Protein AF-A0A7Y5G663-F1 (afdb_monomer_lite)

pLDDT: mean 82.0, std 19.74, range [25.23, 98.69]

Secondary structure (DSSP, 8-state):
-TTHHHHHHHHHHHTS---HHHHHHHHHHHHHTTS-PPPHHHHS-EE-SSEEEEEEEEEESSHHHHHHHHHHHHHHHHHHHHHHHHHHHHHHHHHHHHTT-SS--HHHHHHHHHHHHHHHHHHHHHH-EEEEEEEEEEEEETTEEEEEEEEEEEHHHHHHHHHHHHHHHHHTTTTTT--S-HHHHHHHHHHHHHHHTT--PPPP--------------------------PPP--------GGGGTTSPPP-TTEEEEEEEEE--S-HHHHHHHHHHHHHHHHHHHHHHHHHHHHHHHHHHHHTTT-HHHHHHHHHHHHHHHHHHHTT--EEEEEETTTTEEEEEEEEEHHHHHHHHHHHHHHHHHHHHHHHHHHHHHHHHT-HHHHHHHHHHHHHHHHHHHHHHSSPPEE-SSSSS--EEHHHHHHHHHHHHHTTEEEEEEE-TTEEE-TTSPPSS-EEEEEEEEETTEEEE--SPEEEEEEETT-EEEE-SEEE--TTSEEEE-EEEEES--TTS-EEEEEEE--HHHHTTTTTSHHHHHHHTT-EEEEEEEE--TTT-EEEEEEEEEETTEE-SS-HHHHHHHHHHHHTT-EEPPHHHHTTTS-HHHHHHHHHHS--HHHHHHHTTT-SEEEEEEEEEEE-SS----SS--S----EEEEEEEEEEEEETTT--EEEEEEEEEEEEEESSHHHHHHHHHHHHHHHHHHHHHHHHHHHT-

Radius of gyration: 38.84 Å; chains: 1; bounding box: 108×73×112 Å

Sequence (722 aa):
MKKMMALTVILLAFLMTMPQDMQAQKKKKKDKDKKGGTPEWISKPGIYDDVIVAAGIGEGLTEQVAKSEADQSARKRIAEVVESNVKSLTTNFMEEASTTTDQGSSGAAQEYFQEITQTMTNVTLVNVVIEEYYPPKGEKSGKKIKFYAKAVLKKADLEKAFKNRVTEDAAANKIKGVKLSADKAVAALDKAIANWNNTGGAMVEETVDVNAGKETATIVEDKPTIDVVSSGGSQGASYGDWKKGLPNMPKRDGYYQGLGAIPVTNNQSADAQKAEQEARAMVIRAIRSEITSKVTNVIEETTKNGATDYAESFNSMTESFSQETLKNLKVEFYIDKKSKKHYAYCEISIAEVERQFAERLKKAINVAKTYYQAAKAAEASGDYYLALTQYFEGAKEIVIAELINKEPIEGDIDGSGKSVSIKATFDTQLKNLLGKMRIDIVSGDGQKGNKNEPLAQPLIAKLVYDKSGSVMPVKNATLVAAAVAPTGVKVDDASKTDGSGNANFTVHSVDNVNPSGTNKIRVGLNAKEFEAFAQQLPGAVEKAKLVFKDFSFSARGSALTRIVILLFEENMGKEQGVSIVEGDIVKQLVSNKFKVIDKNEVYKAVSKEQAKASAESSADDVVSNALKTVADILIIGSVKAVESEGGSSNPYGGGTSNRKSAWASGSVRCIDLENGKIIANSEKQGIKGIQLSLEKAGIMALQALSKETSKEILDGLNQALK

Foldseek 3Di:
DVVVVVVVVVVVVVVPPDPPVVVVVVVVVVVVVPPPDDDPCAVFQFDDPFKHKFKFKAKALDPVRRVVRQLVRRLVVVLVVLLVLLVVLLVVVCVVLVVPDDDDQPPLSVVVSVVLSVQLSVQQSVQKDFDDKPPPVFDDDDSMGMIMTIIMTTVVSSLVSSLVVLVVCQVVCSVVRRPDRSVVVNVSVVVSVVVVNVPRDGDDDDDDDPDDDDDDDDDDDPDDPPPPPPPPDPPDPPPDPQVVCPPHGDDDPQKQKFKFKFADDPCVVVLQVRRLVRRLVSSLVVQVVVLCVLQVVVCVVLVVVVQPVLVVVLVVVSVVLSVVVSPPWDKDWDQDPVVNIIMIMTMDGPVVSVVSLVVLLVVLLVQLLVLCVQLVVCVVVVQLVSNLVSLVVSLSSQLSSCSSVVHFDWDDSPVPRDTDRSNVVSLVSLLVSLLQKAKDWDDDFAFEDFAFAKTPAWTKIWIWGDDPNDTHGHFQFKKAKDWDPPKDWDKDGIFTAHNRRITTMTTHGTHRDPQVDKTKMKIFGPCSVVSSCCVSSVSNSVSRVVRIDIGTYDYHDQLAFEEEEQEWEEEANHTDPDAPLVVLLVVLSVVSNHHYDDVVVLCVQPPNVRLVCCQPPVPCPSSLQSCLVPGQKYKGHYKYKHFDPPDPPVVPDDDDPLKGKIWMWMKIFMAGSVVRDTLFIDTDTGQMAIDNDSRVRRVRSSNVVSVVVSVRNVVSVVVVSD

Structure (mmCIF, N/CA/C/O backbone):
data_AF-A0A7Y5G663-F1
#
_entry.id   AF-A0A7Y5G663-F1
#
loop_
_atom_site.group_PDB
_atom_site.id
_atom_site.type_symbol
_atom_site.label_atom_id
_atom_site.label_alt_id
_atom_site.label_comp_id
_atom_site.label_asym_id
_atom_site.label_entity_id
_atom_site.label_seq_id
_atom_site.pdbx_PDB_ins_code
_atom_site.Cartn_x
_atom_site.Cartn_y
_atom_site.Cartn_z
_atom_site.occupancy
_atom_site.B_iso_or_equiv
_atom_site.auth_seq_id
_atom_site.auth_comp_id
_atom_site.auth_asym_id
_atom_site.auth_atom_id
_atom_site.pdbx_PDB_model_num
ATOM 1 N N . MET A 1 1 ? 69.459 47.187 -19.008 1.00 42.84 1 MET A N 1
ATOM 2 C CA . MET A 1 1 ? 69.914 45.799 -18.740 1.00 42.84 1 MET A CA 1
ATOM 3 C C . MET A 1 1 ? 70.349 45.511 -17.298 1.00 42.84 1 MET A C 1
ATOM 5 O O . MET A 1 1 ? 70.115 44.397 -16.862 1.00 42.84 1 MET A O 1
ATOM 9 N N . LYS A 1 2 ? 70.866 46.455 -16.491 1.00 33.47 2 LYS A N 1
ATOM 10 C CA . LYS A 1 2 ? 71.221 46.166 -15.076 1.00 33.47 2 LYS A CA 1
ATOM 11 C C . LYS A 1 2 ? 70.040 46.042 -14.086 1.00 33.47 2 LYS A C 1
ATOM 13 O O . LYS A 1 2 ? 70.230 45.526 -12.996 1.00 33.47 2 LYS A O 1
ATOM 18 N N . LYS A 1 3 ? 68.811 46.422 -14.470 1.00 32.03 3 LYS A N 1
ATOM 19 C CA . LYS A 1 3 ? 67.592 46.220 -13.651 1.00 32.03 3 LYS A CA 1
ATOM 20 C C . LYS A 1 3 ? 66.850 44.895 -13.913 1.00 32.03 3 LYS A C 1
ATOM 22 O O . LYS A 1 3 ? 65.990 44.535 -13.125 1.00 32.03 3 LYS A O 1
ATOM 27 N N . MET A 1 4 ? 67.210 44.141 -14.960 1.00 31.39 4 MET A N 1
ATOM 28 C CA . MET A 1 4 ? 66.622 42.816 -15.240 1.00 31.39 4 MET A CA 1
ATOM 29 C C . MET A 1 4 ? 67.408 41.650 -14.624 1.00 31.39 4 MET A C 1
ATOM 31 O O . MET A 1 4 ? 66.853 40.572 -14.496 1.00 31.39 4 MET A O 1
ATOM 35 N N . MET A 1 5 ? 68.659 41.850 -14.188 1.00 31.64 5 MET A N 1
ATOM 36 C CA . MET A 1 5 ? 69.401 40.809 -13.455 1.00 31.64 5 MET A CA 1
ATOM 37 C C . MET A 1 5 ? 69.090 40.784 -11.952 1.00 31.64 5 MET A C 1
ATOM 39 O O . MET A 1 5 ? 69.236 39.740 -11.329 1.00 31.64 5 MET A O 1
ATOM 43 N N . ALA A 1 6 ? 68.609 41.887 -11.364 1.00 29.53 6 ALA A N 1
ATOM 44 C CA . ALA A 1 6 ? 68.270 41.919 -9.938 1.00 29.53 6 ALA A CA 1
ATOM 45 C C . ALA A 1 6 ? 66.943 41.190 -9.631 1.00 29.53 6 ALA A C 1
ATOM 47 O O . ALA A 1 6 ? 66.795 40.596 -8.568 1.00 29.53 6 ALA A O 1
ATOM 48 N N . LEU A 1 7 ? 66.000 41.173 -10.585 1.00 29.98 7 LEU A N 1
ATOM 49 C CA . LEU A 1 7 ? 64.699 40.515 -10.417 1.00 29.98 7 LEU A CA 1
ATOM 50 C C . LEU A 1 7 ? 64.798 38.980 -10.527 1.00 29.98 7 LEU A C 1
ATOM 52 O O . LEU A 1 7 ? 64.074 38.265 -9.843 1.00 29.98 7 LEU A O 1
ATOM 56 N N . THR A 1 8 ? 65.738 38.465 -11.326 1.00 34.25 8 THR A N 1
ATOM 57 C CA . THR A 1 8 ? 65.935 37.017 -11.518 1.00 34.25 8 THR A CA 1
ATOM 58 C C . THR A 1 8 ? 66.649 36.359 -10.334 1.00 34.25 8 THR A C 1
ATOM 60 O O . THR A 1 8 ? 66.378 35.203 -10.022 1.00 34.25 8 THR A O 1
ATOM 63 N N . VAL A 1 9 ? 67.506 37.096 -9.617 1.00 34.59 9 VAL A N 1
ATOM 64 C CA . VAL A 1 9 ? 68.201 36.582 -8.420 1.00 34.59 9 VAL A CA 1
ATOM 65 C C . VAL A 1 9 ? 67.277 36.563 -7.192 1.00 34.59 9 VAL A C 1
ATOM 67 O O . VAL A 1 9 ? 67.360 35.644 -6.382 1.00 34.59 9 VAL A O 1
ATOM 70 N N . ILE A 1 10 ? 66.318 37.492 -7.094 1.00 36.31 10 ILE A N 1
ATOM 71 C CA . ILE A 1 10 ? 65.306 37.494 -6.020 1.00 36.31 10 ILE A CA 1
ATOM 72 C C . ILE A 1 10 ? 64.236 36.410 -6.256 1.00 36.31 10 ILE A C 1
ATOM 74 O O . ILE A 1 10 ? 63.800 35.762 -5.306 1.00 36.31 10 ILE A O 1
ATOM 78 N N . LEU A 1 11 ? 63.874 36.125 -7.515 1.00 31.55 11 LEU A N 1
ATOM 79 C CA . LEU A 1 11 ? 62.915 35.061 -7.843 1.00 31.55 11 LEU A CA 1
ATOM 80 C C . LEU A 1 11 ? 63.504 33.645 -7.663 1.00 31.55 11 LEU A C 1
ATOM 82 O O . LEU A 1 11 ? 62.771 32.727 -7.298 1.00 31.55 11 LEU A O 1
ATOM 86 N N . LEU A 1 12 ? 64.821 33.461 -7.845 1.00 30.31 12 LEU A N 1
ATOM 87 C CA . LEU A 1 12 ? 65.491 32.187 -7.540 1.00 30.31 12 LEU A CA 1
ATOM 88 C C . LEU A 1 12 ? 65.702 31.959 -6.034 1.00 30.31 12 LEU A C 1
ATOM 90 O O . LEU A 1 12 ? 65.661 30.813 -5.592 1.00 30.31 12 LEU A O 1
ATOM 94 N N . ALA A 1 13 ? 65.866 33.020 -5.236 1.00 31.83 13 ALA A N 1
ATOM 95 C CA . ALA A 1 13 ? 65.949 32.907 -3.778 1.00 31.83 13 ALA A CA 1
ATOM 96 C C . ALA A 1 13 ? 64.588 32.557 -3.138 1.00 31.83 13 ALA A C 1
ATOM 98 O O . ALA A 1 13 ? 64.544 31.814 -2.162 1.00 31.83 13 ALA A O 1
ATOM 99 N N . PHE A 1 14 ? 63.472 33.005 -3.730 1.00 32.31 14 PHE A N 1
ATOM 100 C CA . PHE A 1 14 ? 62.118 32.695 -3.245 1.00 32.31 14 PHE A CA 1
ATOM 101 C C . PHE A 1 14 ? 61.658 31.259 -3.575 1.00 32.31 14 PHE A C 1
ATOM 103 O O . PHE A 1 14 ? 60.785 30.710 -2.907 1.00 32.31 14 PHE A O 1
ATOM 110 N N . LEU A 1 15 ? 62.271 30.612 -4.574 1.00 29.28 15 LEU A N 1
ATOM 111 C CA . LEU A 1 15 ? 61.986 29.218 -4.948 1.00 29.28 15 LEU A CA 1
ATOM 112 C C . LEU A 1 15 ? 62.755 28.175 -4.115 1.00 29.28 15 LEU A C 1
ATOM 114 O O . LEU A 1 15 ? 62.428 26.992 -4.197 1.00 29.28 15 LEU A O 1
ATOM 118 N N . MET A 1 16 ? 63.727 28.582 -3.288 1.00 34.72 16 MET A N 1
ATOM 119 C CA . MET A 1 16 ? 64.495 27.665 -2.427 1.00 34.72 16 MET A CA 1
ATOM 120 C C . MET A 1 16 ? 64.060 27.643 -0.953 1.00 34.72 16 MET A C 1
ATOM 122 O O . MET A 1 16 ? 64.620 26.881 -0.170 1.00 34.72 16 MET A O 1
ATOM 126 N N . THR A 1 17 ? 63.016 28.383 -0.570 1.00 37.88 17 THR A N 1
ATOM 127 C CA . THR A 1 17 ? 62.412 28.306 0.772 1.00 37.88 17 THR A CA 1
ATOM 128 C C . THR A 1 17 ? 60.965 27.825 0.697 1.00 37.88 17 THR A C 1
ATOM 130 O O . THR A 1 17 ? 60.041 28.496 1.152 1.00 37.88 17 THR A O 1
ATOM 133 N N . MET A 1 18 ? 60.739 26.643 0.119 1.00 43.72 18 MET A N 1
ATOM 134 C CA . MET A 1 18 ? 59.553 25.877 0.506 1.00 43.72 18 MET A CA 1
ATOM 135 C C . MET A 1 18 ? 59.811 25.267 1.892 1.00 43.72 18 MET A C 1
ATOM 137 O O . MET A 1 18 ? 60.867 24.657 2.077 1.00 43.72 18 MET A O 1
ATOM 141 N N . PRO A 1 19 ? 58.879 25.379 2.857 1.00 47.09 19 PRO A N 1
ATOM 142 C CA . PRO A 1 19 ? 58.997 24.676 4.128 1.00 47.09 19 PRO A CA 1
ATOM 143 C C . PRO A 1 19 ? 59.163 23.177 3.856 1.00 47.09 19 PRO A C 1
ATOM 145 O O . PRO A 1 19 ? 58.359 22.588 3.122 1.00 47.09 19 PRO A O 1
ATOM 148 N N . GLN A 1 20 ? 60.194 22.552 4.436 1.00 46.41 20 GLN A N 1
ATOM 149 C CA . GLN A 1 20 ? 60.459 21.112 4.298 1.00 46.41 20 GLN A CA 1
ATOM 150 C C . GLN A 1 20 ? 59.235 20.243 4.667 1.00 46.41 20 GLN A C 1
ATOM 152 O O . GLN A 1 20 ? 59.103 19.120 4.174 1.00 46.41 20 GLN A O 1
ATOM 157 N N . ASP A 1 21 ? 58.278 20.791 5.419 1.00 46.00 21 ASP A N 1
ATOM 158 C CA . ASP A 1 21 ? 57.032 20.130 5.804 1.00 46.00 21 ASP A CA 1
ATOM 159 C C . ASP A 1 21 ? 56.079 19.812 4.639 1.00 46.00 21 ASP A C 1
ATOM 161 O O . ASP A 1 21 ? 55.435 18.762 4.656 1.00 46.00 21 ASP A O 1
ATOM 165 N N . MET A 1 22 ? 56.016 20.618 3.569 1.00 46.31 22 MET A N 1
ATOM 166 C CA . MET A 1 22 ? 55.108 20.323 2.441 1.00 46.31 22 MET A CA 1
ATOM 167 C C . MET A 1 22 ? 55.614 19.189 1.540 1.00 46.31 22 MET A C 1
ATOM 169 O O . MET A 1 22 ? 54.820 18.406 1.007 1.00 46.31 22 MET A O 1
ATOM 173 N N . GLN A 1 23 ? 56.934 19.052 1.381 1.00 48.44 23 GLN A N 1
ATOM 174 C CA . GLN A 1 23 ? 57.507 17.908 0.664 1.00 48.44 23 GLN A CA 1
ATOM 175 C C . GLN A 1 23 ? 57.498 16.640 1.529 1.00 48.44 23 GLN A C 1
ATOM 177 O O . GLN A 1 23 ? 57.270 15.547 1.001 1.00 48.44 23 GLN A O 1
ATOM 182 N N . ALA A 1 24 ? 57.632 16.776 2.854 1.00 47.69 24 ALA A N 1
ATOM 183 C CA . ALA A 1 24 ? 57.462 15.675 3.797 1.00 47.69 24 ALA A CA 1
ATOM 184 C C . ALA A 1 24 ? 56.010 15.163 3.846 1.00 47.69 24 ALA A C 1
ATOM 186 O O . ALA A 1 24 ? 55.806 13.952 3.906 1.00 47.69 24 ALA A O 1
ATOM 187 N N . GLN A 1 25 ? 54.996 16.030 3.735 1.00 50.50 25 GLN A N 1
ATOM 188 C CA . GLN A 1 25 ? 53.586 15.613 3.680 1.00 50.50 25 GLN A CA 1
ATOM 189 C C . GLN A 1 25 ? 53.219 14.911 2.361 1.00 50.50 25 GLN A C 1
ATOM 191 O O . GLN A 1 25 ? 52.522 13.895 2.388 1.00 50.50 25 GLN A O 1
ATOM 196 N N . LYS A 1 26 ? 53.745 15.360 1.210 1.00 54.03 26 LYS A N 1
ATOM 197 C CA . LYS A 1 26 ? 53.538 14.660 -0.075 1.00 54.03 26 LYS A CA 1
ATOM 198 C C . LYS A 1 26 ? 54.267 13.312 -0.146 1.00 54.03 26 LYS A C 1
ATOM 200 O O . LYS A 1 26 ? 53.705 12.367 -0.696 1.00 54.03 26 LYS A O 1
ATOM 205 N N . LYS A 1 27 ? 55.466 13.181 0.443 1.00 46.69 27 LYS A N 1
ATOM 206 C CA . LYS A 1 27 ? 56.157 11.881 0.573 1.00 46.69 27 LYS A CA 1
ATOM 207 C C . LYS A 1 27 ? 55.477 10.954 1.589 1.00 46.69 27 LYS A C 1
ATOM 209 O O . LYS A 1 27 ? 55.260 9.792 1.268 1.00 46.69 27 LYS A O 1
ATOM 214 N N . LYS A 1 28 ? 55.030 11.463 2.746 1.00 49.97 28 LYS A N 1
ATOM 215 C CA . LYS A 1 28 ? 54.284 10.667 3.743 1.00 49.97 28 LYS A CA 1
ATOM 216 C C . LYS A 1 28 ? 52.940 10.151 3.221 1.00 49.97 28 LYS A C 1
ATOM 218 O O . LYS A 1 28 ? 52.547 9.061 3.619 1.00 49.97 28 LYS A O 1
ATOM 223 N N . LYS A 1 29 ? 52.253 10.877 2.326 1.00 51.91 29 LYS A N 1
ATOM 224 C CA . LYS A 1 29 ? 51.019 10.385 1.683 1.00 51.91 29 LYS A CA 1
ATOM 225 C C . LYS A 1 29 ? 51.324 9.270 0.670 1.00 51.91 29 LYS A C 1
ATOM 227 O O . LYS A 1 29 ? 50.721 8.210 0.737 1.00 51.91 29 LYS A O 1
ATOM 232 N N . LYS A 1 30 ? 52.369 9.443 -0.152 1.00 49.59 30 LYS A N 1
ATOM 233 C CA . LYS A 1 30 ? 52.779 8.457 -1.170 1.00 49.59 30 LYS A CA 1
ATOM 234 C C . LYS A 1 30 ? 53.372 7.155 -0.601 1.00 49.59 30 LYS A C 1
ATOM 236 O O . LYS A 1 30 ? 53.283 6.123 -1.258 1.00 49.59 30 LYS A O 1
ATOM 241 N N . ASP A 1 31 ? 53.953 7.189 0.602 1.00 49.31 31 ASP A N 1
ATOM 242 C CA . ASP A 1 31 ? 54.450 5.987 1.295 1.00 49.31 31 ASP A CA 1
ATOM 243 C C . ASP A 1 31 ? 53.374 5.283 2.146 1.00 49.31 31 ASP A C 1
ATOM 245 O O . ASP A 1 31 ? 53.508 4.090 2.426 1.00 49.31 31 ASP A O 1
ATOM 249 N N . LYS A 1 32 ? 52.273 5.963 2.510 1.00 48.56 32 LYS A N 1
ATOM 250 C CA . LYS A 1 32 ? 51.118 5.326 3.176 1.00 48.56 32 LYS A CA 1
ATOM 251 C C . LYS A 1 32 ? 50.270 4.498 2.200 1.00 48.56 32 LYS A C 1
ATOM 253 O O . LYS A 1 32 ? 49.760 3.455 2.598 1.00 48.56 32 LYS A O 1
ATOM 258 N N . ASP A 1 33 ? 50.237 4.883 0.923 1.00 49.84 33 ASP A N 1
ATOM 259 C CA . ASP A 1 33 ? 49.489 4.198 -0.147 1.00 49.84 33 ASP A CA 1
ATOM 260 C C . ASP A 1 33 ? 50.128 2.870 -0.619 1.00 49.84 33 ASP A C 1
ATOM 262 O O . ASP A 1 33 ? 49.560 2.155 -1.441 1.00 49.84 33 ASP A O 1
ATOM 266 N N . LYS A 1 34 ? 51.306 2.488 -0.094 1.00 49.81 34 LYS A N 1
ATOM 267 C CA . LYS A 1 34 ? 51.950 1.188 -0.387 1.00 49.81 34 LYS A CA 1
ATOM 268 C C . LYS A 1 34 ? 51.536 0.043 0.545 1.00 49.81 34 LYS A C 1
ATOM 270 O O . LYS A 1 34 ? 51.991 -1.083 0.346 1.00 49.81 34 LYS A O 1
ATOM 275 N N . LYS A 1 35 ? 50.683 0.282 1.546 1.00 50.41 35 LYS A N 1
ATOM 276 C CA . LYS A 1 35 ? 50.060 -0.792 2.338 1.00 50.41 35 LYS A CA 1
ATOM 277 C C . LYS A 1 35 ? 48.663 -1.045 1.774 1.00 50.41 35 LYS A C 1
ATOM 279 O O . LYS A 1 35 ? 47.831 -0.154 1.842 1.00 50.41 35 LYS A O 1
ATOM 284 N N . GLY A 1 36 ? 48.435 -2.229 1.199 1.00 67.00 36 GLY A N 1
ATOM 285 C CA . GLY A 1 36 ? 47.229 -2.623 0.451 1.00 67.00 36 GLY A CA 1
ATOM 286 C C . GLY A 1 36 ? 45.926 -2.707 1.256 1.00 67.00 36 GLY A C 1
ATOM 287 O O . GLY A 1 36 ? 45.283 -3.748 1.258 1.00 67.00 36 GLY A O 1
ATOM 288 N N . GLY A 1 37 ? 45.545 -1.632 1.942 1.00 81.94 37 GLY A N 1
ATOM 289 C CA . GLY A 1 37 ? 44.227 -1.469 2.544 1.00 81.94 37 GLY A CA 1
ATOM 290 C C . GLY A 1 37 ? 43.233 -0.854 1.560 1.00 81.94 37 GLY A C 1
ATOM 291 O O . GLY A 1 37 ? 43.613 -0.114 0.649 1.00 81.94 37 GLY A O 1
ATOM 292 N N . THR A 1 38 ? 41.957 -1.166 1.755 1.00 89.06 38 THR A N 1
ATOM 293 C CA . THR A 1 38 ? 40.834 -0.561 1.033 1.00 89.06 38 THR A CA 1
ATOM 294 C C . THR A 1 38 ? 40.762 0.949 1.330 1.00 89.06 38 THR A C 1
ATOM 296 O O . THR A 1 38 ? 40.821 1.322 2.505 1.00 89.06 38 THR A O 1
ATOM 299 N N . PRO A 1 39 ? 40.649 1.830 0.314 1.00 91.94 39 PRO A N 1
ATOM 300 C CA . PRO A 1 39 ? 40.484 3.267 0.508 1.00 91.94 39 PRO A CA 1
ATOM 301 C C . PRO A 1 39 ? 39.309 3.624 1.420 1.00 91.94 39 PRO A C 1
ATOM 303 O O . PRO A 1 39 ? 38.239 3.027 1.336 1.00 91.94 39 PRO A O 1
ATOM 306 N N . GLU A 1 40 ? 39.488 4.654 2.250 1.00 90.81 40 GLU A N 1
ATOM 307 C CA . GLU A 1 40 ? 38.480 5.078 3.234 1.00 90.81 40 GLU A CA 1
ATOM 308 C C . GLU A 1 40 ? 37.152 5.510 2.591 1.00 90.81 40 GLU A C 1
ATOM 310 O O . GLU A 1 40 ? 36.100 5.317 3.184 1.00 90.81 40 GLU A O 1
ATOM 315 N N . TRP A 1 41 ? 37.163 6.015 1.352 1.00 92.25 41 TRP A N 1
ATOM 316 C CA . TRP A 1 41 ? 35.937 6.403 0.642 1.00 92.25 41 TRP A CA 1
ATOM 317 C C . TRP A 1 41 ? 35.033 5.215 0.275 1.00 92.25 41 TRP A C 1
ATOM 319 O O . TRP A 1 41 ? 33.861 5.424 -0.026 1.00 92.25 41 TRP A O 1
ATOM 329 N N . ILE A 1 42 ? 35.553 3.982 0.309 1.00 92.19 42 ILE A N 1
ATOM 330 C CA . ILE A 1 42 ? 34.762 2.761 0.103 1.00 92.19 42 ILE A CA 1
ATOM 331 C C . ILE A 1 42 ? 34.020 2.377 1.383 1.00 92.19 42 ILE A C 1
ATOM 333 O O . ILE A 1 42 ? 32.863 1.978 1.310 1.00 92.19 42 ILE A O 1
ATOM 337 N N . SER A 1 43 ? 34.673 2.493 2.543 1.00 88.75 43 SER A N 1
ATOM 338 C CA . SER A 1 43 ? 34.099 2.113 3.842 1.00 88.75 43 SER A CA 1
ATOM 339 C C . SER A 1 43 ? 33.339 3.242 4.531 1.00 88.75 43 SER A C 1
ATOM 341 O O . SER A 1 43 ? 32.530 2.985 5.414 1.00 88.75 43 SER A O 1
ATOM 343 N N . LYS A 1 44 ? 33.592 4.492 4.146 1.00 88.31 44 LYS A N 1
ATOM 344 C CA . LYS A 1 44 ? 32.906 5.676 4.667 1.00 88.31 44 LYS A CA 1
ATOM 345 C C . LYS A 1 44 ? 32.492 6.614 3.530 1.00 88.31 44 LYS A C 1
ATOM 347 O O . LYS A 1 44 ? 32.945 7.759 3.506 1.00 88.31 44 LYS A O 1
ATOM 352 N N . PRO A 1 45 ? 31.676 6.163 2.559 1.00 86.88 45 PRO A N 1
ATOM 353 C CA . PRO A 1 45 ? 31.051 7.093 1.631 1.00 86.88 45 PRO A CA 1
ATOM 354 C C . PRO A 1 45 ? 30.154 8.043 2.435 1.00 86.88 45 PRO A C 1
ATOM 356 O O . PRO A 1 45 ? 29.563 7.658 3.445 1.00 86.88 45 PRO A O 1
ATOM 359 N N . GLY A 1 46 ? 30.064 9.300 2.020 1.00 87.38 46 GLY A N 1
ATOM 360 C CA . GLY A 1 46 ? 29.330 10.281 2.799 1.00 87.38 46 GLY A CA 1
ATOM 361 C C . GLY A 1 46 ? 29.461 11.698 2.283 1.00 87.38 46 GLY A C 1
ATOM 362 O O . GLY A 1 46 ? 29.920 11.965 1.170 1.00 87.38 46 GLY A O 1
ATOM 363 N N . ILE A 1 47 ? 29.009 12.614 3.124 1.00 82.31 47 ILE A N 1
ATOM 364 C CA . ILE A 1 47 ? 28.926 14.034 2.826 1.00 82.31 47 ILE A CA 1
ATOM 365 C C . ILE A 1 47 ? 30.073 14.708 3.568 1.00 82.31 47 ILE A C 1
ATOM 367 O O . ILE A 1 47 ? 30.145 14.658 4.793 1.00 82.31 47 ILE A O 1
ATOM 371 N N . TYR A 1 48 ? 30.973 15.314 2.809 1.00 86.56 48 TYR A N 1
ATOM 372 C CA . TYR A 1 48 ? 32.115 16.072 3.305 1.00 86.56 48 TYR A CA 1
ATOM 373 C C . TYR A 1 48 ? 31.850 17.566 3.127 1.00 86.56 48 TYR A C 1
ATOM 375 O O . TYR A 1 48 ? 30.854 17.943 2.509 1.00 86.56 48 TYR A O 1
ATOM 383 N N . ASP A 1 49 ? 32.724 18.419 3.662 1.00 80.38 49 ASP A N 1
ATOM 384 C CA . ASP A 1 49 ? 32.513 19.872 3.732 1.00 80.38 49 ASP A CA 1
ATOM 385 C C . ASP A 1 49 ? 32.056 20.483 2.397 1.00 80.38 49 ASP A C 1
ATOM 387 O O . ASP A 1 49 ? 31.038 21.174 2.365 1.00 80.38 49 ASP A O 1
ATOM 391 N N . ASP A 1 50 ? 32.711 20.155 1.282 1.00 89.00 50 ASP A N 1
ATOM 392 C CA . ASP A 1 50 ? 32.451 20.731 -0.045 1.00 89.00 50 ASP A CA 1
ATOM 393 C C . ASP A 1 50 ? 31.915 19.736 -1.092 1.00 89.00 50 ASP A C 1
ATOM 395 O O . ASP A 1 50 ? 31.488 20.142 -2.181 1.00 89.00 50 ASP A O 1
ATOM 399 N N . VAL A 1 51 ? 31.896 18.438 -0.777 1.00 90.62 51 VAL A N 1
ATOM 400 C CA . VAL A 1 51 ? 31.549 17.376 -1.729 1.00 90.62 51 VAL A CA 1
ATOM 401 C C . VAL A 1 51 ? 30.687 16.273 -1.119 1.00 90.62 51 VAL A C 1
ATOM 403 O O . VAL A 1 51 ? 30.810 15.928 0.052 1.00 90.62 51 VAL A O 1
ATOM 406 N N . ILE A 1 52 ? 29.842 15.662 -1.945 1.00 90.19 52 ILE A N 1
ATOM 407 C CA . ILE A 1 52 ? 29.229 14.360 -1.677 1.00 90.19 52 ILE A CA 1
ATOM 408 C C . ILE A 1 52 ? 30.085 13.305 -2.365 1.00 90.19 52 ILE A C 1
ATOM 410 O O . ILE A 1 52 ? 30.382 13.434 -3.556 1.00 90.19 52 ILE A O 1
ATOM 414 N N . VAL A 1 53 ? 30.462 12.260 -1.635 1.00 94.25 53 VAL A N 1
ATOM 415 C CA . VAL A 1 53 ? 31.228 11.136 -2.174 1.00 94.25 53 VAL A CA 1
ATOM 416 C C . VAL A 1 53 ? 30.427 9.857 -2.008 1.00 94.25 53 VAL A C 1
ATOM 418 O O . VAL A 1 53 ? 29.971 9.540 -0.910 1.00 94.25 53 VAL A O 1
ATOM 421 N N . ALA A 1 54 ? 30.313 9.089 -3.086 1.00 94.44 54 ALA A N 1
ATOM 422 C CA . ALA A 1 54 ? 29.763 7.744 -3.039 1.00 94.44 54 ALA A CA 1
ATOM 423 C C . ALA A 1 54 ? 30.717 6.738 -3.684 1.00 94.44 54 ALA A C 1
ATOM 425 O O . ALA A 1 54 ? 31.426 7.048 -4.644 1.00 94.44 54 ALA A O 1
ATOM 426 N N . ALA A 1 55 ? 30.702 5.518 -3.155 1.00 96.31 55 ALA A N 1
ATOM 427 C CA . ALA A 1 55 ? 31.408 4.380 -3.721 1.00 96.31 55 ALA A CA 1
ATOM 428 C C . ALA A 1 55 ? 30.413 3.487 -4.460 1.00 96.31 55 ALA A C 1
ATOM 430 O O . ALA A 1 55 ? 29.487 2.973 -3.834 1.00 96.31 55 ALA A O 1
ATOM 431 N N . GLY A 1 56 ? 30.600 3.287 -5.760 1.00 95.38 56 GLY A N 1
ATOM 432 C CA . GLY A 1 56 ? 29.871 2.282 -6.536 1.00 95.38 56 GLY A CA 1
ATOM 433 C C . GLY A 1 56 ? 30.693 1.024 -6.722 1.00 95.38 56 GLY A C 1
ATOM 434 O O . GLY A 1 56 ? 31.920 1.091 -6.721 1.00 95.38 56 GLY A O 1
ATOM 435 N N . ILE A 1 57 ? 30.023 -0.108 -6.896 1.00 96.25 57 ILE A N 1
ATOM 436 C CA . ILE A 1 57 ? 30.631 -1.418 -7.140 1.00 96.25 57 ILE A CA 1
ATOM 437 C C . ILE A 1 57 ? 30.147 -1.955 -8.487 1.00 96.25 57 ILE A C 1
ATOM 439 O O . ILE A 1 57 ? 28.975 -1.798 -8.822 1.00 96.25 57 ILE A O 1
ATOM 443 N N . GLY A 1 58 ? 31.043 -2.576 -9.251 1.00 95.31 58 GLY A N 1
ATOM 444 C CA . GLY A 1 58 ? 30.708 -3.237 -10.510 1.00 95.31 58 GLY A CA 1
ATOM 445 C C . GLY A 1 58 ? 31.558 -4.477 -10.757 1.00 95.31 58 GLY A C 1
ATOM 446 O O . GLY A 1 58 ? 32.740 -4.510 -10.392 1.00 95.31 58 GLY A O 1
ATOM 447 N N . GLU A 1 59 ? 30.962 -5.497 -11.374 1.00 94.94 59 GLU A N 1
ATOM 448 C CA . GLU A 1 59 ? 31.572 -6.795 -11.651 1.00 94.94 59 GLU A CA 1
ATOM 449 C C . GLU A 1 59 ? 31.315 -7.243 -13.096 1.00 94.94 59 GLU A C 1
ATOM 451 O O . GLU A 1 59 ? 30.234 -7.689 -13.470 1.00 94.94 59 GLU A O 1
ATOM 456 N N . GLY A 1 60 ? 32.361 -7.237 -13.919 1.00 90.56 60 GLY A N 1
ATOM 457 C CA . GLY A 1 60 ? 32.258 -7.541 -15.346 1.00 90.56 60 GLY A CA 1
ATOM 458 C C . GLY A 1 60 ? 33.227 -8.620 -15.809 1.00 90.56 60 GLY A C 1
ATOM 459 O O . GLY A 1 60 ? 34.278 -8.833 -15.214 1.00 90.56 60 GLY A O 1
ATOM 460 N N . LEU A 1 61 ? 32.915 -9.281 -16.928 1.00 86.44 61 LEU A N 1
ATOM 461 C CA . LEU A 1 61 ? 33.863 -10.180 -17.610 1.00 86.44 61 LEU A CA 1
ATOM 462 C C . LEU A 1 61 ? 35.053 -9.423 -18.225 1.00 86.44 61 LEU A C 1
ATOM 464 O O . LEU A 1 61 ? 36.091 -10.014 -18.516 1.00 86.44 61 LEU A O 1
ATOM 468 N N . THR A 1 62 ? 34.905 -8.112 -18.422 1.00 90.56 62 THR A N 1
ATOM 469 C CA . THR A 1 62 ? 35.962 -7.212 -18.882 1.00 90.56 62 THR A CA 1
ATOM 470 C C . THR A 1 62 ? 36.083 -6.027 -17.932 1.00 90.56 62 THR A C 1
ATOM 472 O O . THR A 1 62 ? 35.125 -5.648 -17.256 1.00 90.56 62 THR A O 1
ATOM 475 N N . GLU A 1 63 ? 37.265 -5.411 -17.909 1.00 92.81 63 GLU A N 1
ATOM 476 C CA . GLU A 1 63 ? 37.529 -4.207 -17.117 1.00 92.81 63 GLU A CA 1
ATOM 477 C C . GLU A 1 63 ? 36.562 -3.068 -17.466 1.00 92.81 63 GLU A C 1
ATOM 479 O O . GLU A 1 63 ? 36.079 -2.376 -16.576 1.00 92.81 63 GLU A O 1
ATOM 484 N N . GLN A 1 64 ? 36.235 -2.902 -18.749 1.00 86.81 64 GLN A N 1
ATOM 485 C CA . GLN A 1 64 ? 35.322 -1.858 -19.206 1.00 86.81 64 GLN A CA 1
ATOM 486 C C . GLN A 1 64 ? 33.899 -2.054 -18.669 1.00 86.81 64 GLN A C 1
ATOM 488 O O . GLN A 1 64 ? 33.285 -1.086 -18.228 1.00 86.81 64 GLN A O 1
ATOM 493 N N . VAL A 1 65 ? 33.383 -3.289 -18.680 1.00 79.38 65 VAL A N 1
ATOM 494 C CA . VAL A 1 65 ? 32.042 -3.594 -18.152 1.00 79.38 65 VAL A CA 1
ATOM 495 C C . VAL A 1 65 ? 32.001 -3.354 -16.645 1.00 79.38 65 VAL A C 1
ATOM 497 O O . VAL A 1 65 ? 31.114 -2.659 -16.165 1.00 79.38 65 VAL A O 1
ATOM 500 N N . ALA A 1 66 ? 33.010 -3.842 -15.919 1.00 88.94 66 ALA A N 1
ATOM 501 C CA . ALA A 1 66 ? 33.104 -3.673 -14.473 1.00 88.94 66 ALA A CA 1
ATOM 502 C C . ALA A 1 66 ? 33.201 -2.195 -14.054 1.00 88.94 66 ALA A C 1
ATOM 504 O O . ALA A 1 66 ? 32.542 -1.775 -13.107 1.00 88.94 66 ALA A O 1
ATOM 505 N N . LYS A 1 67 ? 33.990 -1.384 -14.776 1.00 92.31 67 LYS A N 1
ATOM 506 C CA . LYS A 1 67 ? 34.080 0.067 -14.544 1.00 92.31 67 LYS A CA 1
ATOM 507 C C . LYS A 1 67 ? 32.775 0.785 -14.868 1.00 92.31 67 LYS A C 1
ATOM 509 O O . LYS A 1 67 ? 32.346 1.615 -14.081 1.00 92.31 67 LYS A O 1
ATOM 514 N N . SER A 1 68 ? 32.130 0.444 -15.983 1.00 84.75 68 SER A N 1
ATOM 515 C CA . SER A 1 68 ? 30.845 1.040 -16.367 1.00 84.75 68 SER A CA 1
ATOM 516 C C . SER A 1 68 ? 29.752 0.759 -15.334 1.00 84.75 68 SER A C 1
ATOM 518 O O . SER A 1 68 ? 28.980 1.654 -15.000 1.00 84.75 68 SER A O 1
ATOM 520 N N . GLU A 1 69 ? 29.681 -0.468 -14.818 1.00 84.19 69 GLU A N 1
ATOM 521 C CA . GLU A 1 69 ? 28.731 -0.837 -13.766 1.00 84.19 69 GLU A CA 1
ATOM 522 C C . GLU A 1 69 ? 29.062 -0.131 -12.442 1.00 84.19 69 GLU A C 1
ATOM 524 O O . GLU A 1 69 ? 28.171 0.431 -11.805 1.00 84.19 69 GLU A O 1
ATOM 529 N N . ALA A 1 70 ? 30.348 -0.058 -12.072 1.00 93.62 70 ALA A N 1
ATOM 530 C CA . ALA A 1 70 ? 30.790 0.675 -10.888 1.00 93.62 70 ALA A CA 1
ATOM 531 C C . ALA A 1 70 ? 30.451 2.172 -10.980 1.00 93.62 70 ALA A C 1
ATOM 533 O O . ALA A 1 70 ? 29.992 2.752 -9.997 1.00 93.62 70 ALA A O 1
ATOM 534 N N . ASP A 1 71 ? 30.606 2.789 -12.155 1.00 92.44 71 ASP A N 1
ATOM 535 C CA . ASP A 1 71 ? 30.244 4.187 -12.405 1.00 92.44 71 ASP A CA 1
ATOM 536 C C . ASP A 1 71 ? 28.744 4.427 -12.224 1.00 92.44 71 ASP A C 1
ATOM 538 O O . ASP A 1 71 ? 28.347 5.382 -11.553 1.00 92.44 71 ASP A O 1
ATOM 542 N N . GLN A 1 72 ? 27.908 3.567 -12.814 1.00 84.00 72 GLN A N 1
ATOM 543 C CA . GLN A 1 72 ? 26.450 3.653 -12.697 1.00 84.00 72 GLN A CA 1
ATOM 544 C C . GLN A 1 72 ? 26.006 3.464 -11.246 1.00 84.00 72 GLN A C 1
ATOM 546 O O . GLN A 1 72 ? 25.221 4.264 -10.738 1.00 84.00 72 GLN A O 1
ATOM 551 N N . SER A 1 73 ? 26.568 2.470 -10.556 1.00 87.81 73 SER A N 1
ATOM 552 C CA . SER A 1 73 ? 26.325 2.211 -9.135 1.00 87.81 73 SER A CA 1
ATOM 553 C C . SER A 1 73 ? 26.719 3.411 -8.259 1.00 87.81 73 SER A C 1
ATOM 555 O O . SER A 1 73 ? 25.956 3.828 -7.387 1.00 87.81 73 SER A O 1
ATOM 557 N N . ALA A 1 74 ? 27.869 4.039 -8.528 1.00 93.06 74 ALA A N 1
ATOM 558 C CA . ALA A 1 74 ? 28.358 5.183 -7.754 1.00 93.06 74 ALA A CA 1
ATOM 559 C C . ALA A 1 74 ? 27.478 6.423 -7.965 1.00 93.06 74 ALA A C 1
ATOM 561 O O . ALA A 1 74 ? 27.132 7.127 -7.015 1.00 93.06 74 ALA A O 1
ATOM 562 N N . ARG A 1 75 ? 27.078 6.667 -9.217 1.00 89.19 75 ARG A N 1
ATOM 563 C CA . ARG A 1 75 ? 26.143 7.729 -9.605 1.00 89.19 75 ARG A CA 1
ATOM 564 C C . ARG A 1 75 ? 24.773 7.533 -8.963 1.00 89.19 75 ARG A C 1
ATOM 566 O O . ARG A 1 75 ? 24.246 8.485 -8.395 1.00 89.19 75 ARG A O 1
ATOM 573 N N . LYS A 1 76 ? 24.243 6.307 -8.985 1.00 86.56 76 LYS A N 1
ATOM 574 C CA . LYS A 1 76 ? 22.979 5.947 -8.332 1.00 86.56 76 LYS A CA 1
ATOM 575 C C . LYS A 1 76 ? 23.009 6.267 -6.835 1.00 86.56 76 LYS A C 1
ATOM 577 O O . LYS A 1 76 ? 22.103 6.921 -6.340 1.00 86.56 76 LYS A O 1
ATOM 582 N N . ARG A 1 77 ? 24.094 5.920 -6.139 1.00 87.00 77 ARG A N 1
ATOM 583 C CA . ARG A 1 77 ? 24.247 6.241 -4.710 1.00 87.00 77 ARG A CA 1
ATOM 584 C C . ARG A 1 77 ? 24.317 7.742 -4.427 1.00 87.00 77 ARG A C 1
ATOM 586 O O . ARG A 1 77 ? 23.745 8.200 -3.446 1.00 87.00 77 ARG A O 1
ATOM 593 N N . ILE A 1 78 ? 24.972 8.539 -5.281 1.00 87.31 78 ILE A N 1
ATOM 594 C CA . ILE A 1 78 ? 24.891 10.007 -5.152 1.00 87.31 78 ILE A CA 1
ATOM 595 C C . ILE A 1 78 ? 23.450 10.490 -5.345 1.00 87.31 78 ILE A C 1
ATOM 597 O O . ILE A 1 78 ? 22.999 11.339 -4.580 1.00 87.31 78 ILE A O 1
ATOM 601 N N . ALA A 1 79 ? 22.732 9.957 -6.336 1.00 82.31 79 ALA A N 1
ATOM 602 C CA . ALA A 1 79 ? 21.329 10.286 -6.572 1.00 82.31 79 ALA A CA 1
ATOM 603 C C . ALA A 1 79 ? 20.451 9.982 -5.347 1.00 82.31 79 ALA A C 1
ATOM 605 O O . ALA A 1 79 ? 19.712 10.861 -4.922 1.00 82.31 79 ALA A O 1
ATOM 606 N N . GLU A 1 80 ? 20.600 8.811 -4.728 1.00 83.06 80 GLU A N 1
ATOM 607 C CA . GLU A 1 80 ? 19.869 8.417 -3.512 1.00 83.06 80 GLU A CA 1
ATOM 608 C C . GLU A 1 80 ? 20.153 9.365 -2.332 1.00 83.06 80 GLU A C 1
ATOM 610 O O . GLU A 1 80 ? 19.237 9.794 -1.629 1.00 83.06 80 GLU A O 1
ATOM 615 N N . VAL A 1 81 ? 21.418 9.760 -2.136 1.00 83.69 81 VAL A N 1
ATOM 616 C CA . VAL A 1 81 ? 21.803 10.729 -1.093 1.00 83.69 81 VAL A CA 1
ATOM 617 C C . VAL A 1 81 ? 21.173 12.094 -1.356 1.00 83.69 81 VAL A C 1
ATOM 619 O O . VAL A 1 81 ? 20.662 12.735 -0.438 1.00 83.69 81 VAL A O 1
ATOM 622 N N . VAL A 1 82 ? 21.207 12.553 -2.606 1.00 82.88 82 VAL A N 1
ATOM 623 C CA . VAL A 1 82 ? 20.614 13.833 -3.010 1.00 82.88 82 VAL A CA 1
ATOM 624 C C . VAL A 1 82 ? 19.100 13.791 -2.836 1.00 82.88 82 VAL A C 1
ATOM 626 O O . VAL A 1 82 ? 18.549 14.714 -2.246 1.00 82.88 82 VAL A O 1
ATOM 629 N N . GLU A 1 83 ? 18.439 12.719 -3.263 1.00 80.19 83 GLU A N 1
ATOM 630 C CA . GLU A 1 83 ? 16.997 12.518 -3.123 1.00 80.19 83 GLU A CA 1
ATOM 631 C C . GLU A 1 83 ? 16.565 12.516 -1.655 1.00 80.19 83 GLU A C 1
ATOM 633 O O . GLU A 1 83 ? 15.680 13.283 -1.275 1.00 80.19 83 GLU A O 1
ATOM 638 N N . SER A 1 84 ? 17.224 11.716 -0.809 1.00 79.56 84 SER A N 1
ATOM 639 C CA . SER A 1 84 ? 16.947 11.667 0.631 1.00 79.56 84 SER A CA 1
ATOM 640 C C . SER A 1 84 ? 17.077 13.050 1.271 1.00 79.56 84 SER A C 1
ATOM 642 O O . SER A 1 84 ? 16.228 13.466 2.065 1.00 79.56 84 SER A O 1
ATOM 644 N N . ASN A 1 85 ? 18.112 13.800 0.890 1.00 75.56 85 ASN A N 1
ATOM 645 C CA . ASN A 1 85 ? 18.318 15.150 1.398 1.00 75.56 85 ASN A CA 1
ATOM 646 C C . ASN A 1 85 ? 17.249 16.113 0.881 1.00 75.56 85 ASN A C 1
ATOM 648 O O . ASN A 1 85 ? 16.635 16.801 1.688 1.00 75.56 85 ASN A O 1
ATOM 652 N N . VAL A 1 86 ? 16.950 16.132 -0.419 1.00 75.56 86 VAL A N 1
ATOM 653 C CA . VAL A 1 86 ? 15.893 16.983 -0.995 1.00 75.56 86 VAL A CA 1
ATOM 654 C C . VAL A 1 86 ? 14.528 16.669 -0.379 1.00 75.56 86 VAL A C 1
ATOM 656 O O . VAL A 1 86 ? 13.756 17.587 -0.097 1.00 75.56 86 VAL A O 1
ATOM 659 N N . LYS A 1 87 ? 14.240 15.403 -0.073 1.00 75.19 87 LYS A N 1
ATOM 660 C CA . LYS A 1 87 ? 13.017 14.990 0.624 1.00 75.19 87 LYS A CA 1
ATOM 661 C C . LYS A 1 87 ? 12.965 15.504 2.064 1.00 75.19 87 LYS A C 1
ATOM 663 O O . LYS A 1 87 ? 11.921 15.989 2.498 1.00 75.19 87 LYS A O 1
ATOM 668 N N . SER A 1 88 ? 14.082 15.456 2.791 1.00 72.94 88 SER A N 1
ATOM 669 C CA . SER A 1 88 ? 14.198 16.051 4.132 1.00 72.94 88 SER A CA 1
ATOM 670 C C . SER A 1 88 ? 14.024 17.575 4.091 1.00 72.94 88 SER A C 1
ATOM 672 O O . SER A 1 88 ? 13.225 18.131 4.844 1.00 72.94 88 SER A O 1
ATOM 674 N N . LEU A 1 89 ? 14.678 18.247 3.136 1.00 69.19 89 LEU A N 1
ATOM 675 C CA . LEU A 1 89 ? 14.519 19.682 2.874 1.00 69.19 89 LEU A CA 1
ATOM 676 C C . LEU A 1 89 ? 13.056 20.046 2.606 1.00 69.19 89 LEU A C 1
ATOM 678 O O . LEU A 1 89 ? 12.537 21.001 3.176 1.00 69.19 89 LEU A O 1
ATOM 682 N N . THR A 1 90 ? 12.393 19.248 1.773 1.00 67.88 90 THR A N 1
ATOM 683 C CA . THR A 1 90 ? 10.978 19.402 1.433 1.00 67.88 90 THR A CA 1
ATOM 684 C C . THR A 1 90 ? 10.093 19.221 2.657 1.00 67.88 90 THR A C 1
ATOM 686 O O . THR A 1 90 ? 9.194 20.021 2.878 1.00 67.88 90 THR A O 1
ATOM 689 N N . THR A 1 91 ? 10.350 18.198 3.472 1.00 72.25 91 THR A N 1
ATOM 690 C CA . THR A 1 91 ? 9.564 17.920 4.683 1.00 72.25 91 THR A CA 1
ATOM 691 C C . THR A 1 91 ? 9.671 19.083 5.666 1.00 72.25 91 THR A C 1
ATOM 693 O O . THR A 1 91 ? 8.649 19.631 6.066 1.00 72.25 91 THR A O 1
ATOM 696 N N . ASN A 1 92 ? 10.891 19.552 5.942 1.00 67.75 92 ASN A N 1
ATOM 697 C CA . ASN A 1 92 ? 11.127 20.708 6.810 1.00 67.75 92 ASN A CA 1
ATOM 698 C C . ASN A 1 92 ? 10.484 21.987 6.252 1.00 67.75 92 ASN A C 1
ATOM 700 O O . ASN A 1 92 ? 9.896 22.765 6.998 1.00 67.75 92 ASN A O 1
ATOM 704 N N . PHE A 1 93 ? 10.563 22.201 4.935 1.00 66.75 93 PHE A N 1
ATOM 705 C CA . PHE A 1 93 ? 9.906 23.329 4.279 1.00 66.75 93 PHE A CA 1
ATOM 706 C C . PHE A 1 93 ? 8.381 23.250 4.401 1.00 66.75 93 PHE A C 1
ATOM 708 O O . PHE A 1 93 ? 7.741 24.258 4.682 1.00 66.75 93 PHE A O 1
ATOM 715 N N . MET A 1 94 ? 7.791 22.070 4.199 1.00 67.00 94 MET A N 1
ATOM 716 C CA . MET A 1 94 ? 6.349 21.849 4.317 1.00 67.00 94 MET A CA 1
ATOM 717 C C . MET A 1 94 ? 5.874 22.031 5.757 1.00 67.00 94 MET A C 1
ATOM 719 O O . MET A 1 94 ? 4.833 22.646 5.971 1.00 67.00 94 MET A O 1
ATOM 723 N N . GLU A 1 95 ? 6.644 21.570 6.740 1.00 67.50 95 GLU A N 1
ATOM 724 C CA . GLU A 1 95 ? 6.384 21.818 8.158 1.00 67.50 95 GLU A CA 1
ATOM 725 C C . GLU A 1 95 ? 6.437 23.320 8.469 1.00 67.50 95 GLU A C 1
ATOM 727 O O . GLU A 1 95 ? 5.444 23.869 8.949 1.00 67.50 95 GLU A O 1
ATOM 732 N N . GLU A 1 96 ? 7.512 24.027 8.094 1.00 63.28 96 GLU A N 1
ATOM 733 C CA . GLU A 1 96 ? 7.626 25.482 8.286 1.00 63.28 96 GLU A CA 1
ATOM 734 C C . GLU A 1 96 ? 6.498 26.245 7.554 1.00 63.28 96 GLU A C 1
ATOM 736 O O . GLU A 1 96 ? 5.877 27.138 8.131 1.00 63.28 96 GLU A O 1
ATOM 741 N N . ALA A 1 97 ? 6.152 25.871 6.319 1.00 58.78 97 ALA A N 1
ATOM 742 C CA . ALA A 1 97 ? 5.090 26.516 5.546 1.00 58.78 97 ALA A CA 1
ATOM 743 C C . ALA A 1 97 ? 3.685 26.222 6.104 1.00 58.78 97 ALA A C 1
ATOM 745 O O . ALA A 1 97 ? 2.841 27.125 6.153 1.00 58.78 97 ALA A O 1
ATOM 746 N N . SER A 1 98 ? 3.433 24.998 6.579 1.00 55.41 98 SER A N 1
ATOM 747 C CA . SER A 1 98 ? 2.147 24.594 7.165 1.00 55.41 98 SER A CA 1
ATOM 748 C C . SER A 1 98 ? 1.825 25.334 8.465 1.00 55.41 98 SER A C 1
ATOM 750 O O . SER A 1 98 ? 0.659 25.603 8.735 1.00 55.41 98 SER A O 1
ATOM 752 N N . THR A 1 99 ? 2.839 25.775 9.220 1.00 49.88 99 THR A N 1
ATOM 753 C CA . THR A 1 99 ? 2.632 26.620 10.414 1.00 49.88 99 THR A CA 1
ATOM 754 C C . THR A 1 99 ? 2.168 28.046 10.096 1.00 49.88 99 THR A C 1
ATOM 756 O O . THR A 1 99 ? 1.788 28.782 11.005 1.00 49.88 99 THR A O 1
ATOM 759 N N . THR A 1 100 ? 2.179 28.458 8.821 1.00 47.91 100 THR A N 1
ATOM 760 C CA . THR A 1 100 ? 1.900 29.847 8.410 1.00 47.91 100 THR A CA 1
ATOM 761 C C . THR A 1 100 ? 0.645 30.029 7.558 1.00 47.91 100 THR A C 1
ATOM 763 O O . THR A 1 100 ? 0.325 31.165 7.202 1.00 47.91 100 THR A O 1
ATOM 766 N N . THR A 1 101 ? -0.086 28.959 7.224 1.00 46.44 101 THR A N 1
ATOM 767 C CA . THR A 1 101 ? -1.290 29.068 6.382 1.00 46.44 101 THR A CA 1
ATOM 768 C C . THR A 1 101 ? -2.456 28.228 6.896 1.00 46.44 101 THR A C 1
ATOM 770 O O . THR A 1 101 ? -2.423 27.002 6.881 1.00 46.44 101 THR A O 1
ATOM 773 N N . ASP A 1 102 ? -3.530 28.913 7.296 1.00 45.09 102 ASP A N 1
ATOM 774 C CA . ASP A 1 102 ? -4.842 28.306 7.488 1.00 45.09 102 ASP A CA 1
ATOM 775 C C . ASP A 1 102 ? -5.413 27.931 6.106 1.00 45.09 102 ASP A C 1
ATOM 777 O O . ASP A 1 102 ? -5.670 28.802 5.278 1.00 45.09 102 ASP A O 1
ATOM 781 N N . GLN A 1 103 ? -5.632 26.632 5.883 1.00 45.12 103 GLN A N 1
ATOM 782 C CA . GLN A 1 103 ? -6.318 25.999 4.739 1.00 45.12 103 GLN A CA 1
ATOM 783 C C . GLN A 1 103 ? -5.504 25.720 3.447 1.00 45.12 103 GLN A C 1
ATOM 785 O O . GLN A 1 103 ? -5.314 26.571 2.584 1.00 45.12 103 GLN A O 1
ATOM 790 N N . GLY A 1 104 ? -5.193 24.431 3.229 1.00 49.84 104 GLY A N 1
ATOM 791 C CA . GLY A 1 104 ? -5.528 23.754 1.963 1.00 49.84 104 GLY A CA 1
ATOM 792 C C . GLY A 1 104 ? -4.465 23.547 0.871 1.00 49.84 104 GLY A C 1
ATOM 793 O O . GLY A 1 104 ? -4.830 23.023 -0.177 1.00 49.84 104 GLY A O 1
ATOM 794 N N . SER A 1 105 ? -3.184 23.894 1.049 1.00 52.34 105 SER A N 1
ATOM 795 C CA . SER A 1 105 ? -2.194 23.847 -0.057 1.00 52.34 105 SER A CA 1
ATOM 796 C C . SER A 1 105 ? -1.312 22.585 -0.158 1.00 52.34 105 SER A C 1
ATOM 798 O O . SER A 1 105 ? -0.406 22.547 -0.993 1.00 52.34 105 SER A O 1
ATOM 800 N N . SER A 1 106 ? -1.545 21.539 0.646 1.00 59.53 106 SER A N 1
ATOM 801 C CA . SER A 1 106 ? -0.577 20.434 0.791 1.00 59.53 106 SER A CA 1
ATOM 802 C C . SER A 1 106 ? -0.344 19.605 -0.481 1.00 59.53 106 SER A C 1
ATOM 804 O O . SER A 1 106 ? 0.791 19.207 -0.727 1.00 59.53 106 SER A O 1
ATOM 806 N N . GLY A 1 107 ? -1.369 19.390 -1.316 1.00 60.56 107 GLY A N 1
ATOM 807 C CA . GLY A 1 107 ? -1.263 18.548 -2.519 1.00 60.56 107 GLY A CA 1
ATOM 808 C C . GLY A 1 107 ? -0.382 19.141 -3.625 1.00 60.56 107 GLY A C 1
ATOM 809 O O . GLY A 1 107 ? 0.569 18.507 -4.067 1.00 60.56 107 GLY A O 1
ATOM 810 N N . ALA A 1 108 ? -0.634 20.393 -4.021 1.00 60.28 108 ALA A N 1
ATOM 811 C CA . ALA A 1 108 ? 0.116 21.053 -5.097 1.00 60.28 108 ALA A CA 1
ATOM 812 C C . ALA A 1 108 ? 1.589 21.302 -4.730 1.00 60.28 108 ALA A C 1
ATOM 814 O O . ALA A 1 108 ? 2.470 21.250 -5.586 1.00 60.28 108 ALA A O 1
ATOM 815 N N . ALA A 1 109 ? 1.870 21.554 -3.449 1.00 63.75 109 ALA A N 1
ATOM 816 C CA . ALA A 1 109 ? 3.240 21.669 -2.972 1.00 63.75 109 ALA A CA 1
ATOM 817 C C . ALA A 1 109 ? 3.958 20.312 -3.037 1.00 63.75 109 ALA A C 1
ATOM 819 O O . ALA A 1 109 ? 5.088 20.244 -3.511 1.00 63.75 109 ALA A O 1
ATOM 820 N N . GLN A 1 110 ? 3.294 19.224 -2.636 1.00 64.25 110 GLN A N 1
ATOM 821 C CA . GLN A 1 110 ? 3.866 17.880 -2.687 1.00 64.25 110 GLN A CA 1
ATOM 822 C C . GLN A 1 110 ? 4.183 17.431 -4.125 1.00 64.25 110 GLN A C 1
ATOM 824 O O . GLN A 1 110 ? 5.275 16.915 -4.361 1.00 64.25 110 GLN A O 1
ATOM 829 N N . GLU A 1 111 ? 3.291 17.691 -5.085 1.00 63.97 111 GLU A N 1
ATOM 830 C CA . GLU A 1 111 ? 3.520 17.417 -6.515 1.00 63.97 111 GLU A CA 1
ATOM 831 C C . GLU A 1 111 ? 4.690 18.240 -7.083 1.00 63.97 111 GLU A C 1
ATOM 833 O O . GLU A 1 111 ? 5.593 17.692 -7.716 1.00 63.97 111 GLU A O 1
ATOM 838 N N . TYR A 1 112 ? 4.739 19.544 -6.788 1.00 71.00 112 TYR A N 1
ATOM 839 C CA . TYR A 1 112 ? 5.837 20.422 -7.205 1.00 71.00 112 TYR A CA 1
ATOM 840 C C . TYR A 1 112 ? 7.195 19.962 -6.652 1.00 71.00 112 TYR A C 1
ATOM 842 O O . TYR A 1 112 ? 8.198 19.937 -7.368 1.00 71.00 112 TYR A O 1
ATOM 850 N N . PHE A 1 113 ? 7.244 19.549 -5.384 1.00 70.75 113 PHE A N 1
ATOM 851 C CA . PHE A 1 113 ? 8.482 19.062 -4.783 1.00 70.75 113 PHE A CA 1
ATOM 852 C C . PHE A 1 113 ? 8.901 17.684 -5.298 1.00 70.75 113 PHE A C 1
ATOM 854 O O . PHE A 1 113 ? 10.103 17.426 -5.392 1.00 70.75 113 PHE A O 1
ATOM 861 N N . GLN A 1 114 ? 7.964 16.815 -5.687 1.00 69.19 114 GLN A N 1
ATOM 862 C CA . GLN A 1 114 ? 8.296 15.580 -6.404 1.00 69.19 114 GLN A CA 1
ATOM 863 C C . GLN A 1 114 ? 8.926 15.880 -7.774 1.00 69.19 114 GLN A C 1
ATOM 865 O O . GLN A 1 114 ? 9.969 15.303 -8.093 1.00 69.19 114 GLN A O 1
ATOM 870 N N . GLU A 1 115 ? 8.378 16.836 -8.536 1.00 72.50 115 GLU A N 1
ATOM 871 C CA . GLU A 1 115 ? 8.946 17.275 -9.823 1.00 72.50 115 GLU A CA 1
ATOM 872 C C . GLU A 1 115 ? 10.361 17.856 -9.648 1.00 72.50 115 GLU A C 1
ATOM 874 O O . GLU A 1 115 ? 11.285 17.500 -10.393 1.00 72.50 115 GLU A O 1
ATOM 879 N N . ILE A 1 116 ? 10.567 18.705 -8.632 1.00 70.94 116 ILE A N 1
ATOM 880 C CA . ILE A 1 116 ? 11.897 19.231 -8.290 1.00 70.94 116 ILE A CA 1
ATOM 881 C C . ILE A 1 116 ? 12.840 18.096 -7.916 1.00 70.94 116 ILE A C 1
ATOM 883 O O . ILE A 1 116 ? 13.962 18.075 -8.409 1.00 70.94 116 ILE A O 1
ATOM 887 N N . THR A 1 117 ? 12.413 17.154 -7.075 1.00 70.81 117 THR A N 1
ATOM 888 C CA . THR A 1 117 ? 13.266 16.051 -6.612 1.00 70.81 117 THR A CA 1
ATOM 889 C C . THR A 1 117 ? 13.775 15.234 -7.797 1.00 70.81 117 THR A C 1
ATOM 891 O O . THR A 1 117 ? 14.984 15.071 -7.948 1.00 70.81 117 THR A O 1
ATOM 894 N N . GLN A 1 118 ? 12.889 14.824 -8.708 1.00 67.81 118 GLN A N 1
ATOM 895 C CA . GLN A 1 118 ? 13.269 14.078 -9.914 1.00 67.81 118 GLN A CA 1
ATOM 896 C C . GLN A 1 118 ? 14.181 14.888 -10.844 1.00 67.81 118 GLN A C 1
ATOM 898 O O . GLN A 1 118 ? 15.183 14.380 -11.359 1.00 67.81 118 GLN A O 1
ATOM 903 N N . THR A 1 119 ? 13.861 16.167 -11.051 1.00 68.81 119 THR A N 1
ATOM 904 C CA . THR A 1 119 ? 14.667 17.061 -11.893 1.00 68.81 119 THR A CA 1
ATOM 905 C C . THR A 1 119 ? 16.060 17.255 -11.303 1.00 68.81 119 THR A C 1
ATOM 907 O O . THR A 1 119 ? 17.056 17.179 -12.023 1.00 68.81 119 THR A O 1
ATOM 910 N N . MET A 1 120 ? 16.148 17.444 -9.988 1.00 69.56 120 MET A N 1
ATOM 911 C CA . MET A 1 120 ? 17.403 17.614 -9.271 1.00 69.56 120 MET A CA 1
ATOM 912 C C . MET A 1 120 ? 18.241 16.353 -9.330 1.00 69.56 120 MET A C 1
ATOM 914 O O . MET A 1 120 ? 19.417 16.458 -9.663 1.00 69.56 120 MET A O 1
ATOM 918 N N . THR A 1 121 ? 17.664 15.173 -9.115 1.00 69.44 121 THR A N 1
ATOM 919 C CA . THR A 1 121 ? 18.384 13.905 -9.263 1.00 69.44 121 THR A CA 1
ATOM 920 C C . THR A 1 121 ? 19.004 13.794 -10.660 1.00 69.44 121 THR A C 1
ATOM 922 O O . THR A 1 121 ? 20.212 13.588 -10.787 1.00 69.44 121 THR A O 1
ATOM 925 N N . ASN A 1 122 ? 18.236 14.075 -11.715 1.00 66.88 122 ASN A N 1
ATOM 926 C CA . ASN A 1 122 ? 18.716 13.999 -13.099 1.00 66.88 122 ASN A CA 1
ATOM 927 C C . ASN A 1 122 ? 19.794 15.042 -13.446 1.00 66.88 122 ASN A C 1
ATOM 929 O O . ASN A 1 122 ? 20.808 14.700 -14.056 1.00 66.88 122 ASN A O 1
ATOM 933 N N . VAL A 1 123 ? 19.613 16.309 -13.054 1.00 63.94 123 VAL A N 1
ATOM 934 C CA . VAL A 1 123 ? 20.598 17.383 -13.304 1.00 63.94 123 VAL A CA 1
ATOM 935 C C . VAL A 1 123 ? 21.883 17.143 -12.511 1.00 63.94 123 VAL A C 1
ATOM 937 O O . VAL A 1 123 ? 22.984 17.409 -12.994 1.00 63.94 123 VAL A O 1
ATOM 940 N N . THR A 1 124 ? 21.758 16.588 -11.312 1.00 68.62 124 THR A N 1
ATOM 941 C CA . THR A 1 124 ? 22.887 16.328 -10.422 1.00 68.62 124 THR A CA 1
ATOM 942 C C . THR A 1 124 ? 23.779 15.211 -10.945 1.00 68.62 124 THR A C 1
ATOM 944 O O . THR A 1 124 ? 25.003 15.336 -10.895 1.00 68.62 124 THR A O 1
ATOM 947 N N . LEU A 1 125 ? 23.192 14.166 -11.537 1.00 74.25 125 LEU A N 1
ATOM 948 C CA . LEU A 1 125 ? 23.940 13.067 -12.151 1.00 74.25 125 LEU A CA 1
ATOM 949 C C . LEU A 1 125 ? 24.880 13.525 -13.274 1.00 74.25 125 LEU A C 1
ATOM 951 O O . LEU A 1 125 ? 25.920 12.897 -13.477 1.00 74.25 125 LEU A O 1
ATOM 955 N N . VAL A 1 126 ? 24.569 14.630 -13.960 1.00 75.50 126 VAL A N 1
ATOM 956 C CA . VAL A 1 126 ? 25.417 15.204 -15.022 1.00 75.50 126 VAL A CA 1
ATOM 957 C C . VAL A 1 126 ? 26.716 15.791 -14.460 1.00 75.50 126 VAL A C 1
ATOM 959 O O . VAL A 1 126 ? 27.755 15.707 -15.112 1.00 75.50 126 VAL A O 1
ATOM 962 N N . ASN A 1 127 ? 26.688 16.328 -13.238 1.00 83.50 127 ASN A N 1
ATOM 963 C CA . ASN A 1 127 ? 27.845 16.970 -12.602 1.00 83.50 127 ASN A CA 1
ATOM 964 C C . ASN A 1 127 ? 28.673 16.013 -11.730 1.00 83.50 127 ASN A C 1
ATOM 966 O O . ASN A 1 127 ? 29.703 16.411 -11.187 1.00 83.50 127 ASN A O 1
ATOM 970 N N . VAL A 1 128 ? 28.256 14.749 -11.601 1.00 90.38 128 VAL A N 1
ATOM 971 C CA . VAL A 1 128 ? 29.038 13.728 -10.896 1.00 90.38 128 VAL A CA 1
ATOM 972 C C . VAL A 1 128 ? 30.286 13.374 -11.704 1.00 90.38 128 VAL A C 1
ATOM 974 O O . VAL A 1 128 ? 30.206 12.936 -12.860 1.00 90.38 128 VAL A O 1
ATOM 977 N N . VAL A 1 129 ? 31.445 13.506 -11.065 1.00 94.19 129 VAL A N 1
ATOM 978 C CA . VAL A 1 129 ? 32.749 13.138 -11.620 1.00 94.19 129 VAL A CA 1
ATOM 979 C C . VAL A 1 129 ? 33.222 11.847 -10.964 1.00 94.19 129 VAL A C 1
ATOM 981 O O . VAL A 1 129 ? 33.182 11.717 -9.744 1.00 94.19 129 VAL A O 1
ATOM 984 N N . ILE A 1 130 ? 33.688 10.894 -11.771 1.00 95.56 130 ILE A N 1
ATOM 985 C CA . ILE A 1 130 ? 34.401 9.723 -11.255 1.00 95.56 130 ILE A CA 1
ATOM 986 C C . ILE A 1 130 ? 35.867 10.116 -11.088 1.00 95.56 130 ILE A C 1
ATOM 988 O O . ILE A 1 130 ? 36.553 10.394 -12.072 1.00 95.56 130 ILE A O 1
ATOM 992 N N . GLU A 1 131 ? 36.330 10.206 -9.845 1.00 93.94 131 GLU A N 1
ATOM 993 C CA . GLU A 1 131 ? 37.694 10.655 -9.540 1.00 93.94 131 GLU A CA 1
ATOM 994 C C . GLU A 1 131 ? 38.707 9.510 -9.533 1.00 93.94 131 GLU A C 1
ATOM 996 O O . GLU A 1 131 ? 39.858 9.697 -9.926 1.00 93.94 131 GLU A O 1
ATOM 1001 N N . GLU A 1 132 ? 38.300 8.334 -9.056 1.00 94.69 132 GLU A N 1
ATOM 1002 C CA . GLU A 1 132 ? 39.212 7.228 -8.777 1.00 94.69 132 GLU A CA 1
ATOM 1003 C C . GLU A 1 132 ? 38.522 5.871 -8.955 1.00 94.69 132 GLU A C 1
ATOM 1005 O O . GLU A 1 132 ? 37.332 5.728 -8.674 1.00 94.69 132 GLU A O 1
ATOM 1010 N N . TYR A 1 133 ? 39.301 4.868 -9.372 1.00 95.25 133 TYR A N 1
ATOM 1011 C CA . TYR A 1 133 ? 38.907 3.462 -9.343 1.00 95.25 133 TYR A CA 1
ATOM 1012 C C . TYR A 1 133 ? 39.801 2.665 -8.398 1.00 95.25 133 TYR A C 1
ATOM 1014 O O . TYR A 1 133 ? 41.022 2.847 -8.391 1.00 95.25 133 TYR A O 1
ATOM 1022 N N . TYR A 1 134 ? 39.212 1.715 -7.678 1.00 95.19 134 TYR A N 1
ATOM 1023 C CA . TYR A 1 134 ? 39.938 0.785 -6.820 1.00 95.19 134 TYR A CA 1
ATOM 1024 C C . TYR A 1 134 ? 39.475 -0.669 -7.024 1.00 95.19 134 TYR A C 1
ATOM 1026 O O . TYR A 1 134 ? 38.294 -0.896 -7.248 1.00 95.19 134 TYR A O 1
ATOM 1034 N N . PRO A 1 135 ? 40.368 -1.666 -6.919 1.00 90.81 135 PRO A N 1
ATOM 1035 C CA . PRO A 1 135 ? 41.811 -1.502 -7.048 1.00 90.81 135 PRO A CA 1
ATOM 1036 C C . PRO A 1 135 ? 42.168 -1.065 -8.486 1.00 90.81 135 PRO A C 1
ATOM 1038 O O . PRO A 1 135 ? 41.415 -1.349 -9.416 1.00 90.81 135 PRO A O 1
ATOM 1041 N N . PRO A 1 136 ? 43.322 -0.413 -8.728 1.00 87.69 136 PRO A N 1
ATOM 1042 C CA . PRO A 1 136 ? 43.641 0.178 -10.037 1.00 87.69 136 PRO A CA 1
ATOM 1043 C C . PRO A 1 136 ? 43.632 -0.795 -11.227 1.00 87.69 136 PRO A C 1
ATOM 1045 O O . PRO A 1 136 ? 43.472 -0.367 -12.366 1.00 87.69 136 PRO A O 1
ATOM 1048 N N . LYS A 1 137 ? 43.823 -2.096 -10.971 1.00 88.88 137 LYS A N 1
ATOM 1049 C CA . LYS A 1 137 ? 43.826 -3.171 -11.982 1.00 88.88 137 LYS A CA 1
ATOM 1050 C C . LYS A 1 137 ? 42.594 -4.084 -11.914 1.00 88.88 137 LYS A C 1
ATOM 1052 O O . LYS A 1 137 ? 42.555 -5.090 -12.619 1.00 88.88 137 LYS A O 1
ATOM 1057 N N . GLY A 1 138 ? 41.626 -3.750 -11.064 1.00 89.25 138 GLY A N 1
ATOM 1058 C CA . GLY A 1 138 ? 40.488 -4.603 -10.748 1.00 89.25 138 GLY A CA 1
ATOM 1059 C C . GLY A 1 138 ? 40.879 -5.815 -9.902 1.00 89.25 138 GLY A C 1
ATOM 1060 O O . GLY A 1 138 ? 42.009 -6.309 -9.946 1.00 89.25 138 GLY A O 1
ATOM 1061 N N . GLU A 1 139 ? 39.950 -6.278 -9.080 1.00 91.88 139 GLU A N 1
ATOM 1062 C CA . GLU A 1 139 ? 40.109 -7.496 -8.291 1.00 91.88 139 GLU A CA 1
ATOM 1063 C C . GLU A 1 139 ? 39.512 -8.664 -9.081 1.00 91.88 139 GLU A C 1
ATOM 1065 O O . GLU A 1 139 ? 38.349 -8.620 -9.479 1.00 91.88 139 GLU A O 1
ATOM 1070 N N . LYS A 1 140 ? 40.303 -9.700 -9.377 1.00 92.44 140 LYS A N 1
ATOM 1071 C CA . LYS A 1 140 ? 39.797 -10.868 -10.111 1.00 92.44 140 LYS A CA 1
ATOM 1072 C C . LYS A 1 140 ? 39.120 -11.836 -9.147 1.00 92.44 140 LYS A C 1
ATOM 1074 O O . LYS A 1 140 ? 39.787 -12.406 -8.290 1.00 92.44 140 LYS A O 1
ATOM 1079 N N . SER A 1 141 ? 37.830 -12.078 -9.359 1.00 88.38 141 SER A N 1
ATOM 1080 C CA . SER A 1 141 ? 37.057 -13.127 -8.692 1.00 88.38 141 SER A CA 1
ATOM 1081 C C . SER A 1 141 ? 36.576 -14.126 -9.747 1.00 88.38 141 SER A C 1
ATOM 1083 O O . SER A 1 141 ? 35.597 -13.913 -10.468 1.00 88.38 141 SER A O 1
ATOM 1085 N N . GLY A 1 142 ? 37.346 -15.201 -9.933 1.00 92.62 142 GLY A N 1
ATOM 1086 C CA . GLY A 1 142 ? 37.123 -16.161 -11.015 1.00 92.62 142 GLY A CA 1
ATOM 1087 C C . GLY A 1 142 ? 37.282 -15.529 -12.405 1.00 92.62 142 GLY A C 1
ATOM 1088 O O . GLY A 1 142 ? 38.346 -15.010 -12.740 1.00 92.62 142 GLY A O 1
ATOM 1089 N N . LYS A 1 143 ? 36.227 -15.598 -13.232 1.00 93.31 143 LYS A N 1
ATOM 1090 C CA . LYS A 1 143 ? 36.186 -14.982 -14.577 1.00 93.31 143 LYS A CA 1
ATOM 1091 C C . LYS A 1 143 ? 35.759 -13.510 -14.564 1.00 93.31 143 LYS A C 1
ATOM 1093 O O . LYS A 1 143 ? 35.799 -12.873 -15.613 1.00 93.31 143 LYS A O 1
ATOM 1098 N N . LYS A 1 144 ? 35.322 -12.984 -13.418 1.00 91.50 144 LYS A N 1
ATOM 1099 C CA . LYS A 1 144 ? 34.860 -11.603 -13.281 1.00 91.50 144 LYS A CA 1
ATOM 1100 C C . LYS A 1 144 ? 35.958 -10.721 -12.697 1.00 91.50 144 LYS A C 1
ATOM 1102 O O . LYS A 1 144 ? 36.806 -11.173 -11.926 1.00 91.50 144 LYS A O 1
ATOM 1107 N N . ILE A 1 145 ? 35.929 -9.456 -13.082 1.00 94.44 145 ILE A N 1
ATOM 1108 C CA . ILE A 1 145 ? 36.778 -8.387 -12.577 1.00 94.44 145 ILE A CA 1
ATOM 1109 C C . ILE A 1 145 ? 35.873 -7.433 -11.813 1.00 94.44 145 ILE A C 1
ATOM 1111 O O . ILE A 1 145 ? 34.846 -7.010 -12.335 1.00 94.44 145 ILE A O 1
ATOM 1115 N N . LYS A 1 146 ? 36.270 -7.100 -10.593 1.00 95.81 146 LYS A N 1
ATOM 1116 C CA . LYS A 1 146 ? 35.547 -6.219 -9.689 1.00 95.81 146 LYS A CA 1
ATOM 1117 C C . LYS A 1 146 ? 36.249 -4.872 -9.582 1.00 95.81 146 LYS A C 1
ATOM 1119 O O . LYS A 1 146 ? 37.469 -4.823 -9.399 1.00 95.81 146 LYS A O 1
ATOM 1124 N N . PHE A 1 147 ? 35.480 -3.795 -9.685 1.00 96.81 147 PHE A N 1
ATOM 1125 C CA . PHE A 1 147 ? 35.939 -2.427 -9.470 1.00 96.81 147 PHE A CA 1
ATOM 1126 C C . PHE A 1 147 ? 35.020 -1.690 -8.503 1.00 96.81 147 PHE A C 1
ATOM 1128 O O . PHE A 1 147 ? 33.814 -1.923 -8.452 1.00 96.81 147 PHE A O 1
ATOM 1135 N N . TYR A 1 148 ? 35.622 -0.754 -7.785 1.00 96.44 148 TYR A N 1
ATOM 1136 C CA . TYR A 1 148 ? 34.961 0.294 -7.037 1.00 96.44 148 TYR A CA 1
ATOM 1137 C C . TYR A 1 148 ? 35.221 1.625 -7.738 1.00 96.44 148 TYR A C 1
ATOM 1139 O O . TYR A 1 148 ? 36.361 1.889 -8.125 1.00 96.44 148 TYR A O 1
ATOM 1147 N N . ALA A 1 149 ? 34.198 2.462 -7.878 1.00 96.31 149 ALA A N 1
ATOM 1148 C CA . ALA A 1 149 ? 34.309 3.803 -8.447 1.00 96.31 149 ALA A CA 1
ATOM 1149 C C . ALA A 1 149 ? 33.997 4.858 -7.381 1.00 96.31 149 ALA A C 1
ATOM 1151 O O . ALA A 1 149 ? 32.966 4.775 -6.707 1.00 96.31 149 ALA A O 1
ATOM 1152 N N . LYS A 1 150 ? 34.876 5.854 -7.242 1.00 97.00 150 LYS A N 1
ATOM 1153 C CA . LYS A 1 150 ? 34.676 7.022 -6.380 1.00 97.00 150 LYS A CA 1
ATOM 1154 C C . LYS A 1 150 ? 33.964 8.112 -7.172 1.00 97.00 150 LYS A C 1
ATOM 1156 O O . LYS A 1 150 ? 34.600 8.848 -7.931 1.00 97.00 150 LYS A O 1
ATOM 1161 N N . ALA A 1 151 ? 32.656 8.221 -6.986 1.00 96.06 151 ALA A N 1
ATOM 1162 C CA . ALA A 1 151 ? 31.874 9.332 -7.503 1.00 96.06 151 ALA A CA 1
ATOM 1163 C C . ALA A 1 151 ? 31.965 10.521 -6.549 1.00 96.06 151 ALA A C 1
ATOM 1165 O O . ALA A 1 151 ? 31.825 10.358 -5.336 1.00 96.06 151 ALA A O 1
ATOM 1166 N N . VAL A 1 152 ? 32.171 11.712 -7.104 1.00 94.81 152 VAL A N 1
ATOM 1167 C CA . VAL A 1 152 ? 32.223 12.971 -6.364 1.00 94.81 152 VAL A CA 1
ATOM 1168 C C . VAL A 1 152 ? 31.304 13.988 -7.025 1.00 94.81 152 VAL A C 1
ATOM 1170 O O . VAL A 1 152 ? 31.371 14.219 -8.233 1.00 94.81 152 VAL A O 1
ATOM 1173 N N . LEU A 1 153 ? 30.454 14.608 -6.215 1.00 93.44 153 LEU A N 1
ATOM 1174 C CA . LEU A 1 153 ? 29.610 15.733 -6.591 1.00 93.44 153 LEU A CA 1
ATOM 1175 C C . LEU A 1 153 ? 29.969 16.927 -5.716 1.00 93.44 153 LEU A C 1
ATOM 1177 O O . LEU A 1 153 ? 29.919 16.833 -4.492 1.00 93.44 153 LEU A O 1
ATOM 1181 N N . LYS A 1 154 ? 30.270 18.072 -6.324 1.00 92.06 154 LYS A N 1
ATOM 1182 C CA . LYS A 1 154 ? 30.472 19.306 -5.561 1.00 92.06 154 LYS A CA 1
ATOM 1183 C C . LYS A 1 154 ? 29.134 19.854 -5.095 1.00 92.06 154 LYS A C 1
ATOM 1185 O O . LYS A 1 154 ? 28.222 20.023 -5.905 1.00 92.06 154 LYS A O 1
ATOM 1190 N N . LYS A 1 155 ? 29.038 20.213 -3.814 1.00 85.50 155 LYS A N 1
ATOM 1191 C CA . LYS A 1 155 ? 27.824 20.825 -3.254 1.00 85.50 155 LYS A CA 1
ATOM 1192 C C . LYS A 1 155 ? 27.440 22.100 -4.004 1.00 85.50 155 LYS A C 1
ATOM 1194 O O . LYS A 1 155 ? 26.286 22.256 -4.371 1.00 85.50 155 LYS A O 1
ATOM 1199 N N . ALA A 1 156 ? 28.417 22.936 -4.354 1.00 85.19 156 ALA A N 1
ATOM 1200 C CA . ALA A 1 156 ? 28.180 24.166 -5.111 1.00 85.19 156 ALA A CA 1
ATOM 1201 C C . ALA A 1 156 ? 27.484 23.935 -6.470 1.00 85.19 156 ALA A C 1
ATOM 1203 O O . ALA A 1 156 ? 26.684 24.766 -6.900 1.00 85.19 156 ALA A O 1
ATOM 1204 N N . ASP A 1 157 ? 27.756 22.812 -7.145 1.00 84.19 157 ASP A N 1
ATOM 1205 C CA . ASP A 1 157 ? 27.115 22.485 -8.424 1.00 84.19 157 ASP A CA 1
ATOM 1206 C C . ASP A 1 157 ? 25.650 22.068 -8.217 1.00 84.19 157 ASP A C 1
ATOM 1208 O O . ASP A 1 157 ? 24.780 22.462 -8.997 1.00 84.19 157 ASP A O 1
ATOM 1212 N N . LEU A 1 158 ? 25.369 21.335 -7.134 1.00 81.62 158 LEU A N 1
ATOM 1213 C CA . LEU A 1 158 ? 24.012 20.987 -6.707 1.00 81.62 158 LEU A CA 1
ATOM 1214 C C . LEU A 1 158 ? 23.213 22.235 -6.307 1.00 81.62 158 LEU A C 1
ATOM 1216 O O . LEU A 1 158 ? 22.093 22.430 -6.773 1.00 81.62 158 LEU A O 1
ATOM 1220 N N . GLU A 1 159 ? 23.802 23.108 -5.491 1.00 81.38 159 GLU A N 1
ATOM 1221 C CA . GLU A 1 159 ? 23.192 24.369 -5.058 1.00 81.38 159 GLU A CA 1
ATOM 1222 C C . GLU A 1 159 ? 22.848 25.261 -6.246 1.00 81.38 159 GLU A C 1
ATOM 1224 O O . GLU A 1 159 ? 21.739 25.789 -6.340 1.00 81.38 159 GLU A O 1
ATOM 1229 N N . LYS A 1 160 ? 23.788 25.409 -7.184 1.00 83.69 160 LYS A N 1
ATOM 1230 C CA . LYS A 1 160 ? 23.585 26.195 -8.399 1.00 83.69 160 LYS A CA 1
ATOM 1231 C C . LYS A 1 160 ? 22.463 25.615 -9.259 1.00 83.69 160 LYS A C 1
ATOM 1233 O O . LYS A 1 160 ? 21.622 26.376 -9.733 1.00 83.69 160 LYS A O 1
ATOM 1238 N N . ALA A 1 161 ? 22.432 24.295 -9.448 1.00 80.81 161 ALA A N 1
ATOM 1239 C CA . ALA A 1 161 ? 21.367 23.622 -10.190 1.00 80.81 161 ALA A CA 1
ATOM 1240 C C . ALA A 1 161 ? 19.992 23.853 -9.545 1.00 80.81 161 ALA A C 1
ATOM 1242 O O . ALA A 1 161 ? 19.044 24.222 -10.239 1.00 80.81 161 ALA A O 1
ATOM 1243 N N . PHE A 1 162 ? 19.908 23.728 -8.218 1.00 78.44 162 PHE A N 1
ATOM 1244 C CA . PHE A 1 162 ? 18.666 23.928 -7.474 1.00 78.44 162 PHE A CA 1
ATOM 1245 C C . PHE A 1 162 ? 18.188 25.380 -7.543 1.00 78.44 162 PHE A C 1
ATOM 1247 O O . PHE A 1 162 ? 17.030 25.638 -7.872 1.00 78.44 162 PHE A O 1
ATOM 1254 N N . LYS A 1 163 ? 19.081 26.346 -7.293 1.00 80.19 163 LYS A N 1
ATOM 1255 C CA . LYS A 1 163 ? 18.760 27.781 -7.348 1.00 80.19 163 LYS A CA 1
ATOM 1256 C C . LYS A 1 163 ? 18.281 28.202 -8.731 1.00 80.19 163 LYS A C 1
ATOM 1258 O O . LYS A 1 163 ? 17.276 28.906 -8.833 1.00 80.19 163 LYS A O 1
ATOM 1263 N N . ASN A 1 164 ? 18.957 27.746 -9.785 1.00 82.12 164 ASN A N 1
ATOM 1264 C CA . ASN A 1 164 ? 18.534 28.012 -11.156 1.00 82.12 164 ASN A CA 1
ATOM 1265 C C . ASN A 1 164 ? 17.126 27.468 -11.405 1.00 82.12 164 ASN A C 1
ATOM 1267 O O . ASN A 1 164 ? 16.275 28.209 -11.887 1.00 82.12 164 ASN A O 1
ATOM 1271 N N . ARG A 1 165 ? 16.850 26.221 -11.001 1.00 80.19 165 ARG A N 1
ATOM 1272 C CA . ARG A 1 165 ? 15.544 25.600 -11.237 1.00 80.19 165 ARG A CA 1
ATOM 1273 C C . ARG A 1 165 ? 14.409 26.301 -10.496 1.00 80.19 165 ARG A C 1
ATOM 1275 O O . ARG A 1 165 ? 13.405 26.634 -11.112 1.00 80.19 165 ARG A O 1
ATOM 1282 N N . VAL A 1 166 ? 14.579 26.586 -9.205 1.00 74.81 166 VAL A N 1
ATOM 1283 C CA . VAL A 1 166 ? 13.571 27.324 -8.422 1.00 74.81 166 VAL A CA 1
ATOM 1284 C C . VAL A 1 166 ? 13.314 28.706 -9.024 1.00 74.81 166 VAL A C 1
ATOM 1286 O O . VAL A 1 166 ? 12.171 29.153 -9.075 1.00 74.81 166 VAL A O 1
ATOM 1289 N N . THR A 1 167 ? 14.360 29.373 -9.516 1.00 76.88 167 THR A N 1
ATOM 1290 C CA . THR A 1 167 ? 14.234 30.679 -10.181 1.00 76.88 167 THR A CA 1
ATOM 1291 C C . THR A 1 167 ? 13.459 30.568 -11.495 1.00 76.88 167 THR A C 1
ATOM 1293 O O . THR A 1 167 ? 12.575 31.383 -11.754 1.00 76.88 167 THR A O 1
ATOM 1296 N N . GLU A 1 168 ? 13.751 29.552 -12.310 1.00 80.06 168 GLU A N 1
ATOM 1297 C CA . GLU A 1 168 ? 13.037 29.267 -13.561 1.00 80.06 168 GLU A CA 1
ATOM 1298 C C . GLU A 1 168 ? 11.557 28.947 -13.311 1.00 80.06 168 GLU A C 1
ATOM 1300 O O . GLU A 1 168 ? 10.685 29.526 -13.960 1.00 80.06 168 GLU A O 1
ATOM 1305 N N . ASP A 1 169 ? 11.256 28.087 -12.336 1.00 77.50 169 ASP A N 1
ATOM 1306 C CA . ASP A 1 169 ? 9.883 27.691 -12.006 1.00 77.50 169 ASP A CA 1
ATOM 1307 C C . ASP A 1 169 ? 9.080 28.853 -11.395 1.00 77.50 169 ASP A C 1
ATOM 1309 O O . ASP A 1 169 ? 7.889 29.022 -11.694 1.00 77.50 169 ASP A O 1
ATOM 1313 N N . ALA A 1 170 ? 9.735 29.711 -10.604 1.00 69.31 170 ALA A N 1
ATOM 1314 C CA . ALA A 1 170 ? 9.150 30.951 -10.103 1.00 69.31 170 ALA A CA 1
ATOM 1315 C C . ALA A 1 170 ? 8.828 31.926 -11.244 1.00 69.31 170 ALA A C 1
ATOM 1317 O O . ALA A 1 170 ? 7.715 32.453 -11.307 1.00 69.31 170 ALA A O 1
ATOM 1318 N N . ALA A 1 171 ? 9.762 32.128 -12.177 1.00 73.00 171 ALA A N 1
ATOM 1319 C CA . ALA A 1 171 ? 9.556 32.976 -13.351 1.00 73.00 171 ALA A CA 1
ATOM 1320 C C . ALA A 1 171 ? 8.446 32.434 -14.271 1.00 73.00 171 ALA A C 1
ATOM 1322 O O . ALA A 1 171 ? 7.676 33.206 -14.846 1.00 73.00 171 ALA A O 1
ATOM 1323 N N . ALA A 1 172 ? 8.310 31.110 -14.360 1.00 74.31 172 ALA A N 1
ATOM 1324 C CA . ALA A 1 172 ? 7.274 30.433 -15.135 1.00 74.31 172 ALA A CA 1
ATOM 1325 C C . ALA A 1 172 ? 5.887 30.429 -14.463 1.00 74.31 172 ALA A C 1
ATOM 1327 O O . ALA A 1 172 ? 4.945 29.870 -15.024 1.00 74.31 172 ALA A O 1
ATOM 1328 N N . ASN A 1 173 ? 5.722 31.049 -13.285 1.00 69.25 173 ASN A N 1
ATOM 1329 C CA . ASN A 1 173 ? 4.482 31.025 -12.500 1.00 69.25 173 ASN A CA 1
ATOM 1330 C C . ASN A 1 173 ? 3.983 29.608 -12.141 1.00 69.25 173 ASN A C 1
ATOM 1332 O O . ASN A 1 173 ? 2.803 29.439 -11.819 1.00 69.25 173 ASN A O 1
ATOM 1336 N N . LYS A 1 174 ? 4.854 28.592 -12.154 1.00 68.62 174 LYS A N 1
ATOM 1337 C CA . LYS A 1 174 ? 4.493 27.221 -11.752 1.00 68.62 174 LYS A CA 1
ATOM 1338 C C . LYS A 1 174 ? 4.238 27.095 -10.244 1.00 68.62 174 LYS A C 1
ATOM 1340 O O . LYS A 1 174 ? 3.607 26.149 -9.800 1.00 68.62 174 LYS A O 1
ATOM 1345 N N . ILE A 1 175 ? 4.646 28.105 -9.473 1.00 63.28 175 ILE A N 1
ATOM 1346 C CA . ILE A 1 175 ? 4.496 28.204 -8.013 1.00 63.28 175 ILE A CA 1
ATOM 1347 C C . ILE A 1 175 ? 3.207 28.973 -7.621 1.00 63.28 175 ILE A C 1
ATOM 1349 O O . ILE A 1 175 ? 3.083 29.496 -6.515 1.00 63.28 175 ILE A O 1
ATOM 1353 N N . LYS A 1 176 ? 2.213 29.096 -8.518 1.00 51.72 176 LYS A N 1
ATOM 1354 C CA . LYS A 1 176 ? 0.924 29.769 -8.244 1.00 51.72 176 LYS A CA 1
ATOM 1355 C C . LYS A 1 176 ? 0.077 28.970 -7.237 1.00 51.72 176 LYS A C 1
ATOM 1357 O O . LYS A 1 176 ? -0.877 28.296 -7.594 1.00 51.72 176 LYS A O 1
ATOM 1362 N N . GLY A 1 177 ? 0.438 29.050 -5.963 1.00 53.75 177 GLY A N 1
ATOM 1363 C CA . GLY A 1 177 ? -0.233 28.361 -4.856 1.00 53.75 177 GLY A CA 1
ATOM 1364 C C . GLY A 1 177 ? 0.560 28.427 -3.553 1.00 53.75 177 GLY A C 1
ATOM 1365 O O . GLY A 1 177 ? -0.023 28.471 -2.473 1.00 53.75 177 GLY A O 1
ATOM 1366 N N . VAL A 1 178 ? 1.886 28.550 -3.643 1.00 53.53 178 VAL A N 1
ATOM 1367 C CA . VAL A 1 178 ? 2.753 28.784 -2.488 1.00 53.53 178 VAL A CA 1
ATOM 1368 C C . VAL A 1 178 ? 2.979 30.292 -2.396 1.00 53.53 178 VAL A C 1
ATOM 1370 O O . VAL A 1 178 ? 3.701 30.878 -3.194 1.00 53.53 178 VAL A O 1
ATOM 1373 N N . LYS A 1 179 ? 2.330 30.958 -1.437 1.00 50.06 179 LYS A N 1
ATOM 1374 C CA . LYS A 1 179 ? 2.417 32.416 -1.186 1.00 50.06 179 LYS A CA 1
ATOM 1375 C C . LYS A 1 179 ? 3.795 32.871 -0.652 1.00 50.06 179 LYS A C 1
ATOM 1377 O O . LYS A 1 179 ? 3.888 33.858 0.075 1.00 50.06 179 LYS A O 1
ATOM 1382 N N . LEU A 1 180 ? 4.868 32.154 -0.975 1.00 54.34 180 LEU A N 1
ATOM 1383 C CA . LEU A 1 180 ? 6.240 32.541 -0.668 1.00 54.34 180 LEU A CA 1
ATOM 1384 C C . LEU A 1 180 ? 6.905 33.062 -1.943 1.00 54.34 180 LEU A C 1
ATOM 1386 O O . LEU A 1 180 ? 6.842 32.427 -2.991 1.00 54.34 180 LEU A O 1
ATOM 1390 N N . SER A 1 181 ? 7.547 34.229 -1.852 1.00 60.69 181 SER A N 1
ATOM 1391 C CA . SER A 1 181 ? 8.409 34.721 -2.926 1.00 60.69 181 SER A CA 1
ATOM 1392 C C . SER A 1 181 ? 9.552 33.731 -3.165 1.00 60.69 181 SER A C 1
ATOM 1394 O O . SER A 1 181 ? 10.008 33.076 -2.223 1.00 60.69 181 SER A O 1
ATOM 1396 N N . ALA A 1 182 ? 10.037 33.641 -4.408 1.00 57.75 182 ALA A N 1
ATOM 1397 C CA . ALA A 1 182 ? 11.189 32.808 -4.770 1.00 57.75 182 ALA A CA 1
ATOM 1398 C C . ALA A 1 182 ? 12.372 33.032 -3.805 1.00 57.75 182 ALA A C 1
ATOM 1400 O O . ALA A 1 182 ? 13.026 32.081 -3.390 1.00 57.75 182 ALA A O 1
ATOM 1401 N N . ASP A 1 183 ? 12.551 34.272 -3.342 1.00 61.78 183 ASP A N 1
ATOM 1402 C CA . ASP A 1 183 ? 13.569 34.671 -2.366 1.00 61.78 183 ASP A CA 1
ATOM 1403 C C . ASP A 1 183 ? 13.463 33.933 -1.027 1.00 61.78 183 ASP A C 1
ATOM 1405 O O . ASP A 1 183 ? 14.480 33.578 -0.436 1.00 61.78 183 ASP A O 1
ATOM 1409 N N . LYS A 1 184 ? 12.248 33.662 -0.532 1.00 64.94 184 LYS A N 1
ATOM 1410 C CA . LYS A 1 184 ? 12.066 32.913 0.718 1.00 64.94 184 LYS A CA 1
ATOM 1411 C C . LYS A 1 184 ? 12.313 31.419 0.531 1.00 64.94 184 LYS A C 1
ATOM 1413 O O . LYS A 1 184 ? 12.836 30.790 1.443 1.00 64.94 184 LYS A O 1
ATOM 1418 N N . ALA A 1 185 ? 11.979 30.863 -0.635 1.00 60.84 185 ALA A N 1
ATOM 1419 C CA . ALA A 1 185 ? 12.322 29.480 -0.969 1.00 60.84 185 ALA A CA 1
ATOM 1420 C C . ALA A 1 185 ? 13.846 29.306 -1.087 1.00 60.84 185 ALA A C 1
ATOM 1422 O O . ALA A 1 185 ? 14.404 28.357 -0.540 1.00 60.84 185 ALA A O 1
ATOM 1423 N N . VAL A 1 186 ? 14.531 30.268 -1.714 1.00 63.69 186 VAL A N 1
ATOM 1424 C CA . VAL A 1 186 ? 16.000 30.311 -1.794 1.00 63.69 186 VAL A CA 1
ATOM 1425 C C . VAL A 1 186 ? 16.631 30.503 -0.409 1.00 63.69 186 VAL A C 1
ATOM 1427 O O . VAL A 1 186 ? 17.598 29.820 -0.090 1.00 63.69 186 VAL A O 1
ATOM 1430 N N . ALA A 1 187 ? 16.068 31.352 0.455 1.00 68.62 187 ALA A N 1
ATOM 1431 C CA . ALA A 1 187 ? 16.574 31.545 1.817 1.00 68.62 187 ALA A CA 1
ATOM 1432 C C . ALA A 1 187 ? 16.355 30.320 2.728 1.00 68.62 187 ALA A C 1
ATOM 1434 O O . ALA A 1 187 ? 17.233 29.973 3.518 1.00 68.62 187 ALA A O 1
ATOM 1435 N N . ALA A 1 188 ? 15.205 29.647 2.618 1.00 62.78 188 ALA A N 1
ATOM 1436 C CA . ALA A 1 188 ? 14.938 28.396 3.331 1.00 62.78 188 ALA A CA 1
ATOM 1437 C C . ALA A 1 188 ? 15.899 27.289 2.876 1.00 62.78 188 ALA A C 1
ATOM 1439 O O . ALA A 1 188 ? 16.434 26.551 3.703 1.00 62.78 188 ALA A O 1
ATOM 1440 N N . LEU A 1 189 ? 16.187 27.237 1.574 1.00 61.31 189 LEU A N 1
ATOM 1441 C CA . LEU A 1 189 ? 17.199 26.356 1.011 1.00 61.31 189 LEU A CA 1
ATOM 1442 C C . LEU A 1 189 ? 18.595 26.669 1.565 1.00 61.31 189 LEU A C 1
ATOM 1444 O O . LEU A 1 189 ? 19.266 25.753 2.023 1.00 61.31 189 LEU A O 1
ATOM 1448 N N . ASP A 1 190 ? 19.020 27.935 1.583 1.00 66.19 190 ASP A N 1
ATOM 1449 C CA . ASP A 1 190 ? 20.326 28.338 2.128 1.00 66.19 190 ASP A CA 1
ATOM 1450 C C . ASP A 1 190 ? 20.468 27.948 3.611 1.00 66.19 190 ASP A C 1
ATOM 1452 O O . ASP A 1 190 ? 21.498 27.414 4.030 1.00 66.19 190 ASP A O 1
ATOM 1456 N N . LYS A 1 191 ? 19.410 28.138 4.409 1.00 68.88 191 LYS A N 1
ATOM 1457 C CA . LYS A 1 191 ? 19.357 27.720 5.822 1.00 68.88 191 LYS A CA 1
ATOM 1458 C C . LYS A 1 191 ? 19.463 26.202 5.969 1.00 68.88 191 LYS A C 1
ATOM 1460 O O . LYS A 1 191 ? 20.117 25.697 6.879 1.00 68.88 191 LYS A O 1
ATOM 1465 N N . ALA A 1 192 ? 18.828 25.464 5.076 1.00 63.31 192 ALA A N 1
ATOM 1466 C CA . ALA A 1 192 ? 18.788 24.021 5.159 1.00 63.31 192 ALA A CA 1
ATOM 1467 C C . ALA A 1 192 ? 20.067 23.359 4.596 1.00 63.31 192 ALA A C 1
ATOM 1469 O O . ALA A 1 192 ? 20.532 22.371 5.159 1.00 63.31 192 ALA A O 1
ATOM 1470 N N . ILE A 1 193 ? 20.725 23.976 3.608 1.00 63.66 193 ILE A N 1
ATOM 1471 C CA . ILE A 1 193 ? 22.115 23.684 3.211 1.00 63.66 193 ILE A CA 1
ATOM 1472 C C . ILE A 1 193 ? 23.074 23.963 4.377 1.00 63.66 193 ILE A C 1
ATOM 1474 O O . ILE A 1 193 ? 23.988 23.182 4.631 1.00 63.66 193 ILE A O 1
ATOM 1478 N N . ALA A 1 194 ? 22.868 25.039 5.140 1.00 67.81 194 ALA A N 1
ATOM 1479 C CA . ALA A 1 194 ? 23.684 25.297 6.325 1.00 67.81 194 ALA A CA 1
ATOM 1480 C C . ALA A 1 194 ? 23.502 24.203 7.399 1.00 67.81 194 ALA A C 1
ATOM 1482 O O . ALA A 1 194 ? 24.479 23.771 8.010 1.00 67.81 194 ALA A O 1
ATOM 1483 N N . ASN A 1 195 ? 22.278 23.694 7.580 1.00 66.88 195 ASN A N 1
ATOM 1484 C CA . ASN A 1 195 ? 21.989 22.572 8.483 1.00 66.88 195 ASN A CA 1
ATOM 1485 C C . ASN A 1 195 ? 22.544 21.231 7.982 1.00 66.88 195 ASN A C 1
ATOM 1487 O O . ASN A 1 195 ? 22.882 20.359 8.787 1.00 66.88 195 ASN A O 1
ATOM 1491 N N . TRP A 1 196 ? 22.688 21.079 6.667 1.00 64.75 196 TRP A N 1
ATOM 1492 C CA . TRP A 1 196 ? 23.285 19.906 6.039 1.00 64.75 196 TRP A CA 1
ATOM 1493 C C . TRP A 1 196 ? 24.739 19.685 6.479 1.00 64.75 196 TRP A C 1
ATOM 1495 O O . TRP A 1 196 ? 25.151 18.556 6.725 1.00 64.75 196 TRP A O 1
ATOM 1505 N N . ASN A 1 197 ? 25.501 20.762 6.682 1.00 60.59 197 ASN A N 1
ATOM 1506 C CA . ASN A 1 197 ? 26.876 20.677 7.185 1.00 60.59 197 ASN A CA 1
ATOM 1507 C C . ASN A 1 197 ? 26.963 20.211 8.652 1.00 60.59 197 ASN A C 1
ATOM 1509 O O . ASN A 1 197 ? 28.026 19.784 9.092 1.00 60.59 197 ASN A O 1
ATOM 1513 N N . ASN A 1 198 ? 25.854 20.259 9.397 1.00 56.06 198 ASN A N 1
ATOM 1514 C CA . ASN A 1 198 ? 25.802 19.906 10.820 1.00 56.06 198 ASN A CA 1
ATOM 1515 C C . ASN A 1 198 ? 25.247 18.496 11.080 1.00 56.06 198 ASN A C 1
ATOM 1517 O O . ASN A 1 198 ? 25.381 17.972 12.184 1.00 56.06 198 ASN A O 1
ATOM 1521 N N . THR A 1 199 ? 24.634 17.867 10.077 1.00 54.75 199 THR A N 1
ATOM 1522 C CA . THR A 1 199 ? 24.064 16.517 10.158 1.00 54.75 199 THR A CA 1
ATOM 1523 C C . THR A 1 199 ? 24.964 15.550 9.396 1.00 54.75 199 THR A C 1
ATOM 1525 O O . THR A 1 199 ? 24.684 15.162 8.267 1.00 54.75 199 THR A O 1
ATOM 1528 N N . GLY A 1 200 ? 26.090 15.171 10.005 1.00 50.53 200 GLY A N 1
ATOM 1529 C CA . GLY A 1 200 ? 26.960 14.109 9.491 1.00 50.53 200 GLY A CA 1
ATOM 1530 C C . GLY A 1 200 ? 26.249 12.753 9.526 1.00 50.53 200 GLY A C 1
ATOM 1531 O O . GLY A 1 200 ? 26.468 11.961 10.437 1.00 50.53 200 GLY A O 1
ATOM 1532 N N . GLY A 1 201 ? 25.349 12.507 8.574 1.00 46.00 201 GLY A N 1
ATOM 1533 C CA . GLY A 1 201 ? 24.617 11.254 8.444 1.00 46.00 201 GLY A CA 1
ATOM 1534 C C . GLY A 1 201 ? 25.520 10.158 7.889 1.00 46.00 201 GLY A C 1
ATOM 1535 O O . GLY A 1 201 ? 26.037 10.281 6.779 1.00 46.00 201 GLY A O 1
ATOM 1536 N N . ALA A 1 202 ? 25.708 9.084 8.655 1.00 49.75 202 ALA A N 1
ATOM 1537 C CA . ALA A 1 202 ? 26.263 7.843 8.131 1.00 49.75 202 ALA A CA 1
ATOM 1538 C C . ALA A 1 202 ? 25.306 7.283 7.066 1.00 49.75 202 ALA A C 1
ATOM 1540 O O . ALA A 1 202 ? 24.099 7.206 7.305 1.00 49.75 202 ALA A O 1
ATOM 1541 N N . MET A 1 203 ? 25.825 6.911 5.891 1.00 49.66 203 MET A N 1
ATOM 1542 C CA . MET A 1 203 ? 25.033 6.152 4.923 1.00 49.66 203 MET A CA 1
ATOM 1543 C C . MET A 1 203 ? 24.643 4.804 5.536 1.00 49.66 203 MET A C 1
ATOM 1545 O O . MET A 1 203 ? 25.447 4.184 6.232 1.00 49.66 203 MET A O 1
ATOM 1549 N N . VAL A 1 204 ? 23.412 4.360 5.284 1.00 42.03 204 VAL A N 1
ATOM 1550 C CA . VAL A 1 204 ? 22.916 3.053 5.729 1.00 42.03 204 VAL A CA 1
ATOM 1551 C C . VAL A 1 204 ? 23.788 1.962 5.096 1.00 42.03 204 VAL A C 1
ATOM 1553 O O . VAL A 1 204 ? 23.862 1.860 3.872 1.00 42.03 204 VAL A O 1
ATOM 1556 N N . GLU A 1 205 ? 24.480 1.170 5.920 1.00 39.94 205 GLU A N 1
ATOM 1557 C CA . GLU A 1 205 ? 25.181 -0.033 5.465 1.00 39.94 205 GLU A CA 1
ATOM 1558 C C . GLU A 1 205 ? 24.142 -1.081 5.055 1.00 39.94 205 GLU A C 1
ATOM 1560 O O . GLU A 1 205 ? 23.532 -1.736 5.896 1.00 39.94 205 GLU A O 1
ATOM 1565 N N . GLU A 1 206 ? 23.937 -1.251 3.751 1.00 38.06 206 GLU A N 1
ATOM 1566 C CA . GLU A 1 206 ? 23.242 -2.420 3.223 1.00 38.06 206 GLU A CA 1
ATOM 1567 C C . GLU A 1 206 ? 24.272 -3.544 3.028 1.00 38.06 206 GLU A C 1
ATOM 1569 O O . GLU A 1 206 ? 25.106 -3.514 2.115 1.00 38.06 206 GLU A O 1
ATOM 1574 N N . THR A 1 207 ? 24.262 -4.526 3.932 1.00 30.55 207 THR A N 1
ATOM 1575 C CA . THR A 1 207 ? 25.034 -5.762 3.788 1.00 30.55 207 THR A CA 1
ATOM 1576 C C . THR A 1 207 ? 24.425 -6.605 2.672 1.00 30.55 207 THR A C 1
ATOM 1578 O O . THR A 1 207 ? 23.381 -7.226 2.844 1.00 30.55 207 THR A O 1
ATOM 1581 N N . VAL A 1 208 ? 25.086 -6.638 1.513 1.00 31.58 208 VAL A N 1
ATOM 1582 C CA . VAL A 1 208 ? 24.707 -7.522 0.403 1.00 31.58 208 VAL A CA 1
ATOM 1583 C C . VAL A 1 208 ? 25.057 -8.963 0.784 1.00 31.58 208 VAL A C 1
ATOM 1585 O O . VAL A 1 208 ? 26.234 -9.322 0.838 1.00 31.58 208 VAL A O 1
ATOM 1588 N N . ASP A 1 209 ? 24.042 -9.783 1.055 1.00 26.94 209 ASP A N 1
ATOM 1589 C CA . ASP A 1 209 ? 24.201 -11.219 1.293 1.00 26.94 209 ASP A CA 1
ATOM 1590 C C . ASP A 1 209 ? 24.327 -11.960 -0.050 1.00 26.94 209 ASP A C 1
ATOM 1592 O O . ASP A 1 209 ? 23.400 -12.006 -0.861 1.00 26.94 209 ASP A O 1
ATOM 1596 N N . VAL A 1 210 ? 25.520 -12.494 -0.323 1.00 29.64 210 VAL A N 1
ATOM 1597 C CA . VAL A 1 210 ? 25.887 -13.120 -1.602 1.00 29.64 210 VAL A CA 1
ATOM 1598 C C . VAL A 1 210 ? 25.860 -14.640 -1.455 1.00 29.64 210 VAL A C 1
ATOM 1600 O O . VAL A 1 210 ? 26.898 -15.287 -1.548 1.00 29.64 210 VAL A O 1
ATOM 1603 N N . ASN A 1 211 ? 24.697 -15.239 -1.198 1.00 31.97 211 ASN A N 1
ATOM 1604 C CA . ASN A 1 211 ? 24.533 -16.694 -1.307 1.00 31.97 211 ASN A CA 1
ATOM 1605 C C . ASN A 1 211 ? 23.075 -17.107 -1.556 1.00 31.97 211 ASN A C 1
ATOM 1607 O O . ASN A 1 211 ? 22.334 -17.424 -0.632 1.00 31.97 211 ASN A O 1
ATOM 1611 N N . ALA A 1 212 ? 22.684 -17.204 -2.830 1.00 29.36 212 ALA A N 1
ATOM 1612 C CA . ALA A 1 212 ? 21.519 -17.988 -3.232 1.00 29.36 212 ALA A CA 1
ATOM 1613 C C . ALA A 1 212 ? 21.684 -18.567 -4.650 1.00 29.36 212 ALA A C 1
ATOM 1615 O O . ALA A 1 212 ? 21.844 -17.833 -5.619 1.00 29.36 212 ALA A O 1
ATOM 1616 N N . GLY A 1 213 ? 21.613 -19.901 -4.739 1.00 29.44 213 GLY A N 1
ATOM 1617 C CA . GLY A 1 213 ? 21.045 -20.636 -5.878 1.00 29.44 213 GLY A CA 1
ATOM 1618 C C . GLY A 1 213 ? 21.897 -20.806 -7.138 1.00 29.44 213 GLY A C 1
ATOM 1619 O O . GLY A 1 213 ? 21.769 -20.050 -8.094 1.00 29.44 213 GLY A O 1
ATOM 1620 N N . LYS A 1 214 ? 22.684 -21.889 -7.202 1.00 29.05 214 LYS A N 1
ATOM 1621 C CA . LYS A 1 214 ? 23.153 -22.468 -8.472 1.00 29.05 214 LYS A CA 1
ATOM 1622 C C . LYS A 1 214 ? 22.034 -23.313 -9.089 1.00 29.05 214 LYS A C 1
ATOM 1624 O O . LYS A 1 214 ? 21.791 -24.414 -8.607 1.00 29.05 214 LYS A O 1
ATOM 1629 N N . GLU A 1 215 ? 21.465 -22.863 -10.201 1.00 27.78 215 GLU A N 1
ATOM 1630 C CA . GLU A 1 215 ? 20.834 -23.743 -11.190 1.00 27.78 215 GLU A CA 1
ATOM 1631 C C . GLU A 1 215 ? 21.488 -23.514 -12.555 1.00 27.78 215 GLU A C 1
ATOM 1633 O O . GLU A 1 215 ? 21.589 -22.398 -13.062 1.00 27.78 215 GLU A O 1
ATOM 1638 N N . THR A 1 216 ? 22.019 -24.592 -13.122 1.00 28.42 216 THR A N 1
ATOM 1639 C CA . THR A 1 216 ? 22.664 -24.618 -14.433 1.00 28.42 216 THR A CA 1
ATOM 1640 C C . THR A 1 216 ? 21.615 -24.857 -15.511 1.00 28.42 216 THR A C 1
ATOM 1642 O O . THR A 1 216 ? 21.179 -25.991 -15.694 1.00 28.42 216 THR A O 1
ATOM 1645 N N . ALA A 1 217 ? 21.253 -23.811 -16.253 1.00 26.52 217 ALA A N 1
ATOM 1646 C CA . ALA A 1 217 ? 20.573 -23.940 -17.537 1.00 26.52 217 ALA A CA 1
ATOM 1647 C C . ALA A 1 217 ? 21.616 -23.941 -18.666 1.00 26.52 217 ALA A C 1
ATOM 1649 O O . ALA A 1 217 ? 22.393 -22.998 -18.824 1.00 26.52 217 ALA A O 1
ATOM 1650 N N . THR A 1 218 ? 21.658 -25.023 -19.439 1.00 27.23 218 THR A N 1
ATOM 1651 C CA . THR A 1 218 ? 22.465 -25.129 -20.658 1.00 27.23 218 THR A CA 1
ATOM 1652 C C . THR A 1 218 ? 21.727 -24.416 -21.790 1.00 27.23 218 THR A C 1
ATOM 1654 O O . THR A 1 218 ? 20.725 -24.922 -22.287 1.00 27.23 218 THR A O 1
ATOM 1657 N N . ILE A 1 219 ? 22.207 -23.238 -22.193 1.00 27.12 219 ILE A N 1
ATOM 1658 C CA . ILE A 1 219 ? 21.744 -22.552 -23.405 1.00 27.12 219 ILE A CA 1
ATOM 1659 C C . ILE A 1 219 ? 22.604 -23.045 -24.570 1.00 27.12 219 ILE A C 1
ATOM 1661 O O . ILE A 1 219 ? 23.823 -22.876 -24.568 1.00 27.12 219 ILE A O 1
ATOM 1665 N N . VAL A 1 220 ? 21.964 -23.675 -25.553 1.00 29.53 220 VAL A N 1
ATOM 1666 C CA . VAL A 1 220 ? 22.552 -23.953 -26.865 1.00 29.53 220 VAL A CA 1
ATOM 1667 C C . VAL A 1 220 ? 22.500 -22.642 -27.655 1.00 29.53 220 VAL A C 1
ATOM 1669 O O . VAL A 1 220 ? 21.426 -22.205 -28.057 1.00 29.53 220 VAL A O 1
ATOM 1672 N N . GLU A 1 221 ? 23.647 -21.974 -27.812 1.00 26.45 221 GLU A N 1
ATOM 1673 C CA . GLU A 1 221 ? 23.796 -20.833 -28.723 1.00 26.45 221 GLU A CA 1
ATOM 1674 C C . GLU A 1 221 ? 23.753 -21.338 -30.169 1.00 26.45 221 GLU A C 1
ATOM 1676 O O . GLU A 1 221 ? 24.751 -21.845 -30.683 1.00 26.45 221 GLU A O 1
ATOM 1681 N N . ASP A 1 222 ? 22.616 -21.160 -30.836 1.00 28.00 222 ASP A N 1
ATOM 1682 C CA . ASP A 1 222 ? 22.575 -21.140 -32.294 1.00 28.00 222 ASP A CA 1
ATOM 1683 C C . ASP A 1 222 ? 22.871 -19.698 -32.728 1.00 28.00 222 ASP A C 1
ATOM 1685 O O . ASP A 1 222 ? 22.074 -18.783 -32.507 1.00 28.00 222 ASP A O 1
ATOM 1689 N N . LYS A 1 223 ? 24.086 -19.456 -33.231 1.00 27.41 223 LYS A N 1
ATOM 1690 C CA . LYS A 1 223 ? 24.511 -18.136 -33.713 1.00 27.41 223 LYS A CA 1
ATOM 1691 C C . LYS A 1 223 ? 23.905 -17.903 -35.096 1.00 27.41 223 LYS A C 1
ATOM 1693 O O . LYS A 1 223 ? 24.352 -18.556 -36.038 1.00 27.41 223 LYS A O 1
ATOM 1698 N N . PRO A 1 224 ? 22.982 -16.944 -35.289 1.00 27.78 224 PRO A N 1
ATOM 1699 C CA . PRO A 1 224 ? 22.690 -16.483 -36.632 1.00 27.78 224 PRO A CA 1
ATOM 1700 C C . PRO A 1 224 ? 23.918 -15.733 -37.151 1.00 27.78 224 PRO A C 1
ATOM 1702 O O . PRO A 1 224 ? 24.338 -14.715 -36.593 1.00 27.78 224 PRO A O 1
ATOM 1705 N N . THR A 1 225 ? 24.514 -16.257 -38.216 1.00 27.19 225 THR A N 1
ATOM 1706 C CA . THR A 1 225 ? 25.510 -15.560 -39.025 1.00 27.19 225 THR A CA 1
ATOM 1707 C C . THR A 1 225 ? 24.827 -14.333 -39.624 1.00 27.19 225 THR A C 1
ATOM 1709 O O . THR A 1 225 ? 24.055 -14.435 -40.574 1.00 27.19 225 THR A O 1
ATOM 1712 N N . ILE A 1 226 ? 25.042 -13.167 -39.016 1.00 30.33 226 ILE A N 1
ATOM 1713 C CA . ILE A 1 226 ? 24.660 -11.893 -39.617 1.00 30.33 226 ILE A CA 1
ATOM 1714 C C . ILE A 1 226 ? 25.736 -11.590 -40.651 1.00 30.33 226 ILE A C 1
ATOM 1716 O O . ILE A 1 226 ? 26.843 -11.176 -40.300 1.00 30.33 226 ILE A O 1
ATOM 1720 N N . ASP A 1 227 ? 25.410 -11.818 -41.920 1.00 25.23 227 ASP A N 1
ATOM 1721 C CA . ASP A 1 227 ? 26.155 -11.237 -43.024 1.00 25.23 227 ASP A CA 1
ATOM 1722 C C . ASP A 1 227 ? 26.092 -9.717 -42.868 1.00 25.23 227 ASP A C 1
ATOM 1724 O O . ASP A 1 227 ? 25.057 -9.076 -43.067 1.00 25.23 227 ASP A O 1
ATOM 1728 N N . VAL A 1 228 ? 27.219 -9.138 -42.455 1.00 31.41 228 VAL A N 1
ATOM 1729 C CA . VAL A 1 228 ? 27.454 -7.702 -42.530 1.00 31.41 228 VAL A CA 1
ATOM 1730 C C . VAL A 1 228 ? 27.482 -7.366 -44.014 1.00 31.41 228 VAL A C 1
ATOM 1732 O O . VAL A 1 228 ? 28.521 -7.445 -44.667 1.00 31.41 228 VAL A O 1
ATOM 1735 N N . VAL A 1 229 ? 26.319 -7.017 -44.560 1.00 30.50 229 VAL A N 1
ATOM 1736 C CA . VAL A 1 229 ? 26.234 -6.320 -45.837 1.00 30.50 229 VAL A CA 1
ATOM 1737 C C . VAL A 1 229 ? 26.964 -5.001 -45.620 1.00 30.50 229 VAL A C 1
ATOM 1739 O O . VAL A 1 229 ? 26.445 -4.082 -44.987 1.00 30.50 229 VAL A O 1
ATOM 1742 N N . SER A 1 230 ? 28.209 -4.932 -46.089 1.00 31.84 230 SER A N 1
ATOM 1743 C CA . SER A 1 230 ? 28.927 -3.680 -46.248 1.00 31.84 230 SER A CA 1
ATOM 1744 C C . SER A 1 230 ? 28.116 -2.837 -47.226 1.00 31.84 230 SER A C 1
ATOM 1746 O O . SER A 1 230 ? 28.152 -3.032 -48.441 1.00 31.84 230 SER A O 1
ATOM 1748 N N . SER A 1 231 ? 27.306 -1.928 -46.686 1.00 34.34 231 SER A N 1
ATOM 1749 C CA . SER A 1 231 ? 26.666 -0.900 -47.485 1.00 34.34 231 SER A CA 1
ATOM 1750 C C . SER A 1 231 ? 27.773 -0.168 -48.239 1.00 34.34 231 SER A C 1
ATOM 1752 O O . SER A 1 231 ? 28.741 0.331 -47.658 1.00 34.34 231 SER A O 1
ATOM 1754 N N . GLY A 1 232 ? 27.671 -0.224 -49.568 1.00 31.53 232 GLY A N 1
ATOM 1755 C CA . GLY A 1 232 ? 28.618 0.380 -50.487 1.00 31.53 232 GLY A CA 1
ATOM 1756 C C . GLY A 1 232 ? 28.908 1.817 -50.079 1.00 31.53 232 GLY A C 1
ATOM 1757 O O . GLY A 1 232 ? 28.005 2.567 -49.709 1.00 31.53 232 GLY A O 1
ATOM 1758 N N . GLY A 1 233 ? 30.193 2.167 -50.102 1.00 36.03 233 GLY A N 1
ATOM 1759 C CA . GLY A 1 233 ? 30.687 3.433 -49.593 1.00 36.03 233 GLY A CA 1
ATOM 1760 C C . GLY A 1 233 ? 29.905 4.623 -50.135 1.00 36.03 233 GLY A C 1
ATOM 1761 O O . GLY A 1 233 ? 29.979 4.939 -51.323 1.00 36.03 233 GLY A O 1
ATOM 1762 N N . SER A 1 234 ? 29.238 5.350 -49.237 1.00 38.22 234 SER A N 1
ATOM 1763 C CA . SER A 1 234 ? 29.005 6.768 -49.460 1.00 38.22 234 SER A CA 1
ATOM 1764 C C . SER A 1 234 ? 30.384 7.427 -49.488 1.00 38.22 234 SER A C 1
ATOM 1766 O O . SER A 1 234 ? 31.005 7.647 -48.442 1.00 38.22 234 SER A O 1
ATOM 1768 N N . GLN A 1 235 ? 30.909 7.672 -50.690 1.00 35.62 235 GLN A N 1
ATOM 1769 C CA . GLN A 1 235 ? 32.040 8.569 -50.886 1.00 35.62 235 GLN A CA 1
ATOM 1770 C C . GLN A 1 235 ? 31.771 9.844 -50.090 1.00 35.62 235 GLN A C 1
ATOM 1772 O O . GLN A 1 235 ? 30.696 10.432 -50.199 1.00 35.62 235 GLN A O 1
ATOM 1777 N N . GLY A 1 236 ? 32.731 10.203 -49.236 1.00 40.38 236 GLY A N 1
ATOM 1778 C CA . GLY A 1 236 ? 32.593 11.274 -48.266 1.00 40.38 236 GLY A CA 1
ATOM 1779 C C . GLY A 1 236 ? 32.078 12.548 -48.917 1.00 40.38 236 GLY A C 1
ATOM 1780 O O . GLY A 1 236 ? 32.816 13.232 -49.626 1.00 40.38 236 GLY A O 1
ATOM 1781 N N . ALA A 1 237 ? 30.829 12.901 -48.615 1.00 43.31 237 ALA A N 1
ATOM 1782 C CA . ALA A 1 237 ? 30.446 14.296 -48.603 1.00 43.31 237 ALA A CA 1
ATOM 1783 C C . ALA A 1 237 ? 31.448 14.965 -47.663 1.00 43.31 237 ALA A C 1
ATOM 1785 O O . ALA A 1 237 ? 31.467 14.666 -46.467 1.00 43.31 237 ALA A O 1
ATOM 1786 N N . SER A 1 238 ? 32.358 15.760 -48.234 1.00 48.22 238 SER A N 1
ATOM 1787 C CA . SER A 1 238 ? 33.290 16.584 -47.474 1.00 48.22 238 SER A CA 1
ATOM 1788 C C . SER A 1 238 ? 32.490 17.215 -46.353 1.00 48.22 238 SER A C 1
ATOM 1790 O O . SER A 1 238 ? 31.523 17.920 -46.647 1.00 48.22 238 SER A O 1
ATOM 1792 N N . TYR A 1 239 ? 32.866 16.938 -45.101 1.00 59.31 239 TYR A N 1
ATOM 1793 C CA . TYR A 1 239 ? 32.362 17.677 -43.954 1.00 59.31 239 TYR A CA 1
ATOM 1794 C C . TYR A 1 239 ? 32.448 19.146 -44.361 1.00 59.31 239 TYR A C 1
ATOM 1796 O O . TYR A 1 239 ? 33.547 19.653 -44.614 1.00 59.31 239 TYR A O 1
ATOM 1804 N N . GLY A 1 240 ? 31.296 19.789 -44.584 1.00 63.41 240 GLY A N 1
ATOM 1805 C CA . GLY A 1 240 ? 31.273 21.218 -44.868 1.00 63.41 240 GLY A CA 1
ATOM 1806 C C . GLY A 1 240 ? 32.099 21.878 -43.775 1.00 63.41 240 GLY A C 1
ATOM 1807 O O . GLY A 1 240 ? 32.079 21.392 -42.647 1.00 63.41 240 GLY A O 1
ATOM 1808 N N . ASP A 1 241 ? 32.904 22.880 -44.120 1.00 82.81 241 ASP A N 1
ATOM 1809 C CA . ASP A 1 241 ? 33.918 23.459 -43.234 1.00 82.81 241 ASP A CA 1
ATOM 1810 C C . ASP A 1 241 ? 33.274 24.110 -41.993 1.00 82.81 241 ASP A C 1
ATOM 1812 O O . ASP A 1 241 ? 33.140 25.328 -41.893 1.00 82.81 241 ASP A O 1
ATOM 1816 N N . TRP A 1 242 ? 32.830 23.278 -41.049 1.00 87.50 242 TRP A N 1
ATOM 1817 C CA . TRP A 1 242 ? 32.018 23.617 -39.883 1.00 87.50 242 TRP A CA 1
ATOM 1818 C C . TRP A 1 242 ? 32.771 24.574 -38.962 1.00 87.50 242 TRP A C 1
ATOM 1820 O O . TRP A 1 242 ? 32.174 25.386 -38.257 1.00 87.50 242 TRP A O 1
ATOM 1830 N N . LYS A 1 243 ? 34.103 24.554 -39.065 1.00 90.94 243 LYS A N 1
ATOM 1831 C CA . LYS A 1 243 ? 35.043 25.453 -38.399 1.00 90.94 243 LYS A CA 1
ATOM 1832 C C . LYS A 1 243 ? 34.797 26.919 -38.769 1.00 90.94 243 LYS A C 1
ATOM 1834 O O . LYS A 1 243 ? 35.012 27.786 -37.927 1.00 90.94 243 LYS A O 1
ATOM 1839 N N . LYS A 1 244 ? 34.305 27.214 -39.983 1.00 89.06 244 LYS A N 1
ATOM 1840 C CA . LYS A 1 244 ? 33.954 28.583 -40.417 1.00 89.06 244 LYS A CA 1
ATOM 1841 C C . LYS A 1 244 ? 32.715 29.141 -39.721 1.00 89.06 244 LYS A C 1
ATOM 1843 O O . LYS A 1 244 ? 32.571 30.356 -39.650 1.00 89.06 244 LYS A O 1
ATOM 1848 N N . GLY A 1 245 ? 31.836 28.273 -39.221 1.00 81.19 245 GLY A N 1
ATOM 1849 C CA . GLY A 1 245 ? 30.627 28.672 -38.502 1.00 81.19 245 GLY A CA 1
ATOM 1850 C C . GLY A 1 245 ? 30.860 28.961 -37.021 1.00 81.19 245 GLY A C 1
ATOM 1851 O O . GLY A 1 245 ? 29.953 29.427 -36.347 1.00 81.19 245 GLY A O 1
ATOM 1852 N N . LEU A 1 246 ? 32.045 28.693 -36.467 1.00 86.69 246 LEU A N 1
ATOM 1853 C CA . LEU A 1 246 ? 32.249 28.804 -35.023 1.00 86.69 246 LEU A CA 1
ATOM 1854 C C . LEU A 1 246 ? 32.037 30.245 -34.509 1.00 86.69 246 LEU A C 1
ATOM 1856 O O . LEU A 1 246 ? 32.515 31.196 -35.126 1.00 86.69 246 LEU A O 1
ATOM 1860 N N . PRO A 1 247 ? 31.361 30.423 -33.355 1.00 82.38 247 PRO A N 1
ATOM 1861 C CA . PRO A 1 247 ? 30.864 29.378 -32.450 1.00 82.38 247 PRO A CA 1
ATOM 1862 C C . PRO A 1 247 ? 29.477 28.806 -32.809 1.00 82.38 247 PRO A C 1
ATOM 1864 O O . PRO A 1 247 ? 29.062 27.834 -32.187 1.00 82.38 247 PRO A O 1
ATOM 1867 N N . ASN A 1 248 ? 28.770 29.380 -33.786 1.00 83.69 248 ASN A N 1
ATOM 1868 C CA . ASN A 1 248 ? 27.388 29.041 -34.136 1.00 83.69 248 ASN A CA 1
ATOM 1869 C C . ASN A 1 248 ? 27.324 28.257 -35.450 1.00 83.69 248 ASN A C 1
ATOM 1871 O O . ASN A 1 248 ? 27.297 28.835 -36.537 1.00 83.69 248 ASN A O 1
ATOM 1875 N N . MET A 1 249 ? 27.273 26.930 -35.363 1.00 85.31 249 MET A N 1
ATOM 1876 C CA . MET A 1 249 ? 27.218 26.115 -36.574 1.00 85.31 249 MET A CA 1
ATOM 1877 C C . MET A 1 249 ? 25.920 26.351 -37.353 1.00 85.31 249 MET A C 1
ATOM 1879 O O . MET A 1 249 ? 24.845 26.392 -36.746 1.00 85.31 249 MET A O 1
ATOM 1883 N N . PRO A 1 250 ? 25.991 26.460 -38.692 1.00 83.81 250 PRO A N 1
ATOM 1884 C CA . PRO A 1 250 ? 24.792 26.435 -39.508 1.00 83.81 250 PRO A CA 1
ATOM 1885 C C . PRO A 1 250 ? 24.100 25.079 -39.335 1.00 83.81 250 PRO A C 1
ATOM 1887 O O . PRO A 1 250 ? 24.751 24.031 -39.392 1.00 83.81 250 PRO A O 1
ATOM 1890 N N . LYS A 1 251 ? 22.778 25.111 -39.132 1.00 87.50 251 LYS A N 1
ATOM 1891 C CA . LYS A 1 251 ? 21.958 23.899 -39.154 1.00 87.50 251 LYS A CA 1
ATOM 1892 C C . LYS A 1 251 ? 22.084 23.245 -40.526 1.00 87.50 251 LYS A C 1
ATOM 1894 O O . LYS A 1 251 ? 21.994 23.929 -41.546 1.00 87.50 251 LYS A O 1
ATOM 1899 N N . ARG A 1 252 ? 22.291 21.935 -40.537 1.00 90.38 252 ARG A N 1
ATOM 1900 C CA . ARG A 1 252 ? 22.320 21.126 -41.751 1.00 90.38 252 ARG A CA 1
ATOM 1901 C C . ARG A 1 252 ? 21.060 20.279 -41.814 1.00 90.38 252 ARG A C 1
ATOM 1903 O O . ARG A 1 252 ? 20.855 19.406 -40.974 1.00 90.38 252 ARG A O 1
ATOM 1910 N N . ASP A 1 253 ? 20.239 20.536 -42.823 1.00 91.88 253 ASP A N 1
ATOM 1911 C CA . ASP A 1 253 ? 19.008 19.781 -43.038 1.00 91.88 253 ASP A CA 1
ATOM 1912 C C . ASP A 1 253 ? 19.311 18.289 -43.216 1.00 91.88 253 ASP A C 1
ATOM 1914 O O . ASP A 1 253 ? 20.275 17.911 -43.886 1.00 91.88 253 ASP A O 1
ATOM 1918 N N . GLY A 1 254 ? 18.495 17.439 -42.590 1.00 93.12 254 GLY A N 1
ATOM 1919 C CA . GLY A 1 254 ? 18.670 15.986 -42.635 1.00 93.12 254 GLY A CA 1
ATOM 1920 C C . GLY A 1 254 ? 19.667 15.415 -41.621 1.00 93.12 254 GLY A C 1
ATOM 1921 O O . GLY A 1 254 ? 19.934 14.214 -41.674 1.00 93.12 254 GLY A O 1
ATOM 1922 N N . TYR A 1 255 ? 20.214 16.221 -40.703 1.00 94.38 255 TYR A N 1
ATOM 1923 C CA . TYR A 1 255 ? 21.188 15.768 -39.704 1.00 94.38 255 TYR A CA 1
ATOM 1924 C C . TYR A 1 255 ? 20.861 16.262 -38.294 1.00 94.38 255 TYR A C 1
ATOM 1926 O O . TYR A 1 255 ? 20.458 17.406 -38.089 1.00 94.38 255 TYR A O 1
ATOM 1934 N N . TYR A 1 256 ? 21.146 15.419 -37.304 1.00 93.94 256 TYR A N 1
ATOM 1935 C CA . TYR A 1 256 ? 21.350 15.857 -35.929 1.00 93.94 256 TYR A CA 1
ATOM 1936 C C . TYR A 1 256 ? 22.823 16.200 -35.741 1.00 93.94 256 TYR A C 1
ATOM 1938 O O . TYR A 1 256 ? 23.699 15.402 -36.073 1.00 93.94 256 TYR A O 1
ATOM 1946 N N . GLN A 1 257 ? 23.095 17.390 -35.212 1.00 94.62 257 GLN A N 1
ATOM 1947 C CA . GLN A 1 257 ? 24.446 17.923 -35.061 1.00 94.62 257 GLN A CA 1
ATOM 1948 C C . GLN A 1 257 ? 24.730 18.237 -33.595 1.00 94.62 257 GLN A C 1
ATOM 1950 O O . GLN A 1 257 ? 23.851 18.707 -32.870 1.00 94.62 257 GLN A O 1
ATOM 1955 N N . GLY A 1 258 ? 25.972 18.018 -33.176 1.00 95.00 258 GLY A N 1
ATOM 1956 C CA . GLY A 1 258 ? 26.441 18.370 -31.847 1.00 95.00 258 GLY A CA 1
ATOM 1957 C C . GLY A 1 258 ? 27.809 19.028 -31.878 1.00 95.00 258 GLY A C 1
ATOM 1958 O O . GLY A 1 258 ? 28.716 18.556 -32.563 1.00 95.00 258 GLY A O 1
ATOM 1959 N N . LEU A 1 259 ? 27.948 20.115 -31.117 1.00 96.38 259 LEU A N 1
ATOM 1960 C CA . LEU A 1 259 ? 29.201 20.838 -30.921 1.00 96.38 259 LEU A CA 1
ATOM 1961 C C . LEU A 1 259 ? 29.508 20.938 -29.430 1.00 96.38 259 LEU A C 1
ATOM 1963 O O . LEU A 1 259 ? 28.763 21.571 -28.683 1.00 96.38 259 LEU A O 1
ATOM 1967 N N . GLY A 1 260 ? 30.625 20.351 -29.019 1.00 96.06 260 GLY A N 1
ATOM 1968 C CA . GLY A 1 260 ? 31.214 20.571 -27.703 1.00 96.06 260 GLY A CA 1
ATOM 1969 C C . GLY A 1 260 ? 32.334 21.596 -27.778 1.00 96.06 260 GLY A C 1
ATOM 1970 O O . GLY A 1 260 ? 33.026 21.678 -28.799 1.00 96.06 260 GLY A O 1
ATOM 1971 N N . ALA A 1 261 ? 32.510 22.396 -26.727 1.00 96.56 261 ALA A N 1
ATOM 1972 C CA . ALA A 1 261 ? 33.463 23.503 -26.726 1.00 96.56 261 ALA A CA 1
ATOM 1973 C C . ALA A 1 261 ? 34.072 23.723 -25.335 1.00 96.56 261 ALA A C 1
ATOM 1975 O O . ALA A 1 261 ? 33.535 24.458 -24.505 1.00 96.56 261 ALA A O 1
ATOM 1976 N N . ILE A 1 262 ? 35.263 23.168 -25.118 1.00 96.94 262 ILE A N 1
ATOM 1977 C CA . ILE A 1 262 ? 35.959 23.191 -23.827 1.00 96.94 262 ILE A CA 1
ATOM 1978 C C . ILE A 1 262 ? 37.152 24.152 -23.881 1.00 96.94 262 ILE A C 1
ATOM 1980 O O . ILE A 1 262 ? 37.900 24.134 -24.857 1.00 96.94 262 ILE A O 1
ATOM 1984 N N . PRO A 1 263 ? 37.386 25.008 -22.871 1.00 96.31 263 PRO A N 1
ATOM 1985 C CA . PRO A 1 263 ? 38.611 25.804 -22.794 1.00 96.31 263 PRO A CA 1
ATOM 1986 C C . PRO A 1 263 ? 39.862 24.916 -22.813 1.00 96.31 263 PRO A C 1
ATOM 1988 O O . PRO A 1 263 ? 39.919 23.917 -22.102 1.00 96.31 263 PRO A O 1
ATOM 1991 N N . VAL A 1 264 ? 40.876 25.287 -23.595 1.00 94.50 264 VAL A N 1
ATOM 1992 C CA . VAL A 1 264 ? 42.134 24.528 -23.666 1.00 94.50 264 VAL A CA 1
ATOM 1993 C C . VAL A 1 264 ? 42.885 24.643 -22.339 1.00 94.50 264 VAL A C 1
ATOM 1995 O O . VAL A 1 264 ? 43.155 25.746 -21.856 1.00 94.50 264 VAL A O 1
ATOM 1998 N N . THR A 1 265 ? 43.266 23.500 -21.780 1.00 95.00 265 THR A N 1
ATOM 1999 C CA . THR A 1 265 ? 44.099 23.352 -20.587 1.00 95.00 265 THR A CA 1
ATOM 2000 C C . THR A 1 265 ? 45.451 22.722 -20.945 1.00 95.00 265 THR A C 1
ATOM 2002 O O . THR A 1 265 ? 45.786 22.503 -22.110 1.00 95.00 265 THR A O 1
ATOM 2005 N N . ASN A 1 266 ? 46.263 22.413 -19.931 1.00 93.38 266 ASN A N 1
ATOM 2006 C CA . ASN A 1 266 ? 47.518 21.681 -20.123 1.00 93.38 266 ASN A CA 1
ATOM 2007 C C . ASN A 1 266 ? 47.295 20.185 -20.435 1.00 93.38 266 ASN A C 1
ATOM 2009 O O . ASN A 1 266 ? 48.263 19.480 -20.712 1.00 93.38 266 ASN A O 1
ATOM 2013 N N . ASN A 1 267 ? 46.052 19.689 -20.380 1.00 94.38 267 ASN A N 1
ATOM 2014 C CA . ASN A 1 267 ? 45.704 18.297 -20.654 1.00 94.38 267 ASN A CA 1
ATOM 2015 C C . ASN A 1 267 ? 44.761 18.196 -21.864 1.00 94.38 267 ASN A C 1
ATOM 2017 O O . ASN A 1 267 ? 43.563 17.956 -21.727 1.00 94.38 267 ASN A O 1
ATOM 2021 N N . GLN A 1 268 ? 45.334 18.330 -23.063 1.00 92.44 268 GLN A N 1
ATOM 2022 C CA . GLN A 1 268 ? 44.584 18.321 -24.325 1.00 92.44 268 GLN A CA 1
ATOM 2023 C C . GLN A 1 268 ? 43.745 17.054 -24.532 1.00 92.44 268 GLN A C 1
ATOM 2025 O O . GLN A 1 268 ? 42.682 17.133 -25.140 1.00 92.44 268 GLN A O 1
ATOM 2030 N N . SER A 1 269 ? 44.195 15.902 -24.020 1.00 91.56 269 SER A N 1
ATOM 2031 C CA . SER A 1 269 ? 43.440 14.647 -24.103 1.00 91.56 269 SER A CA 1
ATOM 2032 C C . SER A 1 269 ? 42.158 14.706 -23.275 1.00 91.56 269 SER A C 1
ATOM 2034 O O . SER A 1 269 ? 41.108 14.279 -23.746 1.00 91.56 269 SER A O 1
ATOM 2036 N N . ALA A 1 270 ? 42.226 15.253 -22.057 1.00 88.31 270 ALA A N 1
ATOM 2037 C CA . ALA A 1 270 ? 41.043 15.440 -21.223 1.00 88.31 270 ALA A CA 1
ATOM 2038 C C . ALA A 1 270 ? 40.105 16.503 -21.812 1.00 88.31 270 ALA A C 1
ATOM 2040 O O . ALA A 1 270 ? 38.888 16.332 -21.773 1.00 88.31 270 ALA A O 1
ATOM 2041 N N . ASP A 1 271 ? 40.655 17.570 -22.398 1.00 92.06 271 ASP A N 1
ATOM 2042 C CA . ASP A 1 271 ? 39.854 18.594 -23.076 1.00 92.06 271 ASP A CA 1
ATOM 2043 C C . ASP A 1 271 ? 39.137 18.017 -24.305 1.00 92.06 271 ASP A C 1
ATOM 2045 O O . ASP A 1 271 ? 37.964 18.314 -24.518 1.00 92.06 271 ASP A O 1
ATOM 2049 N N . ALA A 1 272 ? 39.818 17.161 -25.082 1.00 91.62 272 ALA A N 1
ATOM 2050 C CA . ALA A 1 272 ? 39.242 16.458 -26.230 1.00 91.62 272 ALA A CA 1
ATOM 2051 C C . ALA A 1 272 ? 38.067 15.584 -25.794 1.00 91.62 272 ALA A C 1
ATOM 2053 O O . ALA A 1 272 ? 36.976 15.695 -26.340 1.00 91.62 272 ALA A O 1
ATOM 2054 N N . GLN A 1 273 ? 38.277 14.762 -24.765 1.00 90.56 273 GLN A N 1
ATOM 2055 C CA . GLN A 1 273 ? 37.261 13.850 -24.252 1.00 90.56 273 GLN A CA 1
ATOM 2056 C C . GLN A 1 273 ? 36.035 14.603 -23.722 1.00 90.56 273 GLN A C 1
ATOM 2058 O O . GLN A 1 273 ? 34.905 14.204 -23.991 1.00 90.56 273 GLN A O 1
ATOM 2063 N N . LYS A 1 274 ? 36.238 15.714 -23.003 1.00 90.88 274 LYS A N 1
ATOM 2064 C CA . LYS A 1 274 ? 35.133 16.557 -22.528 1.00 90.88 274 LYS A CA 1
ATOM 2065 C C . LYS A 1 274 ? 34.379 17.212 -23.684 1.00 90.88 274 LYS A C 1
ATOM 2067 O O . LYS A 1 274 ? 33.153 17.200 -23.684 1.00 90.88 274 LYS A O 1
ATOM 2072 N N . ALA A 1 275 ? 35.094 17.739 -24.679 1.00 93.69 275 ALA A N 1
ATOM 2073 C CA . ALA A 1 275 ? 34.467 18.335 -25.854 1.00 93.69 275 ALA A CA 1
ATOM 2074 C C . ALA A 1 275 ? 33.676 17.278 -26.638 1.00 93.69 275 ALA A C 1
ATOM 2076 O O . ALA A 1 275 ? 32.549 17.529 -27.050 1.00 93.69 275 ALA A O 1
ATOM 2077 N N . GLU A 1 276 ? 34.219 16.071 -26.791 1.00 94.50 276 GLU A N 1
ATOM 2078 C CA . GLU A 1 276 ? 33.517 14.940 -27.397 1.00 94.50 276 GLU A CA 1
ATOM 2079 C C . GLU A 1 276 ? 32.235 14.587 -26.633 1.00 94.50 276 GLU A C 1
ATOM 2081 O O . GLU A 1 276 ? 31.179 14.437 -27.247 1.00 94.50 276 GLU A O 1
ATOM 2086 N N . GLN A 1 277 ? 32.303 14.479 -25.304 1.00 90.44 277 GLN A N 1
ATOM 2087 C CA . GLN A 1 277 ? 31.136 14.193 -24.467 1.00 90.44 277 GLN A CA 1
ATOM 2088 C C . GLN A 1 277 ? 30.052 15.266 -24.620 1.00 90.44 277 GLN A C 1
ATOM 2090 O O . GLN A 1 277 ? 28.882 14.921 -24.776 1.00 90.44 277 GLN A O 1
ATOM 2095 N N . GLU A 1 278 ? 30.423 16.550 -24.642 1.00 92.19 278 GLU A N 1
ATOM 2096 C CA . GLU A 1 278 ? 29.481 17.649 -24.889 1.00 92.19 278 GLU A CA 1
ATOM 2097 C C . GLU A 1 278 ? 28.855 17.583 -26.288 1.00 92.19 278 GLU A C 1
ATOM 2099 O O . GLU A 1 278 ? 27.640 17.744 -26.425 1.00 92.19 278 GLU A O 1
ATOM 2104 N N . ALA A 1 279 ? 29.658 17.308 -27.322 1.00 94.25 279 ALA A N 1
ATOM 2105 C CA . ALA A 1 279 ? 29.175 17.181 -28.695 1.00 94.25 279 ALA A CA 1
ATOM 2106 C C . ALA A 1 279 ? 28.152 16.045 -28.809 1.00 94.25 279 ALA A C 1
ATOM 2108 O O . ALA A 1 279 ? 27.045 16.240 -29.314 1.00 94.25 279 ALA A O 1
ATOM 2109 N N . ARG A 1 280 ? 28.484 14.873 -28.261 1.00 92.62 280 ARG A N 1
ATOM 2110 C CA . ARG A 1 280 ? 27.590 13.711 -28.223 1.00 92.62 280 ARG A CA 1
ATOM 2111 C C . ARG A 1 280 ? 26.317 14.021 -27.447 1.00 92.62 280 ARG A C 1
ATOM 2113 O O . ARG A 1 280 ? 25.232 13.781 -27.964 1.00 92.62 280 ARG A O 1
ATOM 2120 N N . ALA A 1 281 ? 26.428 14.619 -26.261 1.00 87.88 281 ALA A N 1
ATOM 2121 C CA . ALA A 1 281 ? 25.276 15.004 -25.451 1.00 87.88 281 ALA A CA 1
ATOM 2122 C C . ALA A 1 281 ? 24.332 15.965 -26.192 1.00 87.88 281 ALA A C 1
ATOM 2124 O O . ALA A 1 281 ? 23.118 15.884 -26.020 1.00 87.88 281 ALA A O 1
ATOM 2125 N N . MET A 1 282 ? 24.856 16.850 -27.044 1.00 91.44 282 MET A N 1
ATOM 2126 C CA . MET A 1 282 ? 24.029 17.729 -27.873 1.00 91.44 282 MET A CA 1
ATOM 2127 C C . MET A 1 282 ? 23.250 16.952 -28.948 1.00 91.44 282 MET A C 1
ATOM 2129 O O . MET A 1 282 ? 22.055 17.200 -29.105 1.00 91.44 282 MET A O 1
ATOM 2133 N N . VAL A 1 283 ? 23.872 15.968 -29.613 1.00 92.12 283 VAL A N 1
ATOM 2134 C CA . VAL A 1 283 ? 23.163 15.059 -30.538 1.00 92.12 283 VAL A CA 1
ATOM 2135 C C . VAL A 1 283 ? 22.080 14.268 -29.799 1.00 92.12 283 VAL A C 1
ATOM 2137 O O . VAL A 1 283 ? 20.944 14.230 -30.269 1.00 92.12 283 VAL A O 1
ATOM 2140 N N . ILE A 1 284 ? 22.384 13.718 -28.614 1.00 86.44 284 ILE A N 1
ATOM 2141 C CA . ILE A 1 284 ? 21.391 13.027 -27.769 1.00 86.44 284 ILE A CA 1
ATOM 2142 C C . ILE A 1 284 ? 20.217 13.947 -27.471 1.00 86.44 284 ILE A C 1
ATOM 2144 O O . ILE A 1 284 ? 19.073 13.546 -27.630 1.00 86.44 284 ILE A O 1
ATOM 2148 N N . ARG A 1 285 ? 20.476 15.182 -27.031 1.00 86.25 285 ARG A N 1
ATOM 2149 C CA . ARG A 1 285 ? 19.409 16.134 -26.701 1.00 86.25 285 ARG A CA 1
ATOM 2150 C C . ARG A 1 285 ? 18.537 16.443 -27.907 1.00 86.25 285 ARG A C 1
ATOM 2152 O O . ARG A 1 285 ? 17.334 16.574 -27.730 1.00 86.25 285 ARG A O 1
ATOM 2159 N N . ALA A 1 286 ? 19.110 16.544 -29.104 1.00 89.06 286 ALA A N 1
ATOM 2160 C CA . ALA A 1 286 ? 18.340 16.782 -30.320 1.00 89.06 286 ALA A CA 1
ATOM 2161 C C . ALA A 1 286 ? 17.454 15.575 -30.675 1.00 89.06 286 ALA A C 1
ATOM 2163 O O . ALA A 1 286 ? 16.257 15.743 -30.897 1.00 89.06 286 ALA A O 1
ATOM 2164 N N . ILE A 1 287 ? 18.014 14.361 -30.634 1.00 86.56 287 ILE A N 1
ATOM 2165 C CA . ILE A 1 287 ? 17.270 13.110 -30.841 1.00 86.56 287 ILE A CA 1
ATOM 2166 C C . ILE A 1 287 ? 16.175 12.955 -29.778 1.00 86.56 287 ILE A C 1
ATOM 2168 O O . ILE A 1 287 ? 15.020 12.711 -30.107 1.00 86.56 287 ILE A O 1
ATOM 2172 N N . ARG A 1 288 ? 16.508 13.161 -28.500 1.00 83.31 288 ARG A N 1
ATOM 2173 C CA . ARG A 1 288 ? 15.566 13.106 -27.380 1.00 83.31 288 ARG A CA 1
ATOM 2174 C C . ARG A 1 288 ? 14.495 14.171 -27.505 1.00 83.31 288 ARG A C 1
ATOM 2176 O O . ARG A 1 288 ? 13.348 13.855 -27.269 1.00 83.31 288 ARG A O 1
ATOM 2183 N N . SER A 1 289 ? 14.825 15.400 -27.891 1.00 84.00 289 SER A N 1
ATOM 2184 C CA . SER A 1 289 ? 13.826 16.451 -28.106 1.00 84.00 289 SER A CA 1
ATOM 2185 C C . SER A 1 289 ? 12.835 16.060 -29.196 1.00 84.00 289 SER A C 1
ATOM 2187 O O . SER A 1 289 ? 11.657 16.367 -29.061 1.00 84.00 289 SER A O 1
ATOM 2189 N N . GLU A 1 290 ? 13.294 15.385 -30.250 1.00 83.06 290 GLU A N 1
ATOM 2190 C CA . GLU A 1 290 ? 12.422 14.863 -31.301 1.00 83.06 290 GLU A CA 1
ATOM 2191 C C . GLU A 1 290 ? 11.565 13.696 -30.795 1.00 83.06 290 GLU A C 1
ATOM 2193 O O . GLU A 1 290 ? 10.361 13.668 -31.003 1.00 83.06 290 GLU A O 1
ATOM 2198 N N . ILE A 1 291 ? 12.154 12.733 -30.088 1.00 76.56 291 ILE A N 1
ATOM 2199 C CA . ILE A 1 291 ? 11.418 11.606 -29.496 1.00 76.56 291 ILE A CA 1
ATOM 2200 C C . ILE A 1 291 ? 10.398 12.106 -28.463 1.00 76.56 291 ILE A C 1
ATOM 2202 O O . ILE A 1 291 ? 9.240 11.705 -28.469 1.00 76.56 291 ILE A O 1
ATOM 2206 N N . THR A 1 292 ? 10.807 13.010 -27.580 1.00 75.00 292 THR A N 1
ATOM 2207 C CA . THR A 1 292 ? 9.957 13.600 -26.552 1.00 75.00 292 THR A CA 1
ATOM 2208 C C . THR A 1 292 ? 8.855 14.416 -27.200 1.00 75.00 292 THR A C 1
ATOM 2210 O O . THR A 1 292 ? 7.709 14.137 -26.898 1.00 75.00 292 THR A O 1
ATOM 2213 N N . SER A 1 293 ? 9.127 15.311 -28.158 1.00 76.62 293 SER A N 1
ATOM 2214 C CA . SER A 1 293 ? 8.056 16.055 -28.850 1.00 76.62 293 SER A CA 1
ATOM 2215 C C . SER A 1 293 ? 7.035 15.128 -29.522 1.00 76.62 293 SER A C 1
ATOM 2217 O O . SER A 1 293 ? 5.855 15.464 -29.628 1.00 76.62 293 SER A O 1
ATOM 2219 N N . LYS A 1 294 ? 7.469 13.931 -29.932 1.00 69.81 294 LYS A N 1
ATOM 2220 C CA . LYS A 1 294 ? 6.609 12.881 -30.477 1.00 69.81 294 LYS A CA 1
ATOM 2221 C C . LYS A 1 294 ? 5.757 12.164 -29.420 1.00 69.81 294 LYS A C 1
ATOM 2223 O O . LYS A 1 294 ? 4.683 11.695 -29.787 1.00 69.81 294 LYS A O 1
ATOM 2228 N N . VAL A 1 295 ? 6.191 12.111 -28.160 1.00 68.25 295 VAL A N 1
ATOM 2229 C CA . VAL A 1 295 ? 5.590 11.301 -27.079 1.00 68.25 295 VAL A CA 1
ATOM 2230 C C . VAL A 1 295 ? 4.989 12.148 -25.938 1.00 68.25 295 VAL A C 1
ATOM 2232 O O . VAL A 1 295 ? 4.192 11.635 -25.155 1.00 68.25 295 VAL A O 1
ATOM 2235 N N . THR A 1 296 ? 5.279 13.452 -25.862 1.00 66.81 296 THR A N 1
ATOM 2236 C CA . THR A 1 296 ? 4.851 14.368 -24.786 1.00 66.81 296 THR A CA 1
ATOM 2237 C C . THR A 1 296 ? 3.351 14.296 -24.509 1.00 66.81 296 THR A C 1
ATOM 2239 O O . THR A 1 296 ? 2.972 14.224 -23.347 1.00 66.81 296 THR A O 1
ATOM 2242 N N . ASN A 1 297 ? 2.502 14.209 -25.539 1.00 63.16 297 ASN A N 1
ATOM 2243 C CA . ASN A 1 297 ? 1.049 14.117 -25.346 1.00 63.16 297 ASN A CA 1
ATOM 2244 C C . ASN A 1 297 ? 0.633 12.868 -24.547 1.00 63.16 297 ASN A C 1
ATOM 2246 O O . ASN A 1 297 ? -0.310 12.923 -23.769 1.00 63.16 297 ASN A O 1
ATOM 2250 N N . VAL A 1 298 ? 1.352 11.754 -24.706 1.00 61.94 298 VAL A N 1
ATOM 2251 C CA . VAL A 1 298 ? 1.058 10.496 -24.006 1.00 61.94 298 VAL A CA 1
ATOM 2252 C C . VAL A 1 298 ? 1.670 10.493 -22.606 1.00 61.94 298 VAL A C 1
ATOM 2254 O O . VAL A 1 298 ? 1.025 10.054 -21.655 1.00 61.94 298 VAL A O 1
ATOM 2257 N N . ILE A 1 299 ? 2.885 11.029 -22.447 1.00 62.59 299 ILE A N 1
ATOM 2258 C CA . ILE A 1 299 ? 3.530 11.148 -21.129 1.00 62.59 299 ILE A CA 1
ATOM 2259 C C . ILE A 1 299 ? 2.742 12.107 -20.232 1.00 62.59 299 ILE A C 1
ATOM 2261 O O . ILE A 1 299 ? 2.430 11.740 -19.106 1.00 62.59 299 ILE A O 1
ATOM 2265 N N . GLU A 1 300 ? 2.352 13.287 -20.721 1.00 63.09 300 GLU A N 1
ATOM 2266 C CA . GLU A 1 300 ? 1.611 14.277 -19.927 1.00 63.09 300 GLU A CA 1
ATOM 2267 C C . GLU A 1 300 ? 0.240 13.767 -19.458 1.00 63.09 300 GLU A C 1
ATOM 2269 O O . GLU A 1 300 ? -0.190 14.090 -18.348 1.00 63.09 300 GLU A O 1
ATOM 2274 N N . GLU A 1 301 ? -0.448 12.952 -20.262 1.00 56.62 301 GLU A N 1
ATOM 2275 C CA . GLU A 1 301 ? -1.698 12.309 -19.843 1.00 56.62 301 GLU A CA 1
ATOM 2276 C C . GLU A 1 301 ? -1.473 11.171 -18.836 1.00 56.62 301 GLU A C 1
ATOM 2278 O O . GLU A 1 301 ? -2.286 10.984 -17.929 1.00 56.62 301 GLU A O 1
ATOM 2283 N N . THR A 1 302 ? -0.357 10.447 -18.943 1.00 54.03 302 THR A N 1
ATOM 2284 C CA . THR A 1 302 ? -0.034 9.310 -18.064 1.00 54.03 302 THR A CA 1
ATOM 2285 C C . THR A 1 302 ? 0.501 9.775 -16.702 1.00 54.03 302 THR A C 1
ATOM 2287 O O . THR A 1 302 ? 0.108 9.241 -15.662 1.00 54.03 302 THR A O 1
ATOM 2290 N N . THR A 1 303 ? 1.327 10.828 -16.667 1.00 55.91 303 THR A N 1
ATOM 2291 C CA . THR A 1 303 ? 1.899 11.393 -15.430 1.00 55.91 303 THR A CA 1
ATOM 2292 C C . THR A 1 303 ? 0.831 12.014 -14.525 1.00 55.91 303 THR A C 1
ATOM 2294 O O . THR A 1 303 ? 0.931 11.898 -13.306 1.00 55.91 303 THR A O 1
ATOM 2297 N N . LYS A 1 304 ? -0.249 12.577 -15.089 1.00 56.09 304 LYS A N 1
ATOM 2298 C CA . LYS A 1 304 ? -1.395 13.091 -14.309 1.00 56.09 304 LYS A CA 1
ATOM 2299 C C . LYS A 1 304 ? -2.104 12.024 -13.467 1.00 56.09 304 LYS A C 1
ATOM 2301 O O . LYS A 1 304 ? -2.791 12.374 -12.515 1.00 56.09 304 LYS A O 1
ATOM 2306 N N . ASN A 1 305 ? -1.924 10.742 -13.788 1.00 54.16 305 ASN A N 1
ATOM 2307 C CA . ASN A 1 305 ? -2.539 9.626 -13.069 1.00 54.16 305 ASN A CA 1
ATOM 2308 C C . ASN A 1 305 ? -1.583 8.938 -12.074 1.00 54.16 305 ASN A C 1
ATOM 2310 O O . ASN A 1 305 ? -1.914 7.872 -11.562 1.00 54.16 305 ASN A O 1
ATOM 2314 N N . GLY A 1 306 ? -0.406 9.516 -11.797 1.00 51.66 306 GLY A N 1
ATOM 2315 C CA . GLY A 1 306 ? 0.537 8.989 -10.800 1.00 51.66 306 GLY A CA 1
ATOM 2316 C C . GLY A 1 306 ? 1.382 7.792 -11.257 1.00 51.66 306 GLY A C 1
ATOM 2317 O O . GLY A 1 306 ? 2.063 7.186 -10.436 1.00 51.66 306 GLY A O 1
ATOM 2318 N N . ALA A 1 307 ? 1.374 7.448 -12.549 1.00 52.97 307 ALA A N 1
ATOM 2319 C CA . ALA A 1 307 ? 2.197 6.373 -13.104 1.00 52.97 307 ALA A CA 1
ATOM 2320 C C . ALA A 1 307 ? 3.610 6.880 -13.465 1.00 52.97 307 ALA A C 1
ATOM 2322 O O . ALA A 1 307 ? 3.868 7.305 -14.594 1.00 52.97 307 ALA A O 1
ATOM 2323 N N . THR A 1 308 ? 4.534 6.852 -12.500 1.00 55.50 308 THR A N 1
ATOM 2324 C CA . THR A 1 308 ? 5.950 7.243 -12.677 1.00 55.50 308 THR A CA 1
ATOM 2325 C C . THR A 1 308 ? 6.754 6.241 -13.510 1.00 55.50 308 THR A C 1
ATOM 2327 O O . THR A 1 308 ? 7.621 6.637 -14.292 1.00 55.50 308 THR A O 1
ATOM 2330 N N . ASP A 1 309 ? 6.409 4.956 -13.424 1.00 57.19 309 ASP A N 1
ATOM 2331 C CA . ASP A 1 309 ? 7.179 3.845 -14.006 1.00 57.19 309 ASP A CA 1
ATOM 2332 C C . ASP A 1 309 ? 7.235 3.892 -15.544 1.00 57.19 309 ASP A C 1
ATOM 2334 O O . ASP A 1 309 ? 8.207 3.452 -16.171 1.00 57.19 309 ASP A O 1
ATOM 2338 N N . TYR A 1 310 ? 6.207 4.477 -16.167 1.00 62.44 310 TYR A N 1
ATOM 2339 C CA . TYR A 1 310 ? 6.137 4.655 -17.615 1.00 62.44 310 TYR A CA 1
ATOM 2340 C C . TYR A 1 310 ? 7.195 5.653 -18.114 1.00 62.44 310 TYR A C 1
ATOM 2342 O O . TYR A 1 310 ? 7.918 5.381 -19.077 1.00 62.44 310 TYR A O 1
ATOM 2350 N N . ALA A 1 311 ? 7.338 6.791 -17.429 1.00 65.50 311 ALA A N 1
ATOM 2351 C CA . ALA A 1 311 ? 8.328 7.805 -17.777 1.00 65.50 311 ALA A CA 1
ATOM 2352 C C . ALA A 1 311 ? 9.759 7.289 -17.559 1.00 65.50 311 ALA A C 1
ATOM 2354 O O . ALA A 1 311 ? 10.642 7.574 -18.369 1.00 65.50 311 ALA A O 1
ATOM 2355 N N . GLU A 1 312 ? 9.992 6.502 -16.508 1.00 65.56 312 GLU A N 1
ATOM 2356 C CA . GLU A 1 312 ? 11.293 5.875 -16.245 1.00 65.56 312 GLU A CA 1
ATOM 2357 C C . GLU A 1 312 ? 11.673 4.856 -17.318 1.00 65.56 312 GLU A C 1
ATOM 2359 O O . GLU A 1 312 ? 12.772 4.934 -17.870 1.00 65.56 312 GLU A O 1
ATOM 2364 N N . SER A 1 313 ? 10.755 3.957 -17.682 1.00 62.69 313 SER A N 1
ATOM 2365 C CA . SER A 1 313 ? 10.980 2.958 -18.736 1.00 62.69 313 SER A CA 1
ATOM 2366 C C . SER A 1 313 ? 11.261 3.624 -20.085 1.00 62.69 313 SER A C 1
ATOM 2368 O O . SER A 1 313 ? 12.213 3.266 -20.784 1.00 62.69 313 SER A O 1
ATOM 2370 N N . PHE A 1 314 ? 10.491 4.661 -20.422 1.00 70.00 314 PHE A N 1
ATOM 2371 C CA . PHE A 1 314 ? 10.695 5.447 -21.634 1.00 70.00 314 PHE A CA 1
ATOM 2372 C C . PHE A 1 314 ? 12.037 6.194 -21.639 1.00 70.00 314 PHE A C 1
ATOM 2374 O O . PHE A 1 314 ? 12.762 6.178 -22.639 1.00 70.00 314 PHE A O 1
ATOM 2381 N N . ASN A 1 315 ? 12.402 6.828 -20.521 1.00 71.88 315 ASN A N 1
ATOM 2382 C CA . ASN A 1 315 ? 13.681 7.522 -20.372 1.00 71.88 315 ASN A CA 1
ATOM 2383 C C . ASN A 1 315 ? 14.859 6.546 -20.457 1.00 71.88 315 ASN A C 1
ATOM 2385 O O . ASN A 1 315 ? 15.822 6.831 -21.164 1.00 71.88 315 ASN A O 1
ATOM 2389 N N . SER A 1 316 ? 14.762 5.389 -19.800 1.00 69.31 316 SER A N 1
ATOM 2390 C CA . SER A 1 316 ? 15.764 4.320 -19.852 1.00 69.31 316 SER A CA 1
ATOM 2391 C C . SER A 1 316 ? 15.963 3.809 -21.280 1.00 69.31 316 SER A C 1
ATOM 2393 O O . SER A 1 316 ? 17.094 3.713 -21.762 1.00 69.31 316 SER A O 1
ATOM 2395 N N . MET A 1 317 ? 14.873 3.576 -22.018 1.00 68.00 317 MET A N 1
ATOM 2396 C CA . MET A 1 317 ? 14.956 3.149 -23.414 1.00 68.00 317 MET A CA 1
ATOM 2397 C C . MET A 1 317 ? 15.552 4.235 -24.316 1.00 68.00 317 MET A C 1
ATOM 2399 O O . MET A 1 317 ? 16.391 3.930 -25.167 1.00 68.00 317 MET A O 1
ATOM 2403 N N . THR A 1 318 ? 15.148 5.492 -24.121 1.00 69.75 318 THR A N 1
ATOM 2404 C CA . THR A 1 318 ? 15.675 6.643 -24.869 1.00 69.75 318 THR A CA 1
ATOM 2405 C C . THR A 1 318 ? 17.168 6.831 -24.606 1.00 69.75 318 THR A C 1
ATOM 2407 O O . THR A 1 318 ? 17.931 7.102 -25.533 1.00 69.75 318 THR A O 1
ATOM 2410 N N . GLU A 1 319 ? 17.607 6.639 -23.364 1.00 73.94 319 GLU A N 1
ATOM 2411 C CA . GLU A 1 319 ? 19.014 6.710 -22.974 1.00 73.94 319 GLU A CA 1
ATOM 2412 C C . GLU A 1 319 ? 19.809 5.546 -23.576 1.00 73.94 319 GLU A C 1
ATOM 2414 O O . GLU A 1 319 ? 20.833 5.763 -24.219 1.00 73.94 319 GLU A O 1
ATOM 2419 N N . SER A 1 320 ? 19.298 4.317 -23.472 1.00 73.19 320 SER A N 1
ATOM 2420 C CA . SER A 1 320 ? 19.899 3.139 -24.104 1.00 73.19 320 SER A CA 1
ATOM 2421 C C . SER A 1 320 ? 20.005 3.293 -25.626 1.00 73.19 320 SER A C 1
ATOM 2423 O O . SER A 1 320 ? 21.025 2.931 -26.213 1.00 73.19 320 SER A O 1
ATOM 2425 N N . PHE A 1 321 ? 18.972 3.848 -26.274 1.00 70.50 321 PHE A N 1
ATOM 2426 C CA . PHE A 1 321 ? 18.994 4.190 -27.701 1.00 70.50 321 PHE A CA 1
ATOM 2427 C C . PHE A 1 321 ? 20.118 5.158 -28.006 1.00 70.50 321 PHE A C 1
ATOM 2429 O O . PHE A 1 321 ? 20.999 4.866 -28.809 1.00 70.50 321 PHE A O 1
ATOM 2436 N N . SER A 1 322 ? 20.123 6.268 -27.281 1.00 72.38 322 SER A N 1
ATOM 2437 C CA . SER A 1 322 ? 21.102 7.324 -27.446 1.00 72.38 322 SER A CA 1
ATOM 2438 C C . SER A 1 322 ? 22.525 6.782 -27.295 1.00 72.38 322 SER A C 1
ATOM 2440 O O . SER A 1 322 ? 23.362 7.019 -28.159 1.00 72.38 322 SER A O 1
ATOM 2442 N N . GLN A 1 323 ? 22.809 5.977 -26.272 1.00 75.25 323 GLN A N 1
ATOM 2443 C CA . GLN A 1 323 ? 24.146 5.419 -26.053 1.00 75.25 323 GLN A CA 1
ATOM 2444 C C . GLN A 1 323 ? 24.593 4.444 -27.154 1.00 75.25 323 GLN A C 1
ATOM 2446 O O . GLN A 1 323 ? 25.753 4.492 -27.573 1.00 75.25 323 GLN A O 1
ATOM 2451 N N . GLU A 1 324 ? 23.699 3.587 -27.653 1.00 76.38 324 GLU A N 1
ATOM 2452 C CA . GLU A 1 324 ? 24.019 2.643 -28.732 1.00 76.38 324 GLU A CA 1
ATOM 2453 C C . GLU A 1 324 ? 24.259 3.370 -30.062 1.00 76.38 324 GLU A C 1
ATOM 2455 O O . GLU A 1 324 ? 25.288 3.147 -30.706 1.00 76.38 324 GLU A O 1
ATOM 2460 N N . THR A 1 325 ? 23.383 4.318 -30.410 1.00 76.12 325 THR A N 1
ATOM 2461 C CA . THR A 1 325 ? 23.517 5.188 -31.587 1.00 76.12 325 THR A CA 1
ATOM 2462 C C . THR A 1 325 ? 24.819 5.991 -31.546 1.00 76.12 325 THR A C 1
ATOM 2464 O O . THR A 1 325 ? 25.488 6.175 -32.565 1.00 76.12 325 THR A O 1
ATOM 2467 N N . LEU A 1 326 ? 25.233 6.441 -30.358 1.00 77.44 326 LEU A N 1
ATOM 2468 C CA . LEU A 1 326 ? 26.464 7.200 -30.180 1.00 77.44 326 LEU A CA 1
ATOM 2469 C C . LEU A 1 326 ? 27.739 6.365 -30.306 1.00 77.44 326 LEU A C 1
ATOM 2471 O O . LEU A 1 326 ? 28.767 6.920 -30.690 1.00 77.44 326 LEU A O 1
ATOM 2475 N N . LYS A 1 327 ? 27.735 5.066 -30.001 1.00 79.44 327 LYS A N 1
ATOM 2476 C CA . LYS A 1 327 ? 28.982 4.284 -29.889 1.00 79.44 327 LYS A CA 1
ATOM 2477 C C . LYS A 1 327 ? 29.857 4.335 -31.151 1.00 79.44 327 LYS A C 1
ATOM 2479 O O . LYS A 1 327 ? 31.079 4.303 -31.042 1.00 79.44 327 LYS A O 1
ATOM 2484 N N . ASN A 1 328 ? 29.239 4.488 -32.322 1.00 81.75 328 ASN A N 1
ATOM 2485 C CA . ASN A 1 328 ? 29.921 4.495 -33.620 1.00 81.75 328 ASN A CA 1
ATOM 2486 C C . ASN A 1 328 ? 29.944 5.875 -34.300 1.00 81.75 328 ASN A C 1
ATOM 2488 O O . ASN A 1 328 ? 30.329 5.992 -35.463 1.00 81.75 328 ASN A O 1
ATOM 2492 N N . LEU A 1 329 ? 29.532 6.930 -33.594 1.00 90.56 329 LEU A N 1
ATOM 2493 C CA . LEU A 1 329 ? 29.496 8.281 -34.144 1.00 90.56 329 LEU A CA 1
ATOM 2494 C C . LEU A 1 329 ? 30.916 8.827 -34.326 1.00 90.56 329 LEU A C 1
ATOM 2496 O O . LEU A 1 329 ? 31.690 8.910 -33.366 1.00 90.56 329 LEU A O 1
ATOM 2500 N N . LYS A 1 330 ? 31.246 9.202 -35.566 1.00 92.88 330 LYS A N 1
ATOM 2501 C CA . LYS A 1 330 ? 32.522 9.831 -35.914 1.00 92.88 330 LYS A CA 1
ATOM 2502 C C . LYS A 1 330 ? 32.571 11.245 -35.330 1.00 92.88 330 LYS A C 1
ATOM 2504 O O . LYS A 1 330 ? 31.675 12.052 -35.573 1.00 92.88 330 LYS A O 1
ATOM 2509 N N . VAL A 1 331 ? 33.645 11.534 -34.597 1.00 93.94 331 VAL A N 1
ATOM 2510 C CA . VAL A 1 331 ? 33.887 12.833 -33.958 1.00 93.94 331 VAL A CA 1
ATOM 2511 C C . VAL A 1 331 ? 35.089 13.500 -34.615 1.00 93.94 331 VAL A C 1
ATOM 2513 O O . VAL A 1 331 ? 36.142 12.883 -34.778 1.00 93.94 331 VAL A O 1
ATOM 2516 N N . GLU A 1 332 ? 34.934 14.761 -34.998 1.00 94.81 332 GLU A N 1
ATOM 2517 C CA . GLU A 1 332 ? 36.011 15.596 -35.518 1.00 94.81 332 GLU A CA 1
ATOM 2518 C C . GLU A 1 332 ? 36.433 16.632 -34.482 1.00 94.81 332 GLU A C 1
ATOM 2520 O O . GLU A 1 332 ? 35.592 17.265 -33.851 1.00 94.81 332 GLU A O 1
ATOM 2525 N N . PHE A 1 333 ? 37.738 16.850 -34.338 1.00 94.94 333 PHE A N 1
ATOM 2526 C CA . PHE A 1 333 ? 38.289 17.786 -33.360 1.00 94.94 333 PHE A CA 1
ATOM 2527 C C . PHE A 1 333 ? 38.887 19.022 -34.038 1.00 94.94 333 PHE A C 1
ATOM 2529 O O . PHE A 1 333 ? 39.465 18.945 -35.128 1.00 94.94 333 PHE A O 1
ATOM 2536 N N . TYR A 1 334 ? 38.780 20.176 -33.382 1.00 95.38 334 TYR A N 1
ATOM 2537 C CA . TYR A 1 334 ? 39.397 21.425 -33.826 1.00 95.38 334 TYR A CA 1
ATOM 2538 C C . TYR A 1 334 ? 39.829 22.287 -32.640 1.00 95.38 334 TYR A C 1
ATOM 2540 O O . TYR A 1 334 ? 39.038 22.574 -31.750 1.00 95.38 334 TYR A O 1
ATOM 2548 N N . ILE A 1 335 ? 41.079 22.750 -32.642 1.00 95.44 335 ILE A N 1
ATOM 2549 C CA . ILE A 1 335 ? 41.587 23.678 -31.625 1.00 95.44 335 ILE A CA 1
ATOM 2550 C C . ILE A 1 335 ? 41.635 25.079 -32.228 1.00 95.44 335 ILE A C 1
ATOM 2552 O O . ILE A 1 335 ? 42.460 25.361 -33.101 1.00 95.44 335 ILE A O 1
ATOM 2556 N N . ASP A 1 336 ? 40.792 25.977 -31.726 1.00 94.56 336 ASP A N 1
ATOM 2557 C CA . ASP A 1 336 ? 40.849 27.383 -32.103 1.00 94.56 336 ASP A CA 1
ATOM 2558 C C . ASP A 1 336 ? 41.869 28.120 -31.230 1.00 94.56 336 ASP A C 1
ATOM 2560 O O . ASP A 1 336 ? 41.645 28.414 -30.051 1.00 94.56 336 ASP A O 1
ATOM 2564 N N . LYS A 1 337 ? 43.006 28.460 -31.840 1.00 94.31 337 LYS A N 1
ATOM 2565 C CA . LYS A 1 337 ? 44.092 29.191 -31.178 1.00 94.31 337 LYS A CA 1
ATOM 2566 C C . LYS A 1 337 ? 43.679 30.597 -30.730 1.00 94.31 337 LYS A C 1
ATOM 2568 O O . LYS A 1 337 ? 44.270 31.104 -29.779 1.00 94.31 337 LYS A O 1
ATOM 2573 N N . LYS A 1 338 ? 42.703 31.232 -31.393 1.00 92.75 338 LYS A N 1
ATOM 2574 C CA . LYS A 1 338 ? 42.263 32.597 -31.062 1.00 92.75 338 LYS A CA 1
ATOM 2575 C C . LYS A 1 338 ? 41.358 32.600 -29.836 1.00 92.75 338 LYS A C 1
ATOM 2577 O O . LYS A 1 338 ? 41.613 33.352 -28.900 1.00 92.75 338 LYS A O 1
ATOM 2582 N N . SER A 1 339 ? 40.341 31.739 -29.816 1.00 93.06 339 SER A N 1
ATOM 2583 C CA . SER A 1 339 ? 39.423 31.627 -28.672 1.00 93.06 339 SER A CA 1
ATOM 2584 C C . SER A 1 339 ? 39.959 30.760 -27.528 1.00 93.06 339 SER A C 1
ATOM 2586 O O . SER A 1 339 ? 39.364 30.756 -26.452 1.00 93.06 339 SER A O 1
ATOM 2588 N N . LYS A 1 340 ? 41.086 30.057 -27.730 1.00 95.31 340 LYS A N 1
ATOM 2589 C CA . LYS A 1 340 ? 41.672 29.094 -26.781 1.00 95.31 340 LYS A CA 1
ATOM 2590 C C . LYS A 1 340 ? 40.666 28.015 -26.364 1.00 95.31 340 LYS A C 1
ATOM 2592 O O . LYS A 1 340 ? 40.581 27.661 -25.188 1.00 95.31 340 LYS A O 1
ATOM 2597 N N . LYS A 1 341 ? 39.906 27.494 -27.328 1.00 96.56 341 LYS A N 1
ATOM 2598 C CA . LYS A 1 341 ? 38.915 26.430 -27.117 1.00 96.56 341 LYS A CA 1
AT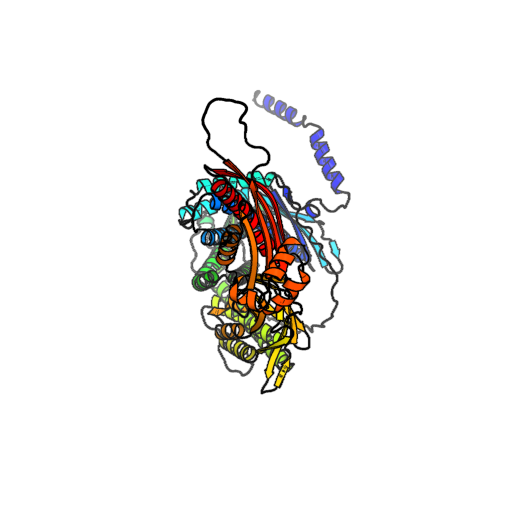OM 2599 C C . LYS A 1 341 ? 39.227 25.196 -27.957 1.00 96.56 341 LYS A C 1
ATOM 2601 O O . LYS A 1 341 ? 39.670 25.302 -29.101 1.00 96.56 341 LYS A O 1
ATOM 2606 N N . HIS A 1 342 ? 38.983 24.034 -27.366 1.00 95.62 342 HIS A N 1
ATOM 2607 C CA . HIS A 1 342 ? 38.946 22.741 -28.017 1.00 95.62 342 HIS A CA 1
ATOM 2608 C C . HIS A 1 342 ? 37.497 22.425 -28.382 1.00 95.62 342 HIS A C 1
ATOM 2610 O O . HIS A 1 342 ? 36.633 22.320 -27.513 1.00 95.62 342 HIS A O 1
ATOM 2616 N N . TYR A 1 343 ? 37.241 22.307 -29.675 1.00 96.38 343 TYR A N 1
ATOM 2617 C CA . TYR A 1 343 ? 35.951 21.947 -30.229 1.00 96.38 343 TYR A CA 1
ATOM 2618 C C . TYR A 1 343 ? 35.937 20.478 -30.630 1.00 96.38 343 TYR A C 1
ATOM 2620 O O . TYR A 1 343 ? 36.917 19.979 -31.190 1.00 96.38 343 TYR A O 1
ATOM 2628 N N . ALA A 1 344 ? 34.804 19.824 -30.404 1.00 96.50 344 ALA A N 1
ATOM 2629 C CA . ALA A 1 344 ? 34.488 18.535 -30.995 1.00 96.50 344 ALA A CA 1
ATOM 2630 C C . ALA A 1 344 ? 33.150 18.638 -31.727 1.00 96.50 344 ALA A C 1
ATOM 2632 O O . ALA A 1 344 ? 32.198 19.219 -31.205 1.00 96.50 344 ALA A O 1
ATOM 2633 N N . TYR A 1 345 ? 33.088 18.081 -32.928 1.00 95.19 345 TYR A N 1
ATOM 2634 C CA . TYR A 1 345 ? 31.909 18.052 -33.777 1.00 95.19 345 TYR A CA 1
ATOM 2635 C C . TYR A 1 345 ? 31.515 16.612 -34.064 1.00 95.19 345 TYR A C 1
ATOM 2637 O O . TYR A 1 345 ? 32.365 15.790 -34.407 1.00 95.19 345 TYR A O 1
ATOM 2645 N N . CYS A 1 346 ? 30.228 16.311 -33.964 1.00 95.00 346 CYS A N 1
ATOM 2646 C CA . CYS A 1 346 ? 29.683 15.050 -34.445 1.00 95.00 346 CYS A CA 1
ATOM 2647 C C . CYS A 1 346 ? 28.317 15.278 -35.096 1.00 95.00 346 CYS A C 1
ATOM 2649 O O . CYS A 1 346 ? 27.579 16.191 -34.720 1.00 95.00 346 CYS A O 1
ATOM 2651 N N . GLU A 1 347 ? 28.002 14.462 -36.098 1.00 94.38 347 GLU A N 1
ATOM 2652 C CA . GLU A 1 347 ? 26.726 14.501 -36.809 1.00 94.38 347 GLU A CA 1
ATOM 2653 C C . GLU A 1 347 ? 26.250 13.088 -37.135 1.00 94.38 347 GLU A C 1
ATOM 2655 O O . GLU A 1 347 ? 27.057 12.222 -37.474 1.00 94.38 347 GLU A O 1
ATOM 2660 N N . ILE A 1 348 ? 24.940 12.868 -37.062 1.00 93.94 348 ILE A N 1
ATOM 2661 C CA . ILE A 1 348 ? 24.276 11.651 -37.538 1.00 93.94 348 ILE A CA 1
ATOM 2662 C C . ILE A 1 348 ? 23.131 12.051 -38.462 1.00 93.94 348 ILE A C 1
ATOM 2664 O O . ILE A 1 348 ? 22.415 13.015 -38.182 1.00 93.94 348 ILE A O 1
ATOM 2668 N N . SER A 1 349 ? 22.973 11.354 -39.587 1.00 93.62 349 SER A N 1
ATOM 2669 C CA . SER A 1 349 ? 21.852 11.626 -40.487 1.00 93.62 349 SER A CA 1
ATOM 2670 C C . SER A 1 349 ? 20.540 11.171 -39.849 1.00 93.62 349 SER A C 1
ATOM 2672 O O . SER A 1 349 ? 20.489 10.155 -39.154 1.00 93.62 349 SER A O 1
ATOM 2674 N N . ILE A 1 350 ? 19.461 11.906 -40.112 1.00 90.94 350 ILE A N 1
ATOM 2675 C CA . ILE A 1 350 ? 18.109 11.537 -39.676 1.00 90.94 350 ILE A CA 1
ATOM 2676 C C . ILE A 1 350 ? 17.739 10.156 -40.236 1.00 90.94 350 ILE A C 1
ATOM 2678 O O . ILE A 1 350 ? 17.250 9.318 -39.492 1.00 90.94 350 ILE A O 1
ATOM 2682 N N . ALA A 1 351 ? 18.090 9.872 -41.495 1.00 90.94 351 ALA A N 1
ATOM 2683 C CA . ALA A 1 351 ? 17.853 8.570 -42.123 1.00 90.94 351 ALA A CA 1
ATOM 2684 C C . ALA A 1 351 ? 18.558 7.401 -41.404 1.00 90.94 351 ALA A C 1
ATOM 2686 O O . ALA A 1 351 ? 18.006 6.309 -41.315 1.00 90.94 351 ALA A O 1
ATOM 2687 N N . GLU A 1 352 ? 19.771 7.605 -40.874 1.00 89.88 352 GLU A N 1
ATOM 2688 C CA . GLU A 1 352 ? 20.462 6.570 -40.093 1.00 89.88 352 GLU A CA 1
ATOM 2689 C C . GLU A 1 352 ? 19.784 6.352 -38.737 1.00 89.88 352 GLU A C 1
ATOM 2691 O O . GLU A 1 352 ? 19.631 5.214 -38.297 1.00 89.88 352 GLU A O 1
ATOM 2696 N N . VAL A 1 353 ? 19.324 7.429 -38.095 1.00 88.31 353 VAL A N 1
ATOM 2697 C CA . VAL A 1 353 ? 18.519 7.339 -36.869 1.00 88.31 353 VAL A CA 1
ATOM 2698 C C . VAL A 1 353 ? 17.215 6.575 -37.135 1.00 88.31 353 VAL A C 1
ATOM 2700 O O . VAL A 1 353 ? 16.887 5.655 -36.390 1.00 88.31 353 VAL A O 1
ATOM 2703 N N . GLU A 1 354 ? 16.507 6.884 -38.223 1.00 87.06 354 GLU A N 1
ATOM 2704 C CA . GLU A 1 354 ? 15.292 6.179 -38.658 1.00 87.06 354 GLU A CA 1
ATOM 2705 C C . GLU A 1 354 ? 15.553 4.699 -38.966 1.00 87.06 354 GLU A C 1
ATOM 2707 O O . GLU A 1 354 ? 14.781 3.836 -38.545 1.00 87.06 354 GLU A O 1
ATOM 2712 N N . ARG A 1 355 ? 16.671 4.375 -39.628 1.00 90.00 355 ARG A N 1
ATOM 2713 C CA . ARG A 1 355 ? 17.095 2.988 -39.870 1.00 90.00 355 ARG A CA 1
ATOM 2714 C C . ARG A 1 355 ? 17.287 2.228 -38.556 1.00 90.00 355 ARG A C 1
ATOM 2716 O O . ARG A 1 355 ? 16.772 1.119 -38.416 1.00 90.00 355 ARG A O 1
ATOM 2723 N N . GLN A 1 356 ? 17.982 2.821 -37.583 1.00 87.31 356 GLN A N 1
ATOM 2724 C CA . GLN A 1 356 ? 18.183 2.211 -36.262 1.00 87.31 356 GLN A CA 1
ATOM 2725 C C . GLN A 1 356 ? 16.861 2.037 -35.500 1.00 87.31 356 GLN A C 1
ATOM 2727 O O . GLN A 1 356 ? 16.671 1.027 -34.819 1.00 87.31 356 GLN A O 1
ATOM 2732 N N . PHE A 1 357 ? 15.919 2.973 -35.646 1.00 84.94 357 PHE A N 1
ATOM 2733 C CA . PHE A 1 357 ? 14.567 2.816 -35.110 1.00 84.94 357 PHE A CA 1
ATOM 2734 C C . PHE A 1 357 ? 13.821 1.646 -35.749 1.00 84.94 357 PHE A C 1
ATOM 2736 O O . PHE A 1 357 ? 13.256 0.832 -35.021 1.00 84.94 357 PHE A O 1
ATOM 2743 N N . ALA A 1 358 ? 13.862 1.509 -37.075 1.00 88.31 358 ALA A N 1
ATOM 2744 C CA . ALA A 1 358 ? 13.234 0.392 -37.777 1.00 88.31 358 ALA A CA 1
ATOM 2745 C C . ALA A 1 358 ? 13.834 -0.967 -37.362 1.00 88.31 358 ALA A C 1
ATOM 2747 O O . ALA A 1 358 ? 13.110 -1.949 -37.175 1.00 88.31 358 ALA A O 1
ATOM 2748 N N . GLU A 1 359 ? 15.150 -1.038 -37.150 1.00 89.38 359 GLU A N 1
ATOM 2749 C CA . GLU A 1 359 ? 15.807 -2.245 -36.632 1.00 89.38 359 GLU A CA 1
ATOM 2750 C C . GLU A 1 359 ? 15.365 -2.583 -35.207 1.00 89.38 359 GLU A C 1
ATOM 2752 O O . GLU A 1 359 ? 15.081 -3.747 -34.902 1.00 89.38 359 GLU A O 1
ATOM 2757 N N . ARG A 1 360 ? 15.251 -1.578 -34.333 1.00 85.44 360 ARG A N 1
ATOM 2758 C CA . ARG A 1 360 ? 14.730 -1.775 -32.976 1.00 85.44 360 ARG A CA 1
ATOM 2759 C C . ARG A 1 360 ? 13.265 -2.174 -32.969 1.00 85.44 360 ARG A C 1
ATOM 2761 O O . ARG A 1 360 ? 12.903 -3.047 -32.190 1.00 85.44 360 ARG A O 1
ATOM 2768 N N . LEU A 1 361 ? 12.454 -1.609 -33.856 1.00 89.06 361 LEU A N 1
ATOM 2769 C CA . LEU A 1 361 ? 11.062 -2.000 -34.040 1.00 89.06 361 LEU A CA 1
ATOM 2770 C C . LEU A 1 361 ? 10.961 -3.488 -34.396 1.00 89.06 361 LEU A C 1
ATOM 2772 O O . LEU A 1 361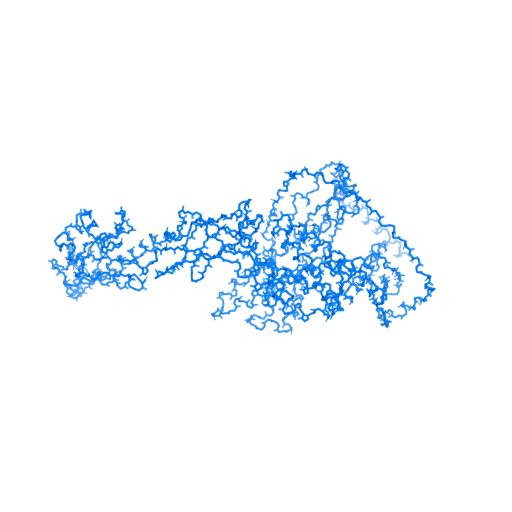 ? 10.241 -4.244 -33.747 1.00 89.06 361 LEU A O 1
ATOM 2776 N N . LYS A 1 362 ? 11.771 -3.941 -35.359 1.00 92.44 362 LYS A N 1
ATOM 2777 C CA . LYS A 1 362 ? 11.867 -5.360 -35.726 1.00 92.44 362 LYS A CA 1
ATOM 2778 C C . LYS A 1 362 ? 12.312 -6.231 -34.546 1.00 92.44 362 LYS A C 1
ATOM 2780 O O . LYS A 1 362 ? 11.779 -7.323 -34.349 1.00 92.44 362 LYS A O 1
ATOM 2785 N N . LYS A 1 363 ? 13.269 -5.756 -33.743 1.00 91.62 363 LYS A N 1
ATOM 2786 C CA . LYS A 1 363 ? 13.710 -6.447 -32.523 1.00 91.62 363 LYS A CA 1
ATOM 2787 C C . LYS A 1 363 ? 12.583 -6.542 -31.489 1.00 91.62 363 LYS A C 1
ATOM 2789 O O . LYS A 1 363 ? 12.369 -7.632 -30.971 1.00 91.62 363 LYS A O 1
ATOM 2794 N N . ALA A 1 364 ? 11.849 -5.460 -31.239 1.00 90.81 364 ALA A N 1
ATOM 2795 C CA . ALA A 1 364 ? 10.716 -5.432 -30.314 1.00 90.81 364 ALA A CA 1
ATOM 2796 C C . ALA A 1 364 ? 9.621 -6.419 -30.742 1.00 90.81 364 ALA A C 1
ATOM 2798 O O . ALA A 1 364 ? 9.140 -7.190 -29.919 1.00 90.81 364 ALA A O 1
ATOM 2799 N N . ILE A 1 365 ? 9.307 -6.494 -32.041 1.00 93.94 365 ILE A N 1
ATOM 2800 C CA . ILE A 1 365 ? 8.369 -7.488 -32.591 1.00 93.94 365 ILE A CA 1
ATOM 2801 C C . ILE A 1 365 ? 8.847 -8.922 -32.315 1.00 93.94 365 ILE A C 1
ATOM 2803 O O . ILE A 1 365 ? 8.063 -9.761 -31.876 1.00 93.94 365 ILE A O 1
ATOM 2807 N N . ASN A 1 366 ? 10.132 -9.217 -32.528 1.00 94.56 366 ASN A N 1
ATOM 2808 C CA . ASN A 1 366 ? 10.687 -10.551 -32.266 1.00 94.56 366 ASN A CA 1
ATOM 2809 C C . ASN A 1 366 ? 10.688 -10.909 -30.770 1.00 94.56 366 ASN A C 1
ATOM 2811 O O . ASN A 1 366 ? 10.388 -12.049 -30.402 1.00 94.56 366 ASN A O 1
ATOM 2815 N N . VAL A 1 367 ? 11.005 -9.944 -29.904 1.00 93.81 367 VAL A N 1
ATOM 2816 C CA . VAL A 1 367 ? 10.943 -10.109 -28.444 1.00 93.81 367 VAL A CA 1
ATOM 2817 C C . VAL A 1 367 ? 9.500 -10.364 -28.013 1.00 93.81 367 VAL A C 1
ATOM 2819 O O . VAL A 1 367 ? 9.229 -11.350 -27.332 1.00 93.81 367 VAL A O 1
ATOM 2822 N N . ALA A 1 368 ? 8.554 -9.562 -28.498 1.00 95.69 368 ALA A N 1
ATOM 2823 C CA . ALA A 1 368 ? 7.134 -9.755 -28.244 1.00 95.69 368 ALA A CA 1
ATOM 2824 C C . ALA A 1 368 ? 6.645 -11.125 -28.736 1.00 95.69 368 ALA A C 1
ATOM 2826 O O . ALA A 1 368 ? 5.898 -11.799 -28.033 1.00 95.69 368 ALA A O 1
ATOM 2827 N N . LYS A 1 369 ? 7.111 -11.599 -29.898 1.00 97.00 369 LYS A N 1
ATOM 2828 C CA . LYS A 1 369 ? 6.800 -12.946 -30.401 1.00 97.00 369 LYS A CA 1
ATOM 2829 C C . LYS A 1 369 ? 7.305 -14.039 -29.465 1.00 97.00 369 LYS A C 1
ATOM 2831 O O . LYS A 1 369 ? 6.578 -14.987 -29.183 1.00 97.00 369 LYS A O 1
ATOM 2836 N N . THR A 1 370 ? 8.518 -13.878 -28.945 1.00 96.56 370 THR A N 1
ATOM 2837 C CA . THR A 1 370 ? 9.096 -14.797 -27.953 1.00 96.56 370 THR A CA 1
ATO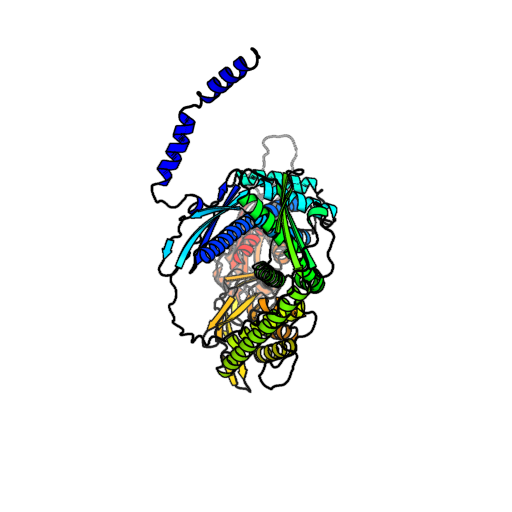M 2838 C C . THR A 1 370 ? 8.240 -14.832 -26.688 1.00 96.56 370 THR A C 1
ATOM 2840 O O . THR A 1 370 ? 7.864 -15.911 -26.229 1.00 96.56 370 THR A O 1
ATOM 2843 N N . TYR A 1 371 ? 7.853 -13.662 -26.173 1.00 97.81 371 TYR A N 1
ATOM 2844 C CA . TYR A 1 371 ? 6.974 -13.544 -25.011 1.00 97.81 371 TYR A CA 1
ATOM 2845 C C . TYR A 1 371 ? 5.589 -14.150 -25.249 1.00 97.81 371 TYR A C 1
ATOM 2847 O O . TYR A 1 371 ? 5.075 -14.877 -24.401 1.00 97.81 371 TYR A O 1
ATOM 2855 N N . TYR A 1 372 ? 5.004 -13.931 -26.425 1.00 98.12 372 TYR A N 1
ATOM 2856 C CA . TYR A 1 372 ? 3.724 -14.520 -26.805 1.00 98.12 372 TYR A CA 1
ATOM 2857 C C . TYR A 1 372 ? 3.787 -16.055 -26.821 1.00 98.12 372 TYR A C 1
ATOM 2859 O O . TYR A 1 372 ? 2.916 -16.725 -26.263 1.00 98.12 372 TYR A O 1
ATOM 2867 N N . GLN A 1 373 ? 4.838 -16.625 -27.415 1.00 97.38 373 GLN A N 1
ATOM 2868 C CA . GLN A 1 373 ? 5.049 -18.075 -27.450 1.00 97.38 373 GLN A CA 1
ATOM 2869 C C . GLN A 1 373 ? 5.280 -18.654 -26.049 1.00 97.38 373 GLN A C 1
ATOM 2871 O O . GLN A 1 373 ? 4.688 -19.679 -25.706 1.00 97.38 373 GLN A O 1
ATOM 2876 N N . ALA A 1 374 ? 6.078 -17.979 -25.217 1.00 97.75 374 ALA A N 1
ATOM 2877 C CA . ALA A 1 374 ? 6.299 -18.368 -23.826 1.00 97.75 374 ALA A CA 1
ATOM 2878 C C . ALA A 1 374 ? 4.998 -18.324 -23.008 1.00 97.75 374 ALA A C 1
ATOM 2880 O O . ALA A 1 374 ? 4.710 -19.255 -22.255 1.00 97.75 374 ALA A O 1
ATOM 2881 N N . ALA A 1 375 ? 4.169 -17.297 -23.207 1.00 98.19 375 ALA A N 1
ATOM 2882 C CA . ALA A 1 375 ? 2.867 -17.177 -22.561 1.00 98.19 375 ALA A CA 1
ATOM 2883 C C . ALA A 1 375 ? 1.917 -18.312 -22.970 1.00 98.19 375 ALA A C 1
ATOM 2885 O O . ALA A 1 375 ? 1.263 -18.911 -22.116 1.00 98.19 375 ALA A O 1
ATOM 2886 N N . LYS A 1 376 ? 1.884 -18.670 -24.260 1.00 98.06 376 LYS A N 1
ATOM 2887 C CA . LYS A 1 376 ? 1.105 -19.815 -24.758 1.00 98.06 376 LYS A CA 1
ATOM 2888 C C . LYS A 1 376 ? 1.588 -21.142 -24.177 1.00 98.06 376 LYS A C 1
ATOM 2890 O O . LYS A 1 376 ? 0.763 -21.969 -23.788 1.00 98.06 376 LYS A O 1
ATOM 2895 N N . ALA A 1 377 ? 2.901 -21.338 -24.071 1.00 97.56 377 ALA A N 1
ATOM 2896 C CA . ALA A 1 377 ? 3.475 -22.520 -23.435 1.00 97.56 377 ALA A CA 1
ATOM 2897 C C . ALA A 1 377 ? 3.117 -22.599 -21.937 1.00 97.56 377 ALA A C 1
ATOM 2899 O O . ALA A 1 377 ? 2.747 -23.669 -21.453 1.00 97.56 377 ALA A O 1
ATOM 2900 N N . ALA A 1 378 ? 3.157 -21.472 -21.219 1.00 98.12 378 ALA A N 1
ATOM 2901 C CA . ALA A 1 378 ? 2.755 -21.385 -19.814 1.00 98.12 378 ALA A CA 1
ATOM 2902 C C . ALA A 1 378 ? 1.247 -21.642 -19.614 1.00 98.12 378 ALA A C 1
ATOM 2904 O O . ALA A 1 378 ? 0.848 -22.373 -18.709 1.00 98.12 378 ALA A O 1
ATOM 2905 N N . GLU A 1 379 ? 0.393 -21.119 -20.497 1.00 97.62 379 GLU A N 1
ATOM 2906 C CA . GLU A 1 379 ? -1.051 -21.389 -20.485 1.00 97.62 379 GLU A CA 1
ATOM 2907 C C . GLU A 1 379 ? -1.344 -22.884 -20.716 1.00 97.62 379 GLU A C 1
ATOM 2909 O O . GLU A 1 379 ? -2.206 -23.472 -20.054 1.00 97.62 379 GLU A O 1
ATOM 2914 N N . ALA A 1 380 ? -0.593 -23.524 -21.619 1.00 97.12 380 ALA A N 1
ATOM 2915 C CA . ALA A 1 380 ? -0.699 -24.954 -21.892 1.00 97.12 380 ALA A CA 1
ATOM 2916 C C . ALA A 1 380 ? -0.242 -25.822 -20.706 1.00 97.12 380 ALA A C 1
ATOM 2918 O O . ALA A 1 380 ? -0.867 -26.849 -20.436 1.00 97.12 380 ALA A O 1
ATOM 2919 N N . SER A 1 381 ? 0.794 -25.401 -19.971 1.00 97.38 381 SER A N 1
ATOM 2920 C CA . SER A 1 381 ? 1.291 -26.101 -18.776 1.00 97.38 381 SER A CA 1
ATOM 2921 C C . SER A 1 381 ? 0.467 -25.835 -17.507 1.00 97.38 381 SER A C 1
ATOM 2923 O O . SER A 1 381 ? 0.703 -26.468 -16.478 1.00 97.38 381 SER A O 1
ATOM 2925 N N . GLY A 1 382 ? -0.516 -24.931 -17.570 1.00 97.06 382 GLY A N 1
ATOM 2926 C CA . GLY A 1 382 ? -1.350 -24.540 -16.432 1.00 97.06 382 GLY A CA 1
ATOM 2927 C C . GLY A 1 382 ? -0.698 -23.514 -15.500 1.00 97.06 382 GLY A C 1
ATOM 2928 O O . GLY A 1 382 ? -1.231 -23.253 -14.422 1.00 97.06 382 GLY A O 1
ATOM 2929 N N . ASP A 1 383 ? 0.426 -22.912 -15.895 1.00 97.88 383 ASP A N 1
ATOM 2930 C CA . ASP A 1 383 ? 1.062 -21.814 -15.165 1.00 97.88 383 ASP A CA 1
ATOM 2931 C C . ASP A 1 383 ? 0.457 -20.465 -15.587 1.00 97.88 383 ASP A C 1
ATOM 2933 O O . ASP A 1 383 ? 1.051 -19.664 -16.309 1.00 97.88 383 ASP A O 1
ATOM 2937 N N . TYR A 1 384 ? -0.795 -20.235 -15.180 1.00 98.06 384 TYR A N 1
ATOM 2938 C CA . TYR A 1 384 ? -1.574 -19.086 -15.649 1.00 98.06 384 TYR A CA 1
ATOM 2939 C C . TYR A 1 384 ? -1.001 -17.740 -15.202 1.00 98.06 384 TYR A C 1
ATOM 2941 O O . TYR A 1 384 ? -1.140 -16.762 -15.928 1.00 98.06 384 TYR A O 1
ATOM 2949 N N . TYR A 1 385 ? -0.353 -17.659 -14.037 1.00 97.69 385 TYR A N 1
ATOM 2950 C CA . TYR A 1 385 ? 0.272 -16.402 -13.623 1.00 97.69 385 TYR A CA 1
ATOM 2951 C C . TYR A 1 385 ? 1.521 -16.101 -14.453 1.00 97.69 385 TYR A C 1
ATOM 2953 O O . TYR A 1 385 ? 1.692 -14.966 -14.888 1.00 97.69 385 TYR A O 1
ATOM 2961 N N . LEU A 1 386 ? 2.343 -17.111 -14.761 1.00 97.19 386 LEU A N 1
ATOM 2962 C CA . LEU A 1 386 ? 3.442 -16.935 -15.707 1.00 97.19 386 LEU A CA 1
ATOM 2963 C C . LEU A 1 386 ? 2.922 -16.544 -17.097 1.00 97.19 386 LEU A C 1
ATOM 2965 O O . LEU A 1 386 ? 3.481 -15.658 -17.730 1.00 97.19 386 LEU A O 1
ATOM 2969 N N . ALA A 1 387 ? 1.827 -17.141 -17.571 1.00 98.25 387 ALA A N 1
ATOM 2970 C CA . ALA A 1 387 ? 1.214 -16.725 -18.832 1.00 98.25 387 ALA A CA 1
ATOM 2971 C C . ALA A 1 387 ? 0.789 -15.245 -18.799 1.00 98.25 387 ALA A C 1
ATOM 2973 O O . ALA A 1 387 ? 1.055 -14.513 -19.751 1.00 98.25 387 ALA A O 1
ATOM 2974 N N . LEU A 1 388 ? 0.179 -14.793 -17.693 1.00 97.75 388 LEU A N 1
ATOM 2975 C CA . LEU A 1 388 ? -0.206 -13.394 -17.490 1.00 97.75 388 LEU A CA 1
ATOM 2976 C C . LEU A 1 388 ? 1.001 -12.459 -17.594 1.00 97.75 388 LEU A C 1
ATOM 2978 O O . LEU A 1 388 ? 0.946 -11.485 -18.343 1.00 97.75 388 LEU A O 1
ATOM 2982 N N . THR A 1 389 ? 2.081 -12.756 -16.864 1.00 96.75 389 THR A N 1
ATOM 2983 C CA . THR A 1 389 ? 3.279 -11.908 -16.849 1.00 96.75 389 THR A CA 1
ATOM 2984 C C . THR A 1 389 ? 3.960 -11.888 -18.213 1.00 96.75 389 THR A C 1
ATOM 2986 O O . THR A 1 389 ? 4.293 -10.817 -18.699 1.00 96.75 389 THR A O 1
ATOM 2989 N N . GLN A 1 390 ? 4.078 -13.030 -18.892 1.00 97.75 390 GLN A N 1
ATOM 2990 C CA . GLN A 1 390 ? 4.689 -13.117 -20.224 1.00 97.75 390 GLN A CA 1
ATOM 2991 C C . GLN A 1 390 ? 3.876 -12.352 -21.284 1.00 97.75 390 GLN A C 1
ATOM 2993 O O . GLN A 1 390 ? 4.452 -11.609 -22.077 1.00 97.75 390 GLN A O 1
ATOM 2998 N N . TYR A 1 391 ? 2.539 -12.458 -21.282 1.00 98.31 391 TYR A N 1
ATOM 2999 C CA . TYR A 1 391 ? 1.712 -11.619 -22.160 1.00 98.31 391 TYR A CA 1
ATOM 3000 C C . TYR A 1 391 ? 1.885 -10.133 -21.844 1.00 98.31 391 TYR A C 1
ATOM 3002 O O . TYR A 1 391 ? 1.930 -9.317 -22.762 1.00 98.31 391 TYR A O 1
ATOM 3010 N N . PHE A 1 392 ? 1.972 -9.772 -20.566 1.00 96.25 392 PHE A N 1
ATOM 3011 C CA . PHE A 1 392 ? 2.098 -8.381 -20.161 1.00 96.25 392 PHE A CA 1
ATOM 3012 C C . PHE A 1 392 ? 3.458 -7.789 -20.554 1.00 96.25 392 PHE A C 1
ATOM 3014 O O . PHE A 1 392 ? 3.485 -6.714 -21.144 1.00 96.25 392 PHE A O 1
ATOM 3021 N N . GLU A 1 393 ? 4.565 -8.510 -20.357 1.00 94.69 393 GLU A N 1
ATOM 3022 C CA . GLU A 1 393 ? 5.899 -8.090 -20.816 1.00 94.69 393 GLU A CA 1
ATOM 3023 C C . GLU A 1 393 ? 5.961 -7.933 -22.343 1.00 94.69 393 GLU A C 1
ATOM 3025 O O . GLU A 1 393 ? 6.446 -6.921 -22.849 1.00 94.69 393 GLU A O 1
ATOM 3030 N N . GLY A 1 394 ? 5.376 -8.869 -23.099 1.00 96.31 394 GLY A N 1
ATOM 3031 C CA . GLY A 1 394 ? 5.255 -8.726 -24.553 1.00 96.31 394 GLY A CA 1
ATOM 3032 C C . GLY A 1 394 ? 4.427 -7.506 -24.972 1.00 96.31 394 GLY A C 1
ATOM 3033 O O . GLY A 1 394 ? 4.771 -6.822 -25.938 1.00 96.31 394 GLY A O 1
ATOM 3034 N N . ALA A 1 395 ? 3.369 -7.190 -24.221 1.00 95.81 395 ALA A N 1
ATOM 3035 C CA . ALA A 1 395 ? 2.563 -5.997 -24.443 1.00 95.81 395 ALA A CA 1
ATOM 3036 C C . ALA A 1 395 ? 3.353 -4.708 -24.162 1.00 95.81 395 ALA A C 1
ATOM 3038 O O . ALA A 1 395 ? 3.264 -3.778 -24.963 1.00 95.81 395 ALA A O 1
ATOM 3039 N N . LYS A 1 396 ? 4.147 -4.655 -23.078 1.00 91.81 396 LYS A N 1
ATOM 3040 C CA . LYS A 1 396 ? 4.994 -3.497 -22.729 1.00 91.81 396 LYS A CA 1
ATOM 3041 C C . LYS A 1 396 ? 5.929 -3.133 -23.883 1.00 91.81 396 LYS A C 1
ATOM 3043 O O . LYS A 1 396 ? 5.942 -1.980 -24.312 1.00 91.81 396 LYS A O 1
ATOM 3048 N N . GLU A 1 397 ? 6.637 -4.119 -24.431 1.00 91.81 397 GLU A N 1
ATOM 3049 C CA . GLU A 1 397 ? 7.565 -3.931 -25.558 1.00 91.81 397 GLU A CA 1
ATOM 3050 C C . GLU A 1 397 ? 6.880 -3.289 -26.773 1.00 91.81 397 GLU A C 1
ATOM 3052 O O . GLU A 1 397 ? 7.390 -2.337 -27.368 1.00 91.81 397 GLU A O 1
ATOM 3057 N N . ILE A 1 398 ? 5.685 -3.772 -27.119 1.00 95.06 398 ILE A N 1
ATOM 3058 C CA . ILE A 1 398 ? 4.939 -3.293 -28.288 1.00 95.06 398 ILE A CA 1
ATOM 3059 C C . ILE A 1 398 ? 4.310 -1.931 -28.039 1.00 95.06 398 ILE A C 1
ATOM 3061 O O . ILE A 1 398 ? 4.352 -1.082 -28.924 1.00 95.06 398 ILE A O 1
ATOM 3065 N N . VAL A 1 399 ? 3.761 -1.689 -26.850 1.00 91.12 399 VAL A N 1
ATOM 3066 C CA . VAL A 1 399 ? 3.204 -0.380 -26.493 1.00 91.12 399 VAL A CA 1
ATOM 3067 C C . VAL A 1 399 ? 4.282 0.696 -26.591 1.00 91.12 399 VAL A C 1
ATOM 3069 O O . VAL A 1 399 ? 4.047 1.746 -27.185 1.00 91.12 399 VAL A O 1
ATOM 3072 N N . ILE A 1 400 ? 5.477 0.436 -26.060 1.00 85.31 400 ILE A N 1
ATOM 3073 C CA . ILE A 1 400 ? 6.585 1.389 -26.137 1.00 85.31 400 ILE A CA 1
ATOM 3074 C C . ILE A 1 400 ? 7.018 1.597 -27.595 1.00 85.31 400 ILE A C 1
ATOM 3076 O O . ILE A 1 400 ? 7.196 2.737 -28.029 1.00 85.31 400 ILE A O 1
ATOM 3080 N N . ALA A 1 401 ? 7.136 0.518 -28.373 1.00 89.62 401 ALA A N 1
ATOM 3081 C CA . ALA A 1 401 ? 7.502 0.603 -29.782 1.00 89.62 401 ALA A CA 1
ATOM 3082 C C . ALA A 1 401 ? 6.466 1.381 -30.622 1.00 89.62 401 ALA A C 1
ATOM 3084 O O . ALA A 1 401 ? 6.858 2.230 -31.421 1.00 89.62 401 ALA A O 1
ATOM 3085 N N . GLU A 1 402 ? 5.163 1.162 -30.412 1.00 91.00 402 GLU A N 1
ATOM 3086 C CA . GLU A 1 402 ? 4.083 1.912 -31.075 1.00 91.00 402 GLU A CA 1
ATOM 3087 C C . GLU A 1 402 ? 4.135 3.402 -30.734 1.00 91.00 402 GLU A C 1
ATOM 3089 O O . GLU A 1 402 ? 3.906 4.244 -31.598 1.00 91.00 402 GLU A O 1
ATOM 3094 N N . LEU A 1 403 ? 4.470 3.747 -29.491 1.00 83.50 403 LEU A N 1
ATOM 3095 C CA . LEU A 1 403 ? 4.544 5.141 -29.052 1.00 83.50 403 LEU A CA 1
ATOM 3096 C C . LEU A 1 403 ? 5.714 5.889 -29.691 1.00 83.50 403 LEU A C 1
ATOM 3098 O O . LEU A 1 403 ? 5.582 7.062 -30.034 1.00 83.50 403 LEU A O 1
ATOM 3102 N N . ILE A 1 404 ? 6.828 5.197 -29.928 1.00 80.94 404 ILE A N 1
ATOM 3103 C CA . ILE A 1 404 ? 7.958 5.734 -30.693 1.00 80.94 404 ILE A CA 1
ATOM 3104 C C . ILE A 1 404 ? 7.602 5.839 -32.185 1.00 80.94 404 ILE A C 1
ATOM 3106 O O . ILE A 1 404 ? 7.916 6.847 -32.822 1.00 80.94 404 ILE A O 1
ATOM 3110 N N . ASN A 1 405 ? 6.939 4.818 -32.736 1.00 86.06 405 ASN A N 1
ATOM 3111 C CA . ASN A 1 405 ? 6.614 4.721 -34.161 1.00 86.06 405 ASN A CA 1
ATOM 3112 C C . ASN A 1 405 ? 5.428 5.609 -34.591 1.00 86.06 405 ASN A C 1
ATOM 3114 O O . ASN A 1 405 ? 5.318 5.947 -35.762 1.00 86.06 405 ASN A O 1
ATOM 3118 N N . LYS A 1 406 ? 4.545 5.996 -33.660 1.00 84.31 406 LYS A N 1
ATOM 3119 C CA . LYS A 1 406 ? 3.259 6.698 -33.880 1.00 84.31 406 LYS A CA 1
ATOM 3120 C C . LYS A 1 406 ? 2.225 5.966 -34.733 1.00 84.31 406 LYS A C 1
ATOM 3122 O O . LYS A 1 406 ? 1.143 6.501 -34.965 1.00 84.31 406 LYS A O 1
ATOM 3127 N N . GLU A 1 407 ? 2.526 4.755 -35.168 1.00 89.69 407 GLU A N 1
ATOM 3128 C CA . GLU A 1 407 ? 1.614 3.926 -35.941 1.00 89.69 407 GLU A CA 1
ATOM 3129 C C . GLU A 1 407 ? 1.436 2.580 -35.237 1.00 89.69 407 GLU A C 1
ATOM 3131 O O . GLU A 1 407 ? 2.405 2.067 -34.659 1.00 89.69 407 GLU A O 1
ATOM 3136 N N . PRO A 1 408 ? 0.220 2.000 -35.277 1.00 93.81 408 PRO A N 1
ATOM 3137 C CA . PRO A 1 408 ? -0.014 0.647 -34.799 1.00 93.81 408 PRO A CA 1
ATOM 3138 C C . PRO A 1 408 ? 0.952 -0.341 -35.451 1.00 93.81 408 PRO A C 1
ATOM 3140 O O . PRO A 1 408 ? 1.184 -0.286 -36.659 1.00 93.81 408 PRO A O 1
ATOM 3143 N N . ILE A 1 409 ? 1.495 -1.265 -34.661 1.00 94.75 409 ILE A N 1
ATOM 3144 C CA . ILE A 1 409 ? 2.388 -2.297 -35.184 1.00 94.75 409 ILE A CA 1
ATOM 3145 C C . ILE A 1 409 ? 1.554 -3.515 -35.561 1.00 94.75 409 ILE A C 1
ATOM 3147 O O . ILE A 1 409 ? 0.885 -4.126 -34.718 1.00 94.75 409 ILE A O 1
ATOM 3151 N N . GLU A 1 410 ? 1.638 -3.892 -36.832 1.00 96.19 410 GLU A N 1
ATOM 3152 C CA . GLU A 1 410 ? 1.047 -5.118 -37.353 1.00 96.19 410 GLU A CA 1
ATOM 3153 C C . GLU A 1 410 ? 2.109 -6.200 -37.578 1.00 96.19 410 GLU A C 1
ATOM 3155 O O . GLU A 1 410 ? 3.253 -5.917 -37.939 1.00 96.19 410 GLU A O 1
ATOM 3160 N N . GLY A 1 411 ? 1.737 -7.461 -37.365 1.00 94.25 411 GLY A N 1
ATOM 3161 C CA . GLY A 1 411 ? 2.600 -8.594 -37.678 1.00 94.25 411 GLY A CA 1
ATOM 3162 C C . GLY A 1 411 ? 1.992 -9.949 -37.335 1.00 94.25 411 GLY A C 1
ATOM 3163 O O . GLY A 1 411 ? 0.933 -10.042 -36.717 1.00 94.25 411 GLY A O 1
ATOM 3164 N N . ASP A 1 412 ? 2.690 -11.009 -37.744 1.00 95.50 412 ASP A N 1
ATOM 3165 C CA . ASP A 1 412 ? 2.334 -12.403 -37.457 1.00 95.50 412 ASP A CA 1
ATOM 3166 C C . ASP A 1 412 ? 2.943 -12.860 -36.117 1.00 95.50 412 ASP A C 1
ATOM 3168 O O . ASP A 1 412 ? 4.042 -13.440 -36.047 1.00 95.50 412 ASP A O 1
ATOM 3172 N N . ILE A 1 413 ? 2.232 -12.530 -35.036 1.00 94.81 413 ILE A N 1
ATOM 3173 C CA . ILE A 1 413 ? 2.653 -12.817 -33.660 1.00 94.81 413 ILE A CA 1
ATOM 3174 C C . ILE A 1 413 ? 2.420 -14.283 -33.264 1.00 94.81 413 ILE A C 1
ATOM 3176 O O . ILE A 1 413 ? 3.202 -14.838 -32.493 1.00 94.81 413 ILE A O 1
ATOM 3180 N N . ASP A 1 414 ? 1.387 -14.926 -33.815 1.00 91.44 414 ASP A N 1
ATOM 3181 C CA . ASP A 1 414 ? 0.976 -16.291 -33.466 1.00 91.44 414 ASP A CA 1
ATOM 3182 C C . ASP A 1 414 ? 1.503 -17.366 -34.432 1.00 91.44 414 ASP A C 1
ATOM 3184 O O . ASP A 1 414 ? 1.396 -18.556 -34.140 1.00 91.44 414 ASP A O 1
ATOM 3188 N N . GLY A 1 415 ? 2.134 -16.969 -35.542 1.00 90.88 415 GLY A N 1
ATOM 3189 C CA . GLY A 1 415 ? 2.658 -17.887 -36.554 1.00 90.88 415 GLY A CA 1
ATOM 3190 C C . GLY A 1 415 ? 1.593 -18.392 -37.528 1.00 90.88 415 GLY A C 1
ATOM 3191 O O . GLY A 1 415 ? 1.840 -19.363 -38.244 1.00 90.88 415 GLY A O 1
ATOM 3192 N N . SER A 1 416 ? 0.409 -17.775 -37.554 1.00 92.12 416 SER A N 1
ATOM 3193 C CA . SER A 1 416 ? -0.682 -18.133 -38.466 1.00 92.12 416 SER A CA 1
ATOM 3194 C C . SER A 1 416 ? -0.469 -17.635 -39.899 1.00 92.12 416 SER A C 1
ATOM 3196 O O . SER A 1 416 ? -1.254 -17.974 -40.789 1.00 92.12 416 SER A O 1
ATOM 3198 N N . GLY A 1 417 ? 0.556 -16.811 -40.135 1.00 92.94 417 GLY A N 1
ATOM 3199 C CA . GLY A 1 417 ? 0.794 -16.131 -41.406 1.00 92.94 417 GLY A CA 1
ATOM 3200 C C . GLY A 1 417 ? -0.137 -14.940 -41.655 1.00 92.94 417 GLY A C 1
ATOM 3201 O O . GLY A 1 417 ? -0.082 -14.343 -42.731 1.00 92.94 417 GLY A O 1
ATOM 3202 N N . LYS A 1 418 ? -0.996 -14.576 -40.692 1.00 94.56 418 LYS A N 1
ATOM 3203 C CA . LYS A 1 418 ? -1.877 -13.405 -40.783 1.00 94.56 418 LYS A CA 1
ATOM 3204 C C . LYS A 1 418 ? -1.257 -12.218 -40.056 1.00 94.56 418 LYS A C 1
ATOM 3206 O O . LYS A 1 418 ? -0.887 -12.319 -38.893 1.00 94.56 418 LYS A O 1
ATOM 3211 N N . SER A 1 419 ? -1.200 -11.075 -40.738 1.00 95.44 419 SER A N 1
ATOM 3212 C CA . SER A 1 419 ? -0.835 -9.807 -40.104 1.00 95.44 419 SER A CA 1
ATOM 3213 C C . SER A 1 419 ? -1.999 -9.311 -39.248 1.00 95.44 419 SER A C 1
ATOM 3215 O O . SER A 1 419 ? -3.115 -9.162 -39.752 1.00 95.44 419 SER A O 1
ATOM 3217 N N . VAL A 1 420 ? -1.756 -9.085 -37.959 1.00 96.06 420 VAL A N 1
ATOM 3218 C CA . VAL A 1 420 ? -2.734 -8.538 -37.007 1.00 96.06 420 VAL A CA 1
ATOM 3219 C C . VAL A 1 420 ? -2.097 -7.436 -36.168 1.00 96.06 420 VAL A C 1
ATOM 3221 O O . VAL A 1 420 ? -0.878 -7.411 -36.003 1.00 96.06 420 VAL A O 1
ATOM 3224 N N . SER A 1 421 ? -2.910 -6.550 -35.585 1.00 97.00 421 SER A N 1
ATOM 3225 C CA . SER A 1 421 ? -2.410 -5.603 -34.580 1.00 97.00 421 SER A CA 1
ATOM 3226 C C . SER A 1 421 ? -1.863 -6.370 -33.375 1.00 97.00 421 SER A C 1
ATOM 3228 O O . SER A 1 421 ? -2.600 -7.077 -32.671 1.00 97.00 421 SER A O 1
ATOM 3230 N N . ILE A 1 422 ? -0.562 -6.226 -33.126 1.00 97.19 422 ILE A N 1
ATOM 3231 C CA . ILE A 1 422 ? 0.124 -6.982 -32.077 1.00 97.19 422 ILE A CA 1
ATOM 3232 C C . ILE A 1 422 ? -0.365 -6.522 -30.697 1.00 97.19 422 ILE A C 1
ATOM 3234 O O . ILE A 1 422 ? -0.720 -7.360 -29.866 1.00 97.19 422 ILE A O 1
ATOM 3238 N N . LYS A 1 423 ? -0.484 -5.205 -30.470 1.00 96.31 423 LYS A N 1
ATOM 3239 C CA . LYS A 1 423 ? -1.013 -4.650 -29.212 1.00 96.31 423 LYS A CA 1
ATOM 3240 C C . LYS A 1 423 ? -2.421 -5.163 -28.908 1.00 96.31 423 LYS A C 1
ATOM 3242 O O . LYS A 1 423 ? -2.668 -5.655 -27.809 1.00 96.31 423 LYS A O 1
ATOM 3247 N N . ALA A 1 424 ? -3.334 -5.088 -29.880 1.00 96.25 424 ALA A N 1
ATOM 3248 C CA . ALA A 1 424 ? -4.710 -5.554 -29.699 1.00 96.25 424 ALA A CA 1
ATOM 3249 C C . ALA A 1 424 ? -4.772 -7.061 -29.400 1.00 96.25 424 ALA A C 1
ATOM 3251 O O . ALA A 1 424 ? -5.612 -7.515 -28.618 1.00 96.25 424 ALA A O 1
ATOM 3252 N N . THR A 1 425 ? -3.854 -7.835 -29.986 1.00 97.31 425 THR A N 1
ATOM 3253 C CA . THR A 1 425 ? -3.724 -9.267 -29.710 1.00 97.31 425 THR A CA 1
ATOM 3254 C C . THR A 1 425 ? -3.324 -9.511 -28.256 1.00 97.31 425 THR A C 1
ATOM 3256 O O . THR A 1 425 ? -3.991 -10.298 -27.582 1.00 97.31 425 THR A O 1
ATOM 3259 N N . PHE A 1 426 ? -2.306 -8.814 -27.740 1.00 97.81 426 PHE A N 1
ATOM 3260 C CA . PHE A 1 426 ? -1.917 -8.912 -26.329 1.00 97.81 426 PHE A CA 1
ATOM 3261 C C . PHE A 1 426 ? -3.028 -8.472 -25.374 1.00 97.81 426 PHE A C 1
ATOM 3263 O O . PHE A 1 426 ? -3.340 -9.222 -24.451 1.00 97.81 426 PHE A O 1
ATOM 3270 N N . ASP A 1 427 ? -3.668 -7.321 -25.612 1.00 96.94 427 ASP A N 1
ATOM 3271 C CA . ASP A 1 427 ? -4.781 -6.847 -24.773 1.00 96.94 427 ASP A CA 1
ATOM 3272 C C . ASP A 1 427 ? -5.918 -7.880 -24.732 1.00 96.94 427 ASP A C 1
ATOM 3274 O O . ASP A 1 427 ? -6.432 -8.215 -23.665 1.00 96.94 427 ASP A O 1
ATOM 3278 N N . THR A 1 428 ? -6.238 -8.492 -25.877 1.00 97.50 428 THR A N 1
ATOM 3279 C CA . THR A 1 428 ? -7.232 -9.571 -25.958 1.00 97.50 428 THR A CA 1
ATOM 3280 C C . THR A 1 428 ? -6.818 -10.799 -25.142 1.00 97.50 428 THR A C 1
ATOM 3282 O O . THR A 1 428 ? -7.645 -11.346 -24.410 1.00 97.50 428 THR A O 1
ATOM 3285 N N . GLN A 1 429 ? -5.560 -11.249 -25.233 1.00 97.94 429 GLN A N 1
ATOM 3286 C CA . GLN A 1 429 ? -5.090 -12.402 -24.452 1.00 97.94 429 GLN A CA 1
ATOM 3287 C C . GLN A 1 429 ? -5.096 -12.108 -22.946 1.00 97.94 429 GLN A C 1
ATOM 3289 O O . GLN A 1 429 ? -5.613 -12.917 -22.175 1.00 97.94 429 GLN A O 1
ATOM 3294 N N . LEU A 1 430 ? -4.601 -10.939 -22.533 1.00 97.88 430 LEU A N 1
ATOM 3295 C CA . LEU A 1 430 ? -4.608 -10.492 -21.139 1.00 97.88 430 LEU A CA 1
ATOM 3296 C C . LEU A 1 430 ? -6.033 -10.414 -20.589 1.00 97.88 430 LEU A C 1
ATOM 3298 O O . LEU A 1 430 ? -6.329 -11.001 -19.549 1.00 97.88 430 LEU A O 1
ATOM 3302 N N . LYS A 1 431 ? -6.942 -9.763 -21.322 1.00 97.44 431 LYS A N 1
ATOM 3303 C CA . LYS A 1 431 ? -8.365 -9.663 -20.975 1.00 97.44 431 LYS A CA 1
ATOM 3304 C C . LYS A 1 431 ? -9.014 -11.037 -20.822 1.00 97.44 431 LYS A C 1
ATOM 3306 O O . LYS A 1 431 ? -9.762 -11.252 -19.870 1.00 97.44 431 LYS A O 1
ATOM 3311 N N . ASN A 1 432 ? -8.739 -11.965 -21.738 1.00 97.62 432 ASN A N 1
ATOM 3312 C CA . ASN A 1 432 ? -9.285 -13.321 -21.689 1.00 97.62 432 ASN A CA 1
ATOM 3313 C C . ASN A 1 432 ? -8.761 -14.112 -20.488 1.00 97.62 432 ASN A C 1
ATOM 3315 O O . ASN A 1 432 ? -9.521 -14.857 -19.869 1.00 97.62 432 ASN A O 1
ATOM 3319 N N . LEU A 1 433 ? -7.478 -13.959 -20.163 1.00 97.88 433 LEU A N 1
ATOM 3320 C CA . LEU A 1 433 ? -6.857 -14.646 -19.041 1.00 97.88 433 LEU A CA 1
ATOM 3321 C C . LEU A 1 433 ? -7.379 -14.097 -17.703 1.00 97.88 433 LEU A C 1
ATOM 3323 O O . LEU A 1 433 ? -7.873 -14.863 -16.878 1.00 97.88 433 LEU A O 1
ATOM 3327 N N . LEU A 1 434 ? -7.352 -12.773 -17.529 1.00 97.81 434 LEU A N 1
ATOM 3328 C CA . LEU A 1 434 ? -7.853 -12.082 -16.336 1.00 97.81 434 LEU A CA 1
ATOM 3329 C C . LEU A 1 434 ? -9.357 -12.282 -16.147 1.00 97.81 434 LEU A C 1
ATOM 3331 O O . LEU A 1 434 ? -9.815 -12.484 -15.030 1.00 97.81 434 LEU A O 1
ATOM 3335 N N . GLY A 1 435 ? -10.131 -12.297 -17.235 1.00 97.56 435 GLY A N 1
ATOM 3336 C CA . GLY A 1 435 ? -11.575 -12.533 -17.194 1.00 97.56 435 GLY A CA 1
ATOM 3337 C C . GLY A 1 435 ? -11.980 -13.923 -16.691 1.00 97.56 435 GLY A C 1
ATOM 3338 O O . GLY A 1 435 ? -13.146 -14.121 -16.359 1.00 97.56 435 GLY A O 1
ATOM 3339 N N . LYS A 1 436 ? -11.038 -14.870 -16.625 1.00 98.19 436 LYS A N 1
ATOM 3340 C CA . LYS A 1 436 ? -11.229 -16.217 -16.066 1.00 98.19 436 LYS A CA 1
ATOM 3341 C C . LYS A 1 436 ? -10.616 -16.379 -14.676 1.00 98.19 436 LYS A C 1
ATOM 3343 O O . LYS A 1 436 ? -10.804 -17.426 -14.060 1.00 98.19 436 LYS A O 1
ATOM 3348 N N . MET A 1 437 ? -9.881 -15.381 -14.185 1.00 98.44 437 MET A N 1
ATOM 3349 C CA . MET A 1 437 ? -9.337 -15.383 -12.832 1.00 98.44 437 MET A CA 1
ATOM 3350 C C . MET A 1 437 ? -10.373 -14.852 -11.841 1.00 98.44 437 MET A C 1
ATOM 3352 O O . MET A 1 437 ? -11.069 -13.875 -12.111 1.00 98.44 437 MET A O 1
ATOM 3356 N N . ARG A 1 438 ? -10.459 -15.474 -10.666 1.00 98.12 438 ARG A N 1
ATOM 3357 C CA . ARG A 1 438 ? -11.236 -14.959 -9.531 1.00 98.12 438 ARG A CA 1
ATOM 3358 C C . ARG A 1 438 ? -10.561 -15.310 -8.213 1.00 98.12 438 ARG A C 1
ATOM 3360 O O . ARG A 1 438 ? -9.769 -16.248 -8.149 1.00 98.12 438 ARG A O 1
ATOM 3367 N N . ILE A 1 439 ? -10.894 -14.555 -7.172 1.00 98.62 439 ILE A N 1
ATOM 3368 C CA . ILE A 1 439 ? -10.431 -14.813 -5.810 1.00 98.62 439 ILE A CA 1
ATOM 3369 C C . ILE A 1 439 ? -11.590 -15.389 -4.999 1.00 98.62 439 ILE A C 1
ATOM 3371 O O . ILE A 1 439 ? -12.636 -14.752 -4.850 1.00 98.62 439 ILE A O 1
ATOM 3375 N N . ASP A 1 440 ? -11.374 -16.582 -4.459 1.00 98.50 440 ASP A N 1
ATOM 3376 C CA . ASP A 1 440 ? -12.277 -17.252 -3.531 1.00 98.50 440 ASP A CA 1
ATOM 3377 C C . ASP A 1 440 ? -11.772 -17.072 -2.086 1.00 98.50 440 ASP A C 1
ATOM 3379 O O . ASP A 1 440 ? -10.571 -16.957 -1.833 1.00 98.50 440 ASP A O 1
ATOM 3383 N N . ILE A 1 441 ? -12.692 -17.030 -1.121 1.00 98.56 441 ILE A N 1
ATOM 3384 C CA . ILE A 1 441 ? -12.368 -16.955 0.312 1.00 98.56 441 ILE A CA 1
ATOM 3385 C C . ILE A 1 441 ? -12.166 -18.379 0.829 1.00 98.56 441 ILE A C 1
ATOM 3387 O O . ILE A 1 441 ? -13.059 -19.211 0.675 1.00 98.56 441 ILE A O 1
ATOM 3391 N N . VAL A 1 442 ? -11.025 -18.655 1.465 1.00 98.44 442 VAL A N 1
ATOM 3392 C CA . VAL A 1 442 ? -10.757 -19.945 2.125 1.00 98.44 442 VAL A CA 1
ATOM 3393 C C . VAL A 1 442 ? -11.054 -19.865 3.619 1.00 98.44 442 VAL A C 1
ATOM 3395 O O . VAL A 1 442 ? -11.735 -20.738 4.151 1.00 98.44 442 VAL A O 1
ATOM 3398 N N . SER A 1 443 ? -10.566 -18.825 4.302 1.00 98.38 443 SER A N 1
ATOM 3399 C CA . SER A 1 443 ? -10.805 -18.610 5.736 1.00 98.38 443 SER A CA 1
ATOM 3400 C C . SER A 1 443 ? -10.596 -17.152 6.149 1.00 98.38 443 SER A C 1
ATOM 3402 O O . SER A 1 443 ? -10.024 -16.367 5.396 1.00 98.38 443 SER A O 1
ATOM 3404 N N . GLY A 1 444 ? -11.014 -16.802 7.368 1.00 97.12 444 GLY A N 1
ATOM 3405 C CA . GLY A 1 444 ? -10.816 -15.466 7.939 1.00 97.12 444 GLY A CA 1
ATOM 3406 C C . GLY A 1 444 ? -11.877 -14.430 7.545 1.00 97.12 444 GLY A C 1
ATOM 3407 O O . GLY A 1 444 ? -11.721 -13.254 7.859 1.00 97.12 444 GLY A O 1
ATOM 3408 N N . ASP A 1 445 ? -12.959 -14.837 6.883 1.00 98.19 445 ASP A N 1
ATOM 3409 C CA . ASP A 1 445 ? -14.116 -13.976 6.609 1.00 98.19 445 ASP A CA 1
ATOM 3410 C C . ASP A 1 445 ? -15.130 -14.008 7.765 1.00 98.19 445 ASP A C 1
ATOM 3412 O O . ASP A 1 445 ? -15.248 -15.002 8.482 1.00 98.19 445 ASP A O 1
ATOM 3416 N N . GLY A 1 446 ? -15.854 -12.909 7.969 1.00 96.19 446 GLY A N 1
ATOM 3417 C CA . GLY A 1 446 ? -16.876 -12.765 9.008 1.00 96.19 446 GLY A CA 1
ATOM 3418 C C . GLY A 1 446 ? -16.334 -12.695 10.439 1.00 96.19 446 GLY A C 1
ATOM 3419 O O . GLY A 1 446 ? -17.083 -12.926 11.391 1.00 96.19 446 GLY A O 1
ATOM 3420 N N . GLN A 1 447 ? -15.047 -12.394 10.619 1.00 95.06 447 GLN A N 1
ATOM 3421 C CA . GLN A 1 447 ? -14.416 -12.382 11.940 1.00 95.06 447 GLN A CA 1
ATOM 3422 C C . GLN A 1 447 ? -14.976 -11.291 12.861 1.00 95.06 447 GLN A C 1
ATOM 3424 O O . GLN A 1 447 ? -15.542 -10.287 12.418 1.00 95.06 447 GLN A O 1
ATOM 3429 N N . LYS A 1 448 ? -14.783 -11.477 14.169 1.00 91.44 448 LYS A N 1
ATOM 3430 C CA . LYS A 1 448 ? -14.972 -10.432 15.179 1.00 91.44 448 LYS A CA 1
ATOM 3431 C C . LYS A 1 448 ? -13.598 -9.942 15.625 1.00 91.44 448 LYS A C 1
ATOM 3433 O O . LYS A 1 448 ? -12.760 -10.762 15.985 1.00 91.44 448 LYS A O 1
ATOM 3438 N N . GLY A 1 449 ? -13.381 -8.636 15.578 1.00 88.81 449 GLY A N 1
ATOM 3439 C CA . GLY A 1 449 ? -12.180 -7.977 16.080 1.00 88.81 449 GLY A CA 1
ATOM 3440 C C . GLY A 1 449 ? -12.527 -6.893 17.090 1.00 88.81 449 GLY A C 1
ATOM 3441 O O . GLY A 1 449 ? -13.666 -6.424 17.151 1.00 88.81 449 GLY A O 1
ATOM 3442 N N . ASN A 1 450 ? -11.534 -6.464 17.854 1.00 82.88 450 ASN A N 1
ATOM 3443 C CA . ASN A 1 450 ? -11.620 -5.232 18.625 1.00 82.88 450 ASN A CA 1
ATOM 3444 C C . ASN A 1 450 ? -10.839 -4.134 17.906 1.00 82.88 450 ASN A C 1
ATOM 3446 O O . ASN A 1 450 ? -10.012 -4.396 17.031 1.00 82.88 450 ASN A O 1
ATOM 3450 N N . LYS A 1 451 ? -11.147 -2.885 18.241 1.00 84.44 451 LYS A N 1
ATOM 3451 C CA . LYS A 1 451 ? -10.398 -1.746 17.721 1.00 84.44 451 LYS A CA 1
ATOM 3452 C C . LYS A 1 451 ? -8.946 -1.804 18.225 1.00 84.44 451 LYS A C 1
ATOM 3454 O O . LYS A 1 451 ? -8.710 -2.248 19.336 1.00 84.44 451 LYS A O 1
ATOM 3459 N N . ASN A 1 452 ? -8.020 -1.415 17.352 1.00 84.38 452 ASN A N 1
ATOM 3460 C CA . ASN A 1 452 ? -6.558 -1.487 17.436 1.00 84.38 452 ASN A CA 1
ATOM 3461 C C . ASN A 1 452 ? -5.960 -2.847 17.861 1.00 84.38 452 ASN A C 1
ATOM 3463 O O . ASN A 1 452 ? -4.764 -2.931 18.135 1.00 84.38 452 ASN A O 1
ATOM 3467 N N . GLU A 1 453 ? -6.748 -3.921 17.843 1.00 88.31 453 GLU A N 1
ATOM 3468 C CA . GLU A 1 453 ? -6.272 -5.291 18.023 1.00 88.31 453 GLU A CA 1
ATOM 3469 C C . GLU A 1 453 ? -6.159 -6.008 16.666 1.00 88.31 453 GLU A C 1
ATOM 3471 O O . GLU A 1 453 ? -6.853 -5.641 15.705 1.00 88.31 453 GLU A O 1
ATOM 3476 N N . PRO A 1 454 ? -5.292 -7.031 16.554 1.00 95.31 454 PRO A N 1
ATOM 3477 C CA . PRO A 1 454 ? -5.263 -7.896 15.383 1.00 95.31 454 PRO A CA 1
ATOM 3478 C C . PRO A 1 454 ? -6.555 -8.717 15.268 1.00 95.31 454 PRO A C 1
ATOM 3480 O O . PRO A 1 454 ? -7.228 -9.004 16.262 1.00 95.31 454 PRO A O 1
ATOM 3483 N N . LEU A 1 455 ? -6.890 -9.157 14.052 1.00 95.62 455 LEU A N 1
ATOM 3484 C CA . LEU A 1 455 ? -7.934 -10.174 13.890 1.00 95.62 455 LEU A CA 1
ATOM 3485 C C . LEU A 1 455 ? -7.406 -11.543 14.335 1.00 95.62 455 LEU A C 1
ATOM 3487 O O . LEU A 1 455 ? -6.238 -11.869 14.134 1.00 95.62 455 LEU A O 1
ATOM 3491 N N . ALA A 1 456 ? -8.285 -12.354 14.927 1.00 95.12 456 ALA A N 1
ATOM 3492 C CA . ALA A 1 456 ? -7.911 -13.633 15.533 1.00 95.12 456 ALA A CA 1
ATOM 3493 C C . ALA A 1 456 ? -7.364 -14.658 14.524 1.00 95.12 456 ALA A C 1
ATOM 3495 O O . ALA A 1 456 ? -6.574 -15.528 14.892 1.00 95.12 456 ALA A O 1
ATOM 3496 N N . GLN A 1 457 ? -7.802 -14.586 13.267 1.00 97.44 457 GLN A N 1
ATOM 3497 C CA . GLN A 1 457 ? -7.371 -15.464 12.188 1.00 97.44 457 GLN A CA 1
ATOM 3498 C C . GLN A 1 457 ? -6.839 -14.648 11.005 1.00 97.44 457 GLN A C 1
ATOM 3500 O O . GLN A 1 457 ? -7.379 -13.583 10.686 1.00 97.44 457 GLN A O 1
ATOM 3505 N N . PRO A 1 458 ? -5.820 -15.159 10.299 1.00 97.94 458 PRO A N 1
ATOM 3506 C CA . PRO A 1 458 ? -5.409 -14.580 9.032 1.00 97.94 458 PRO A CA 1
ATOM 3507 C C . PRO A 1 458 ? -6.511 -14.675 7.971 1.00 97.94 458 PRO A C 1
ATOM 3509 O O . PRO A 1 458 ? -7.343 -15.590 7.981 1.00 97.94 458 PRO A O 1
ATOM 3512 N N . LEU A 1 459 ? -6.464 -13.759 7.006 1.00 98.44 459 LEU A N 1
ATOM 3513 C CA . LEU A 1 459 ? -7.283 -13.815 5.800 1.00 98.44 459 LEU A CA 1
ATOM 3514 C C . LEU A 1 459 ? -6.593 -14.738 4.797 1.00 98.44 459 LEU A C 1
ATOM 3516 O O . LEU A 1 459 ? -5.477 -14.453 4.357 1.00 98.44 459 LEU A O 1
ATOM 3520 N N . ILE A 1 460 ? -7.250 -15.837 4.424 1.00 98.56 460 ILE A N 1
ATOM 3521 C CA . ILE A 1 460 ? -6.728 -16.753 3.405 1.00 98.56 460 ILE A CA 1
ATOM 3522 C C . ILE A 1 460 ? -7.585 -16.628 2.152 1.00 98.56 460 ILE A C 1
ATOM 3524 O O . ILE A 1 460 ? -8.761 -17.005 2.132 1.00 98.56 460 ILE A O 1
ATOM 3528 N N . ALA A 1 461 ? -6.972 -16.092 1.102 1.00 98.62 461 ALA A N 1
ATOM 3529 C CA . ALA A 1 461 ? -7.566 -15.904 -0.213 1.00 98.62 461 ALA A CA 1
ATOM 3530 C C . ALA A 1 461 ? -6.994 -16.932 -1.191 1.00 98.62 461 ALA A C 1
ATOM 3532 O O . ALA A 1 461 ? -5.795 -17.195 -1.167 1.00 98.62 461 ALA A O 1
ATOM 3533 N N . LYS A 1 462 ? -7.822 -17.485 -2.078 1.00 98.69 462 LYS A N 1
ATOM 3534 C CA . LYS A 1 462 ? -7.389 -18.428 -3.112 1.00 98.69 462 LYS A CA 1
ATOM 3535 C C . LYS A 1 462 ? -7.608 -17.844 -4.496 1.00 98.69 462 LYS A C 1
ATOM 3537 O O . LYS A 1 462 ? -8.749 -17.614 -4.890 1.00 98.69 462 LYS A O 1
ATOM 3542 N N . LEU A 1 463 ? -6.531 -17.637 -5.246 1.00 98.62 463 LEU A N 1
ATOM 3543 C CA . LEU A 1 463 ? -6.622 -17.253 -6.651 1.00 98.62 463 LEU A CA 1
ATOM 3544 C C . LEU A 1 463 ? -6.835 -18.503 -7.507 1.00 98.62 463 LEU A C 1
ATOM 3546 O O . LEU A 1 463 ? -6.041 -19.449 -7.468 1.00 98.62 463 LEU A O 1
ATOM 3550 N N . VAL A 1 464 ? -7.900 -18.494 -8.301 1.00 98.56 464 VAL A N 1
ATOM 3551 C CA . VAL A 1 464 ? -8.253 -19.598 -9.194 1.00 98.56 464 VAL A CA 1
ATOM 3552 C C . VAL A 1 464 ? -8.491 -19.114 -10.621 1.00 98.56 464 VAL A C 1
ATOM 3554 O O . VAL A 1 464 ? -8.842 -17.957 -10.844 1.00 98.56 464 VAL A O 1
ATOM 3557 N N . TYR A 1 465 ? -8.312 -20.017 -11.581 1.00 98.50 465 TYR A N 1
ATOM 3558 C CA . TYR A 1 465 ? -8.559 -19.822 -13.006 1.00 98.50 465 TYR A CA 1
ATOM 3559 C C . TYR A 1 465 ? -9.629 -20.806 -13.493 1.00 98.50 465 TYR A C 1
ATOM 3561 O O . TYR A 1 465 ? -9.504 -22.016 -13.290 1.00 98.50 465 TYR A O 1
ATOM 3569 N N . ASP A 1 466 ? -10.670 -20.295 -14.148 1.00 98.00 466 ASP A N 1
ATOM 3570 C CA . ASP A 1 466 ? -11.752 -21.096 -14.723 1.00 98.00 466 ASP A CA 1
ATOM 3571 C C . ASP A 1 466 ? -11.410 -21.556 -16.150 1.00 98.00 466 ASP A C 1
ATOM 3573 O O . ASP A 1 466 ? -11.403 -20.775 -17.109 1.00 98.00 466 ASP A O 1
ATOM 3577 N N . LYS A 1 467 ? -11.118 -22.850 -16.300 1.00 96.25 467 LYS A N 1
ATOM 3578 C CA . LYS A 1 467 ? -10.852 -23.496 -17.587 1.00 96.25 467 LYS A CA 1
ATOM 3579 C C . LYS A 1 467 ? -12.018 -24.401 -17.958 1.00 96.25 467 LYS A C 1
ATOM 3581 O O . LYS A 1 467 ? -12.008 -25.595 -17.668 1.00 96.25 467 LYS A O 1
ATOM 3586 N N . SER A 1 468 ? -12.990 -23.833 -18.666 1.00 93.88 468 SER A N 1
ATOM 3587 C CA . SER A 1 468 ? -14.142 -24.567 -19.210 1.00 93.88 468 SER A CA 1
ATOM 3588 C C . SER A 1 468 ? -14.927 -25.323 -18.128 1.00 93.88 468 SER A C 1
ATOM 3590 O O . SER A 1 468 ? -15.283 -26.484 -18.319 1.00 93.88 468 SER A O 1
ATOM 3592 N N . GLY A 1 469 ? -15.153 -24.685 -16.974 1.00 93.19 469 GLY A N 1
ATOM 3593 C CA . GLY A 1 469 ? -15.862 -25.269 -15.833 1.00 93.19 469 GLY A CA 1
ATOM 3594 C C . GLY A 1 469 ? -14.960 -25.982 -14.822 1.00 93.19 469 GLY A C 1
ATOM 3595 O O . GLY A 1 469 ? -15.399 -26.247 -13.704 1.00 93.19 469 GLY A O 1
ATOM 3596 N N . SER A 1 470 ? -13.695 -26.247 -15.163 1.00 96.75 470 SER A N 1
ATOM 3597 C CA . SER A 1 470 ? -12.696 -26.747 -14.214 1.00 96.75 470 SER A CA 1
ATOM 3598 C C . SER A 1 470 ? -11.976 -25.590 -13.528 1.00 96.75 470 SER A C 1
ATOM 3600 O O . SER A 1 470 ? -11.398 -24.727 -14.188 1.00 96.75 470 SER A O 1
ATOM 3602 N N . VAL A 1 471 ? -11.970 -25.593 -12.194 1.00 97.75 471 VAL A N 1
ATOM 3603 C CA . VAL A 1 471 ? -11.316 -24.564 -11.374 1.00 97.75 471 VAL A CA 1
ATOM 3604 C C . VAL A 1 471 ? -9.887 -24.997 -11.052 1.00 97.75 471 VAL A C 1
ATOM 3606 O O . VAL A 1 471 ? -9.676 -25.971 -10.332 1.00 97.75 471 VAL A O 1
ATOM 3609 N N . MET A 1 472 ? -8.905 -24.265 -11.574 1.00 98.00 472 MET A N 1
ATOM 3610 C CA . MET A 1 472 ? -7.479 -24.549 -11.389 1.00 98.00 472 MET A CA 1
ATOM 3611 C C . MET A 1 472 ? -6.845 -23.527 -10.435 1.00 98.00 472 MET A C 1
ATOM 3613 O O . MET A 1 472 ? -7.127 -22.337 -10.573 1.00 98.00 472 MET A O 1
ATOM 3617 N N . PRO A 1 473 ? -5.986 -23.930 -9.483 1.00 98.31 473 PRO A N 1
ATOM 3618 C CA . PRO A 1 473 ? -5.279 -22.978 -8.631 1.00 98.31 473 PRO A CA 1
ATOM 3619 C C . PRO A 1 473 ? -4.238 -22.184 -9.429 1.00 98.31 473 PRO A C 1
ATOM 3621 O O . PRO A 1 473 ? -3.573 -22.728 -10.312 1.00 98.31 473 PRO A O 1
ATOM 3624 N N . VAL A 1 474 ? -4.070 -20.903 -9.100 1.00 98.38 474 VAL A N 1
ATOM 3625 C CA . VAL A 1 474 ? -3.050 -20.036 -9.705 1.00 98.38 474 VAL A CA 1
ATOM 3626 C C . VAL A 1 474 ? -1.937 -19.795 -8.689 1.00 98.38 474 VAL A C 1
ATOM 3628 O O . VAL A 1 474 ? -2.121 -19.055 -7.725 1.00 98.38 474 VAL A O 1
ATOM 3631 N N . LYS A 1 475 ? -0.781 -20.426 -8.904 1.00 98.19 475 LYS A N 1
ATOM 3632 C CA . LYS A 1 475 ? 0.406 -20.333 -8.036 1.00 98.19 475 LYS A CA 1
ATOM 3633 C C . LYS A 1 475 ? 1.270 -19.102 -8.338 1.00 98.19 475 LYS A C 1
ATOM 3635 O O . LYS A 1 475 ? 1.232 -18.582 -9.451 1.00 98.19 475 LYS A O 1
ATOM 3640 N N . ASN A 1 476 ? 2.101 -18.702 -7.375 1.00 97.44 476 ASN A N 1
ATOM 3641 C CA . ASN A 1 476 ? 3.106 -17.632 -7.460 1.00 97.44 476 ASN A CA 1
ATOM 3642 C C . ASN A 1 476 ? 2.576 -16.227 -7.801 1.00 97.44 476 ASN A C 1
ATOM 3644 O O . ASN A 1 476 ? 3.374 -15.324 -8.058 1.00 97.44 476 ASN A O 1
ATOM 3648 N N . ALA A 1 477 ? 1.260 -16.024 -7.790 1.00 97.69 477 ALA A N 1
ATOM 3649 C CA . ALA A 1 477 ? 0.649 -14.732 -8.047 1.00 97.69 477 ALA A CA 1
ATOM 3650 C C . ALA A 1 477 ? 0.776 -13.829 -6.823 1.00 97.69 477 ALA A C 1
ATOM 3652 O O . ALA A 1 477 ? 0.508 -14.263 -5.705 1.00 97.69 477 ALA A O 1
ATOM 3653 N N . THR A 1 478 ? 1.152 -12.567 -7.022 1.00 97.69 478 THR A N 1
ATOM 3654 C CA . THR A 1 478 ? 1.171 -11.585 -5.933 1.00 97.69 478 THR A CA 1
ATOM 3655 C C . THR A 1 478 ? -0.218 -10.977 -5.773 1.00 97.69 478 THR A C 1
ATOM 3657 O O . THR A 1 478 ? -0.720 -10.299 -6.674 1.00 97.69 478 THR A O 1
ATOM 3660 N N . LEU A 1 479 ? -0.829 -11.201 -4.615 1.00 98.25 479 LEU A N 1
ATOM 3661 C CA . LEU A 1 479 ? -2.056 -10.541 -4.191 1.00 98.25 479 LEU A CA 1
ATOM 3662 C C . LEU A 1 479 ? -1.717 -9.406 -3.222 1.00 98.25 479 LEU A C 1
ATOM 3664 O O . LEU A 1 479 ? -0.732 -9.490 -2.490 1.00 98.25 479 LEU A O 1
ATOM 3668 N N . VAL A 1 480 ? -2.536 -8.361 -3.209 1.00 97.75 480 VAL A N 1
ATOM 3669 C CA . VAL A 1 480 ? -2.425 -7.210 -2.304 1.00 97.75 480 VAL A CA 1
ATOM 3670 C C . VAL A 1 480 ? -3.688 -7.079 -1.469 1.00 97.75 480 VAL A C 1
ATOM 3672 O O . VAL A 1 480 ? -4.782 -7.364 -1.965 1.00 97.75 480 VAL A O 1
ATOM 3675 N N . ALA A 1 481 ? -3.545 -6.644 -0.220 1.00 97.75 481 ALA A N 1
ATOM 3676 C CA . ALA A 1 481 ? -4.668 -6.370 0.668 1.00 97.75 481 ALA A CA 1
ATOM 3677 C C . ALA A 1 481 ? -4.740 -4.877 0.997 1.00 97.75 481 ALA A C 1
ATOM 3679 O O . ALA A 1 481 ? -3.727 -4.229 1.242 1.00 97.75 481 ALA A O 1
ATOM 3680 N N . ALA A 1 482 ? -5.949 -4.326 1.005 1.00 96.31 482 ALA A N 1
ATOM 3681 C CA . ALA A 1 482 ? -6.190 -2.937 1.367 1.00 96.31 482 ALA A CA 1
ATOM 3682 C C . ALA A 1 482 ? -7.511 -2.792 2.125 1.00 96.31 482 ALA A C 1
ATOM 3684 O O . ALA A 1 482 ? -8.496 -3.477 1.837 1.00 96.31 482 ALA A O 1
ATOM 3685 N N . ALA A 1 483 ? -7.555 -1.872 3.086 1.00 94.75 483 ALA A N 1
ATOM 3686 C CA . ALA A 1 483 ? -8.792 -1.532 3.775 1.00 94.75 483 ALA A CA 1
ATOM 3687 C C . ALA A 1 483 ? -9.777 -0.842 2.815 1.00 94.75 483 ALA A C 1
ATOM 3689 O O . ALA A 1 483 ? -9.388 -0.000 2.003 1.00 94.75 483 ALA A O 1
ATOM 3690 N N . VAL A 1 484 ? -11.064 -1.177 2.913 1.00 94.56 484 VAL A N 1
ATOM 3691 C CA . VAL A 1 484 ? -12.121 -0.474 2.177 1.00 94.56 484 VAL A CA 1
ATOM 3692 C C . VAL A 1 484 ? -12.690 0.614 3.081 1.00 94.56 484 VAL A C 1
ATOM 3694 O O . VAL A 1 484 ? -13.205 0.325 4.161 1.00 94.56 484 VAL A O 1
ATOM 3697 N N . ALA A 1 485 ? -12.614 1.869 2.631 1.00 87.38 485 ALA A N 1
ATOM 3698 C CA . ALA A 1 485 ? -13.125 3.011 3.382 1.00 87.38 485 ALA A CA 1
ATOM 3699 C C . ALA A 1 485 ? -14.599 2.799 3.812 1.00 87.38 485 ALA A C 1
ATOM 3701 O O . ALA A 1 485 ? -15.395 2.258 3.038 1.00 87.38 485 ALA A O 1
ATOM 3702 N N . PRO A 1 486 ? -14.989 3.230 5.028 1.00 85.31 486 PRO A N 1
ATOM 3703 C CA . PRO A 1 486 ? -14.233 4.089 5.947 1.00 85.31 486 PRO A CA 1
ATOM 3704 C C . PRO A 1 486 ? -13.253 3.345 6.871 1.00 85.31 486 PRO A C 1
ATOM 3706 O O . PRO A 1 486 ? -12.621 3.992 7.702 1.00 85.31 486 PRO A O 1
ATOM 3709 N N . THR A 1 487 ? -13.140 2.020 6.754 1.00 84.31 487 THR A N 1
ATOM 3710 C CA . THR A 1 487 ? -12.324 1.199 7.653 1.00 84.31 487 THR A CA 1
ATOM 3711 C C . THR A 1 487 ? -10.838 1.545 7.523 1.00 84.31 487 THR A C 1
ATOM 3713 O O . THR A 1 487 ? -10.309 1.598 6.414 1.00 84.31 487 THR A O 1
ATOM 3716 N N . GLY A 1 488 ? -10.153 1.743 8.651 1.00 88.94 488 GLY A N 1
ATOM 3717 C CA . GLY A 1 488 ? -8.693 1.717 8.719 1.00 88.94 488 GLY A CA 1
ATOM 3718 C C . GLY A 1 488 ? -8.223 0.316 9.101 1.00 88.94 488 GLY A C 1
ATOM 3719 O O . GLY A 1 488 ? -8.714 -0.274 10.051 1.00 88.94 488 GLY A O 1
ATOM 3720 N N . VAL A 1 489 ? -7.293 -0.279 8.369 1.00 92.31 489 VAL A N 1
ATOM 3721 C CA . VAL A 1 489 ? -6.717 -1.567 8.777 1.00 92.31 489 VAL A CA 1
ATOM 3722 C C . VAL A 1 489 ? -5.241 -1.542 8.461 1.00 92.31 489 VAL A C 1
ATOM 3724 O O . VAL A 1 489 ? -4.860 -1.160 7.353 1.00 92.31 489 VAL A O 1
ATOM 3727 N N . LYS A 1 490 ? -4.424 -1.989 9.411 1.00 95.88 490 LYS A N 1
ATOM 3728 C CA . LYS A 1 490 ? -3.039 -2.352 9.145 1.00 95.88 490 LYS A CA 1
ATOM 3729 C C . LYS A 1 490 ? -2.992 -3.843 8.826 1.00 95.88 490 LYS A C 1
ATOM 3731 O O . LYS A 1 490 ? -3.150 -4.678 9.712 1.00 95.88 490 LYS A O 1
ATOM 3736 N N . VAL A 1 491 ? -2.813 -4.171 7.555 1.00 97.06 491 VAL A N 1
ATOM 3737 C CA . VAL A 1 491 ? -2.761 -5.539 7.018 1.00 97.06 491 VAL A CA 1
ATOM 3738 C C . VAL A 1 491 ? -1.456 -5.720 6.248 1.00 97.06 491 VAL A C 1
ATOM 3740 O O . VAL A 1 491 ? -0.868 -4.727 5.829 1.00 97.06 491 VAL A O 1
ATOM 3743 N N . ASP A 1 492 ? -0.983 -6.955 6.089 1.00 97.50 492 ASP A N 1
ATOM 3744 C CA . ASP A 1 492 ? 0.133 -7.250 5.182 1.00 97.50 492 ASP A CA 1
ATOM 3745 C C . ASP A 1 492 ? -0.142 -6.678 3.779 1.00 97.50 492 ASP A C 1
ATOM 3747 O O . ASP A 1 492 ? -1.179 -6.963 3.179 1.00 97.50 492 ASP A O 1
ATOM 3751 N N . ASP A 1 493 ? 0.793 -5.891 3.241 1.00 93.81 493 ASP A N 1
ATOM 3752 C CA . ASP A 1 493 ? 0.586 -5.185 1.969 1.00 93.81 493 ASP A CA 1
ATOM 3753 C C . ASP A 1 493 ? 0.441 -6.149 0.782 1.00 93.81 493 ASP A C 1
ATOM 3755 O O . ASP A 1 493 ? -0.316 -5.894 -0.159 1.00 93.81 493 ASP A O 1
ATOM 3759 N N . ALA A 1 494 ? 1.186 -7.258 0.811 1.00 97.31 494 ALA A N 1
ATOM 3760 C CA . ALA A 1 494 ? 1.235 -8.227 -0.271 1.00 97.31 494 ALA A CA 1
ATOM 3761 C C . ALA A 1 494 ? 1.548 -9.644 0.221 1.00 97.31 494 ALA A C 1
ATOM 3763 O O . ALA A 1 494 ? 2.283 -9.841 1.187 1.00 97.31 494 ALA A O 1
ATOM 3764 N N . SER A 1 495 ? 1.041 -10.638 -0.505 1.00 98.12 495 SER A N 1
ATOM 3765 C CA . SER A 1 495 ? 1.296 -12.057 -0.256 1.00 98.12 495 SER A CA 1
ATOM 3766 C C . SER A 1 495 ? 1.293 -12.832 -1.574 1.00 98.12 495 SER A C 1
ATOM 3768 O O . SER A 1 495 ? 0.517 -12.523 -2.482 1.00 98.12 495 SER A O 1
ATOM 3770 N N . LYS A 1 496 ? 2.186 -13.817 -1.715 1.00 98.12 496 LYS A N 1
ATOM 3771 C CA . LYS A 1 496 ? 2.273 -14.662 -2.918 1.00 98.12 496 LYS A CA 1
ATOM 3772 C C . LYS A 1 496 ? 1.441 -15.925 -2.746 1.00 98.12 496 LYS A C 1
ATOM 3774 O O . LYS A 1 496 ? 1.474 -16.537 -1.682 1.00 98.12 496 LYS A O 1
ATOM 3779 N N . THR A 1 497 ? 0.744 -16.339 -3.800 1.00 98.56 497 THR A N 1
ATOM 3780 C CA . THR A 1 497 ? -0.016 -17.587 -3.780 1.00 98.56 497 THR A CA 1
ATOM 3781 C C . THR A 1 497 ? 0.901 -18.809 -3.802 1.00 98.56 497 THR A C 1
ATOM 3783 O O . THR A 1 497 ? 1.875 -18.865 -4.557 1.00 98.56 497 THR A O 1
ATOM 3786 N N . ASP A 1 498 ? 0.585 -19.810 -2.987 1.00 98.31 498 ASP A N 1
ATOM 3787 C CA . ASP A 1 498 ? 1.291 -21.091 -2.944 1.00 98.31 498 ASP A CA 1
ATOM 3788 C C . ASP A 1 498 ? 0.896 -22.031 -4.108 1.00 98.31 498 ASP A C 1
ATOM 3790 O O . ASP A 1 498 ? 0.152 -21.664 -5.020 1.00 98.31 498 ASP A O 1
ATOM 3794 N N . GLY A 1 499 ? 1.375 -23.281 -4.088 1.00 97.06 499 GLY A N 1
ATOM 3795 C CA . GLY A 1 499 ? 1.020 -24.295 -5.093 1.00 97.06 499 GLY A CA 1
ATOM 3796 C C . GLY A 1 499 ? -0.471 -24.666 -5.134 1.00 97.06 499 GLY A C 1
ATOM 3797 O O . GLY A 1 499 ? -0.941 -25.181 -6.147 1.00 97.06 499 GLY A O 1
ATOM 3798 N N . SER A 1 500 ? -1.222 -24.379 -4.068 1.00 98.12 500 SER A N 1
ATOM 3799 C CA . SER A 1 500 ? -2.679 -24.533 -4.002 1.00 98.12 500 SER A CA 1
ATOM 3800 C C . SER A 1 500 ? -3.422 -23.251 -4.387 1.00 98.12 500 SER A C 1
ATOM 3802 O O . SER A 1 500 ? -4.652 -23.248 -4.396 1.00 98.12 500 SER A O 1
ATOM 3804 N N . GLY A 1 501 ? -2.710 -22.176 -4.730 1.00 98.25 501 GLY A N 1
ATOM 3805 C CA . GLY A 1 501 ? -3.277 -20.877 -5.071 1.00 98.25 501 GLY A CA 1
ATOM 3806 C C . GLY A 1 501 ? -3.638 -20.015 -3.861 1.00 98.25 501 GLY A C 1
ATOM 3807 O O . GLY A 1 501 ? -4.285 -18.988 -4.050 1.00 98.25 501 GLY A O 1
ATOM 3808 N N . ASN A 1 502 ? -3.251 -20.399 -2.640 1.00 98.69 502 ASN A N 1
ATOM 3809 C CA . ASN A 1 502 ? -3.601 -19.672 -1.419 1.00 98.69 502 ASN A CA 1
ATOM 3810 C C . ASN A 1 502 ? -2.575 -18.579 -1.108 1.00 98.69 502 ASN A C 1
ATOM 3812 O O . ASN A 1 502 ? -1.377 -18.848 -1.099 1.00 98.69 502 ASN A O 1
ATOM 3816 N N . ALA A 1 503 ? -3.043 -17.378 -0.786 1.00 98.62 503 ALA A N 1
ATOM 3817 C CA . ALA A 1 503 ? -2.263 -16.295 -0.199 1.00 98.62 503 ALA A CA 1
ATOM 3818 C C . ALA A 1 503 ? -2.792 -15.988 1.208 1.00 98.62 503 ALA A C 1
ATOM 3820 O O . ALA A 1 503 ? -4.002 -16.025 1.448 1.00 98.62 503 ALA A O 1
ATOM 3821 N N . ASN A 1 504 ? -1.877 -15.685 2.124 1.00 98.50 504 ASN A N 1
ATOM 3822 C CA . ASN A 1 504 ? -2.163 -15.441 3.536 1.00 98.50 504 ASN A CA 1
ATOM 3823 C C . ASN A 1 504 ? -1.852 -13.980 3.890 1.00 98.50 504 ASN A C 1
ATOM 3825 O O . ASN A 1 504 ? -0.757 -13.510 3.573 1.00 98.50 504 ASN A O 1
ATOM 3829 N N . PHE A 1 505 ? -2.798 -13.300 4.539 1.00 98.44 505 PHE A N 1
ATOM 3830 C CA . PHE A 1 505 ? -2.659 -11.933 5.031 1.00 98.44 505 PHE A CA 1
ATOM 3831 C C . PHE A 1 505 ? -2.975 -11.848 6.525 1.00 98.44 505 PHE A C 1
ATOM 3833 O O . PHE A 1 505 ? -4.070 -12.207 6.970 1.00 98.44 505 PHE A O 1
ATOM 3840 N N . THR A 1 506 ? -2.041 -11.295 7.289 1.00 98.25 506 THR A N 1
ATOM 3841 C CA . THR A 1 506 ? -2.208 -10.995 8.711 1.00 98.25 506 THR A CA 1
ATOM 3842 C C . THR A 1 506 ? -2.761 -9.586 8.880 1.00 98.25 506 THR A C 1
ATOM 3844 O O . THR A 1 506 ? -2.238 -8.627 8.312 1.00 98.25 506 THR A O 1
ATOM 3847 N N . VAL A 1 507 ? -3.820 -9.450 9.678 1.00 97.75 507 VAL A N 1
ATOM 3848 C CA . VAL A 1 507 ? -4.340 -8.145 10.102 1.00 97.75 507 VAL A CA 1
ATOM 3849 C C . VAL A 1 507 ? -3.737 -7.806 11.457 1.00 97.75 507 VAL A C 1
ATOM 3851 O O . VAL A 1 507 ? -4.065 -8.445 12.453 1.00 97.75 507 VAL A O 1
ATOM 3854 N N . HIS A 1 508 ? -2.856 -6.808 11.477 1.00 96.62 508 HIS A N 1
ATOM 3855 C CA . HIS A 1 508 ? -2.084 -6.388 12.650 1.00 96.62 508 HIS A CA 1
ATOM 3856 C C . HIS A 1 508 ? -2.879 -5.485 13.587 1.00 96.62 508 HIS A C 1
ATOM 3858 O O . HIS A 1 508 ? -2.717 -5.570 14.800 1.00 96.62 508 HIS A O 1
ATOM 3864 N N . SER A 1 509 ? -3.720 -4.616 13.031 1.00 93.94 509 SER A N 1
ATOM 3865 C CA . SER A 1 509 ? -4.621 -3.762 13.804 1.00 93.94 509 SER A CA 1
ATOM 3866 C C . SER A 1 509 ? -5.815 -3.321 12.968 1.00 93.94 509 SER A C 1
ATOM 3868 O O . SER A 1 509 ? -5.729 -3.171 11.744 1.00 93.94 509 SER A O 1
ATOM 3870 N N . VAL A 1 510 ? -6.935 -3.092 13.646 1.00 90.50 510 VAL A N 1
ATOM 3871 C CA . VAL A 1 510 ? -8.153 -2.541 13.059 1.00 90.50 510 VAL A CA 1
ATOM 3872 C C . VAL A 1 510 ? -8.404 -1.139 13.609 1.00 90.50 510 VAL A C 1
ATOM 3874 O O . VAL A 1 510 ? -8.822 -0.971 14.752 1.00 90.50 510 VAL A O 1
ATOM 3877 N N . ASP A 1 511 ? -8.265 -0.132 12.761 1.00 86.31 511 ASP A N 1
ATOM 3878 C CA . ASP A 1 511 ? -8.466 1.271 13.106 1.00 86.31 511 ASP A CA 1
ATOM 3879 C C . ASP A 1 511 ? -9.772 1.798 12.472 1.00 86.31 511 ASP A C 1
ATOM 3881 O O . ASP A 1 511 ? -10.301 1.238 11.518 1.00 86.31 511 ASP A O 1
ATOM 3885 N N . ASN A 1 512 ? -10.344 2.896 12.977 1.00 81.38 512 ASN A N 1
ATOM 3886 C CA . ASN A 1 512 ? -11.495 3.576 12.345 1.00 81.38 512 ASN A CA 1
ATOM 3887 C C . ASN A 1 512 ? -12.604 2.645 11.802 1.00 81.38 512 ASN A C 1
ATOM 3889 O O . ASN A 1 512 ? -12.932 2.652 10.619 1.00 81.38 512 ASN A O 1
ATOM 3893 N N . VAL A 1 513 ? -13.188 1.823 12.670 1.00 82.56 513 VAL A N 1
ATOM 3894 C CA . VAL A 1 513 ? -14.238 0.874 12.277 1.00 82.56 513 VAL A CA 1
ATOM 3895 C C . VAL A 1 513 ? -15.540 1.594 11.946 1.00 82.56 513 VAL A C 1
ATOM 3897 O O . VAL A 1 513 ? -15.933 2.532 12.643 1.00 82.56 513 VAL A O 1
ATOM 3900 N N . ASN A 1 514 ? -16.246 1.131 10.914 1.00 81.12 514 ASN A N 1
ATOM 3901 C CA . ASN A 1 514 ? -17.645 1.478 10.719 1.00 81.12 514 ASN A CA 1
ATOM 3902 C C . ASN A 1 514 ? -18.424 0.928 11.924 1.00 81.12 514 ASN A C 1
ATOM 3904 O O . ASN A 1 514 ? -18.514 -0.294 12.060 1.00 81.12 514 ASN A O 1
ATOM 3908 N N . PRO A 1 515 ? -18.965 1.787 12.807 1.00 67.38 515 PRO A N 1
ATOM 3909 C CA . PRO A 1 515 ? -19.588 1.302 14.019 1.00 67.38 515 PRO A CA 1
ATOM 3910 C C . PRO A 1 515 ? -20.842 0.507 13.686 1.00 67.38 515 PRO A C 1
ATOM 3912 O O . PRO A 1 515 ? -21.037 -0.551 14.245 1.00 67.38 515 PRO A O 1
ATOM 3915 N N . SER A 1 516 ? -21.678 0.973 12.761 1.00 66.75 516 SER A N 1
ATOM 3916 C CA . SER A 1 516 ? -22.994 0.387 12.497 1.00 66.75 516 SER A CA 1
ATOM 3917 C C . SER A 1 516 ? -22.982 -0.750 11.474 1.00 66.75 516 SER A C 1
ATOM 3919 O O . SER A 1 516 ? -24.055 -1.205 11.076 1.00 66.75 516 SER A O 1
ATOM 3921 N N . GLY A 1 517 ? -21.812 -1.200 11.009 1.00 76.88 517 GLY A N 1
ATOM 3922 C CA . GLY A 1 517 ? -21.751 -2.053 9.830 1.00 76.88 517 GLY A CA 1
ATOM 3923 C C . GLY A 1 517 ? -20.580 -3.017 9.754 1.00 76.88 517 GLY A C 1
ATOM 3924 O O . GLY A 1 517 ? -19.647 -3.024 10.552 1.00 76.88 517 GLY A O 1
ATOM 3925 N N . THR A 1 518 ? -20.661 -3.849 8.725 1.00 87.31 518 THR A N 1
ATOM 3926 C CA . THR A 1 518 ? -19.606 -4.757 8.300 1.00 87.31 518 THR A CA 1
ATOM 3927 C C . THR A 1 518 ? -18.429 -3.959 7.743 1.00 87.31 518 THR A C 1
ATOM 3929 O O . THR A 1 518 ? -18.582 -3.213 6.773 1.00 87.31 518 THR A O 1
ATOM 3932 N N . ASN A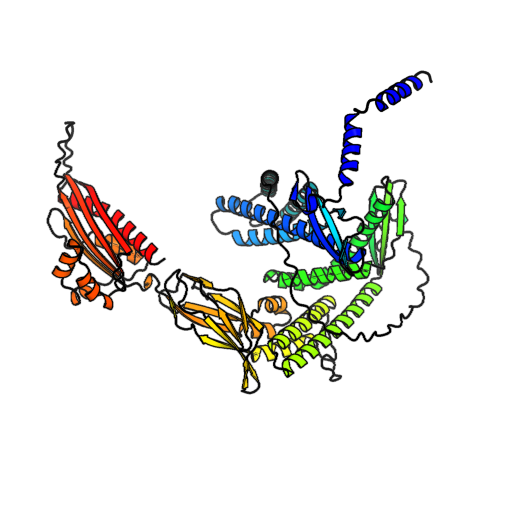 1 519 ? -17.256 -4.128 8.347 1.00 93.25 519 ASN A N 1
ATOM 3933 C CA . ASN A 1 519 ? -15.994 -3.605 7.837 1.00 93.25 519 ASN A CA 1
ATOM 3934 C C . ASN A 1 519 ? -15.455 -4.541 6.758 1.00 93.25 519 ASN A C 1
ATOM 3936 O O . ASN A 1 519 ? -15.759 -5.737 6.775 1.00 93.25 519 ASN A O 1
ATOM 3940 N N . LYS A 1 520 ? -14.683 -4.001 5.811 1.00 96.25 520 LYS A N 1
ATOM 3941 C CA . LYS A 1 520 ? -14.192 -4.774 4.669 1.00 96.25 520 LYS A CA 1
ATOM 3942 C C . LYS A 1 520 ? -12.702 -4.567 4.417 1.00 96.25 520 LYS A C 1
ATOM 3944 O O . LYS A 1 520 ? -12.211 -3.440 4.450 1.00 96.25 520 LYS A O 1
ATOM 3949 N N . ILE A 1 521 ? -12.012 -5.658 4.104 1.00 97.19 521 ILE A N 1
ATOM 3950 C CA . ILE A 1 521 ? -10.637 -5.682 3.597 1.00 97.19 521 ILE A CA 1
ATOM 3951 C C . ILE A 1 521 ? -10.692 -6.292 2.206 1.00 97.19 521 ILE A C 1
ATOM 3953 O O . ILE A 1 521 ? -11.152 -7.419 2.033 1.00 97.19 521 ILE A O 1
ATOM 3957 N N . ARG A 1 522 ? -10.250 -5.547 1.200 1.00 97.88 522 ARG A N 1
ATOM 3958 C CA . ARG A 1 522 ? -10.199 -6.012 -0.180 1.00 97.88 522 ARG A CA 1
ATOM 3959 C C . ARG A 1 522 ? -8.873 -6.702 -0.431 1.00 97.88 522 ARG A C 1
ATOM 3961 O O . ARG A 1 522 ? -7.832 -6.065 -0.320 1.00 97.88 522 ARG A O 1
ATOM 3968 N N . VAL A 1 523 ? -8.928 -7.965 -0.830 1.00 98.38 523 VAL A N 1
ATOM 3969 C CA . VAL A 1 523 ? -7.787 -8.693 -1.385 1.00 98.38 523 VAL A CA 1
ATOM 3970 C C . VAL A 1 523 ? -7.948 -8.744 -2.897 1.00 98.38 523 VAL A C 1
ATOM 3972 O O . VAL A 1 523 ? -8.982 -9.193 -3.391 1.00 98.38 523 VAL A O 1
ATOM 3975 N N . GLY A 1 524 ? -6.954 -8.272 -3.641 1.00 97.88 524 GLY A N 1
ATOM 3976 C CA . GLY A 1 524 ? -6.981 -8.215 -5.102 1.00 97.88 524 GLY A CA 1
ATOM 3977 C C . GLY A 1 524 ? -5.673 -8.663 -5.733 1.00 97.88 524 GLY A C 1
ATOM 3978 O O . GLY A 1 524 ? -4.646 -8.753 -5.062 1.00 97.88 524 GLY A O 1
ATOM 3979 N N . LEU A 1 525 ? -5.702 -8.944 -7.034 1.00 97.19 525 LEU A N 1
ATOM 3980 C CA . LEU A 1 525 ? -4.478 -9.120 -7.814 1.00 97.19 525 LEU A CA 1
ATOM 3981 C C . LEU A 1 525 ? -3.658 -7.821 -7.782 1.00 97.19 525 LEU A C 1
ATOM 3983 O O . LEU A 1 525 ? -4.230 -6.734 -7.886 1.00 97.19 525 LEU A O 1
ATOM 3987 N N . ASN A 1 526 ? -2.330 -7.911 -7.659 1.00 95.00 526 ASN A N 1
ATOM 3988 C CA . ASN A 1 526 ? -1.481 -6.725 -7.750 1.00 95.00 526 ASN A CA 1
ATOM 3989 C C . ASN A 1 526 ? -1.536 -6.131 -9.169 1.00 95.00 526 ASN A C 1
ATOM 3991 O O . ASN A 1 526 ? -0.830 -6.576 -10.071 1.00 95.00 526 ASN A O 1
ATOM 3995 N N . ALA A 1 527 ? -2.386 -5.123 -9.353 1.00 89.25 527 ALA A N 1
ATOM 3996 C CA . ALA A 1 527 ? -2.616 -4.476 -10.637 1.00 89.25 527 ALA A CA 1
ATOM 3997 C C . ALA A 1 527 ? -1.778 -3.203 -10.842 1.00 89.25 527 ALA A C 1
ATOM 3999 O O . ALA A 1 527 ? -1.948 -2.551 -11.867 1.00 89.25 527 ALA A O 1
ATOM 4000 N N . LYS A 1 528 ? -0.875 -2.840 -9.916 1.00 87.19 528 LYS A N 1
ATOM 4001 C CA . LYS A 1 528 ? -0.118 -1.575 -9.997 1.00 87.19 528 LYS A CA 1
ATOM 4002 C C . LYS A 1 528 ? 0.625 -1.423 -11.323 1.00 87.19 528 LYS A C 1
ATOM 4004 O O . LYS A 1 528 ? 0.546 -0.378 -11.956 1.00 87.19 528 LYS A O 1
ATOM 4009 N N . GLU A 1 529 ? 1.277 -2.489 -11.785 1.00 81.06 529 GLU A N 1
ATOM 4010 C CA . GLU A 1 529 ? 1.971 -2.436 -13.071 1.00 81.06 529 GLU A CA 1
ATOM 4011 C C . GLU A 1 529 ? 0.996 -2.286 -14.246 1.00 81.06 529 GLU A C 1
ATOM 4013 O O . GLU A 1 529 ? 1.285 -1.556 -15.187 1.00 81.06 529 GLU A O 1
ATOM 4018 N N . PHE A 1 530 ? -0.179 -2.925 -14.189 1.00 85.50 530 PHE A N 1
ATOM 4019 C CA . PHE A 1 530 ? -1.215 -2.787 -15.217 1.00 85.50 530 PHE A CA 1
ATOM 4020 C C . PHE A 1 530 ? -1.736 -1.351 -15.300 1.00 85.50 530 PHE A C 1
ATOM 4022 O O . PHE A 1 530 ? -1.968 -0.846 -16.395 1.00 85.50 530 PHE A O 1
ATOM 4029 N N . GLU A 1 531 ? -1.901 -0.679 -14.160 1.00 85.25 531 GLU A N 1
ATOM 4030 C CA . GLU A 1 531 ? -2.413 0.693 -14.096 1.00 85.25 531 GLU A CA 1
ATOM 4031 C C . GLU A 1 531 ? -1.532 1.691 -14.853 1.00 85.25 531 GLU A C 1
ATOM 4033 O O . GLU A 1 531 ? -2.070 2.603 -15.482 1.00 85.25 531 GLU A O 1
ATOM 4038 N N . ALA A 1 532 ? -0.215 1.463 -14.908 1.00 80.81 532 ALA A N 1
ATOM 4039 C CA . ALA A 1 532 ? 0.703 2.272 -15.711 1.00 80.81 532 ALA A CA 1
ATOM 4040 C C . ALA A 1 532 ? 0.431 2.197 -17.229 1.00 80.81 532 ALA A C 1
ATOM 4042 O O . ALA A 1 532 ? 0.868 3.073 -17.970 1.00 80.81 532 ALA A O 1
ATOM 4043 N N . PHE A 1 533 ? -0.317 1.188 -17.689 1.00 84.25 533 PHE A N 1
ATOM 4044 C CA . PHE A 1 533 ? -0.675 0.958 -19.095 1.00 84.25 533 PHE A CA 1
ATOM 4045 C C . PHE A 1 533 ? -2.189 1.055 -19.344 1.00 84.25 533 PHE A C 1
ATOM 4047 O O . PHE A 1 533 ? -2.690 0.558 -20.355 1.00 84.25 533 PHE A O 1
ATOM 4054 N N . ALA A 1 534 ? -2.946 1.688 -18.440 1.00 87.00 534 ALA A N 1
ATOM 4055 C CA . ALA A 1 534 ? -4.410 1.723 -18.498 1.00 87.00 534 ALA A CA 1
ATOM 4056 C C . ALA A 1 534 ? -4.989 2.331 -19.781 1.00 87.00 534 ALA A C 1
ATOM 4058 O O . ALA A 1 534 ? -6.054 1.906 -20.225 1.00 87.00 534 ALA A O 1
ATOM 4059 N N . GLN A 1 535 ? -4.304 3.298 -20.394 1.00 87.31 535 GLN A N 1
ATOM 4060 C CA . GLN A 1 535 ? -4.767 3.909 -21.642 1.00 87.31 535 GLN A CA 1
ATOM 4061 C C . GLN A 1 535 ? -4.483 3.023 -22.865 1.00 87.31 535 GLN A C 1
ATOM 4063 O O . GLN A 1 535 ? -5.213 3.068 -23.852 1.00 87.31 535 GLN A O 1
ATOM 4068 N N . GLN A 1 536 ? -3.421 2.219 -22.810 1.00 91.31 536 GLN A N 1
ATOM 4069 C CA . GLN A 1 536 ? -2.896 1.451 -23.937 1.00 91.31 536 GLN A CA 1
ATOM 4070 C C . GLN A 1 536 ? -3.411 0.007 -23.939 1.00 91.31 536 GLN A C 1
ATOM 4072 O O . GLN A 1 536 ? -3.530 -0.588 -25.010 1.00 91.31 536 GLN A O 1
ATOM 4077 N N . LEU A 1 537 ? -3.751 -0.525 -22.761 1.00 93.38 537 LEU A N 1
ATOM 4078 C CA . LEU A 1 537 ? -4.312 -1.861 -22.533 1.00 93.38 537 LEU A CA 1
ATOM 4079 C C . LEU A 1 537 ? -5.610 -1.782 -21.698 1.00 93.38 537 LEU A C 1
ATOM 4081 O O . LEU A 1 537 ? -5.709 -2.402 -20.632 1.00 93.38 537 LEU A O 1
ATOM 4085 N N . PRO A 1 538 ? -6.614 -0.990 -22.124 1.00 92.88 538 PRO A N 1
ATOM 4086 C CA . PRO A 1 538 ? -7.790 -0.706 -21.302 1.00 92.88 538 PRO A CA 1
ATOM 4087 C C . PRO A 1 538 ? -8.584 -1.970 -20.954 1.00 92.88 538 PRO A C 1
ATOM 4089 O O . PRO A 1 538 ? -9.090 -2.090 -19.837 1.00 92.88 538 PRO A O 1
ATOM 4092 N N . GLY A 1 539 ? -8.656 -2.941 -21.875 1.00 92.88 539 GLY A N 1
ATOM 4093 C CA . GLY A 1 539 ? -9.374 -4.194 -21.663 1.00 92.88 539 GLY A CA 1
ATOM 4094 C C . GLY A 1 539 ? -8.743 -5.057 -20.572 1.00 92.88 539 GLY A C 1
ATOM 4095 O O . GLY A 1 539 ? -9.461 -5.606 -19.730 1.00 92.88 539 GLY A O 1
ATOM 4096 N N . ALA A 1 540 ? -7.414 -5.160 -20.560 1.00 94.06 540 ALA A N 1
ATOM 4097 C CA . ALA A 1 540 ? -6.673 -5.857 -19.516 1.00 94.06 540 ALA A CA 1
ATOM 4098 C C . ALA A 1 540 ? -6.839 -5.180 -18.147 1.00 94.06 540 ALA A C 1
ATOM 4100 O O . ALA A 1 540 ? -7.169 -5.854 -17.171 1.00 94.06 540 ALA A O 1
ATOM 4101 N N . VAL A 1 541 ? -6.672 -3.856 -18.067 1.00 92.50 541 VAL A N 1
ATOM 4102 C CA . VAL A 1 541 ? -6.745 -3.121 -16.790 1.00 92.50 541 VAL A CA 1
ATOM 4103 C C . VAL A 1 541 ? -8.135 -3.186 -16.171 1.00 92.50 541 VAL A C 1
ATOM 4105 O O . VAL A 1 541 ? -8.259 -3.431 -14.968 1.00 92.50 541 VAL A O 1
ATOM 4108 N N . GLU A 1 542 ? -9.188 -3.019 -16.974 1.00 94.44 542 GLU A N 1
ATOM 4109 C CA . GLU A 1 542 ? -10.566 -3.153 -16.498 1.00 94.44 542 GLU A CA 1
ATOM 4110 C C . GLU A 1 542 ? -10.794 -4.538 -15.877 1.00 94.44 542 GLU A C 1
ATOM 4112 O O . GLU A 1 542 ? -11.361 -4.644 -14.790 1.00 94.44 542 GLU A O 1
ATOM 4117 N N . LYS A 1 543 ? -10.298 -5.607 -16.516 1.00 96.25 543 LYS A N 1
ATOM 4118 C CA . LYS A 1 543 ? -10.420 -6.965 -15.972 1.00 96.25 543 LYS A CA 1
ATOM 4119 C C . LYS A 1 543 ? -9.567 -7.191 -14.734 1.00 96.25 543 LYS A C 1
ATOM 4121 O O . LYS A 1 543 ? -10.085 -7.773 -13.786 1.00 96.25 543 LYS A O 1
ATOM 4126 N N . ALA A 1 544 ? -8.326 -6.709 -14.695 1.00 95.50 544 ALA A N 1
ATOM 4127 C CA . ALA A 1 544 ? -7.461 -6.837 -13.521 1.00 95.50 544 ALA A CA 1
ATOM 4128 C C . ALA A 1 544 ? -8.112 -6.222 -12.271 1.00 95.50 544 ALA A C 1
ATOM 4130 O O . ALA A 1 544 ? -8.129 -6.849 -11.212 1.00 95.50 544 ALA A O 1
ATOM 4131 N N . LYS A 1 545 ? -8.747 -5.050 -12.415 1.00 93.94 545 LYS A N 1
ATOM 4132 C CA . LYS A 1 545 ? -9.469 -4.358 -11.331 1.00 93.94 545 LYS A CA 1
ATOM 4133 C C . LYS A 1 545 ? -10.691 -5.110 -10.805 1.00 93.94 545 LYS A C 1
ATOM 4135 O O . LYS A 1 545 ? -11.164 -4.791 -9.719 1.00 93.94 545 LYS A O 1
ATOM 4140 N N . LEU A 1 546 ? -11.208 -6.088 -11.550 1.00 96.56 546 LEU A N 1
ATOM 4141 C CA . LEU A 1 546 ? -12.330 -6.936 -11.138 1.00 96.56 546 LEU A CA 1
ATOM 4142 C C . LEU A 1 546 ? -11.877 -8.234 -10.451 1.00 96.56 546 LEU A C 1
ATOM 4144 O O . LEU A 1 546 ? -12.712 -8.930 -9.874 1.00 96.56 546 LEU A O 1
ATOM 4148 N N . VAL A 1 547 ? -10.578 -8.555 -10.462 1.00 97.56 547 VAL A N 1
ATOM 4149 C CA . VAL A 1 547 ? -10.019 -9.723 -9.763 1.00 97.56 547 VAL A CA 1
ATOM 4150 C C . VAL A 1 547 ? -9.745 -9.354 -8.304 1.00 97.56 547 VAL A C 1
ATOM 4152 O O . VAL A 1 547 ? -8.602 -9.175 -7.880 1.00 97.56 547 VAL A O 1
ATOM 4155 N N . PHE A 1 548 ? -10.817 -9.212 -7.527 1.00 98.06 548 PHE A N 1
ATOM 4156 C CA . PHE A 1 548 ? -10.742 -8.965 -6.091 1.00 98.06 548 PHE A CA 1
ATOM 4157 C C . PHE A 1 548 ? -11.837 -9.695 -5.317 1.00 98.06 548 PHE A C 1
ATOM 4159 O O . PHE A 1 548 ? -12.848 -10.135 -5.869 1.00 98.06 548 PHE A O 1
ATOM 4166 N N . LYS A 1 549 ? -11.644 -9.779 -4.003 1.00 98.44 549 LYS A N 1
ATOM 4167 C CA . LYS A 1 549 ? -12.642 -10.240 -3.050 1.00 98.44 549 LYS A CA 1
ATOM 4168 C C . LYS A 1 549 ? -12.575 -9.405 -1.777 1.00 98.44 549 LYS A C 1
ATOM 4170 O O . LYS A 1 549 ? -11.493 -9.114 -1.278 1.00 98.44 549 LYS A O 1
ATOM 4175 N N . ASP A 1 550 ? -13.739 -9.027 -1.262 1.00 98.19 550 ASP A N 1
ATOM 4176 C CA . ASP A 1 550 ? -13.840 -8.331 0.017 1.00 98.19 550 ASP A CA 1
ATOM 4177 C C . ASP A 1 550 ? -14.030 -9.367 1.134 1.00 98.19 550 ASP A C 1
ATOM 4179 O O . ASP A 1 550 ? -15.007 -10.116 1.121 1.00 98.19 550 ASP A O 1
ATOM 4183 N N . PHE A 1 551 ? -13.111 -9.380 2.095 1.00 98.19 551 PHE A N 1
ATOM 4184 C CA . PHE A 1 551 ? -13.259 -10.041 3.385 1.00 98.19 551 PHE A CA 1
ATOM 4185 C C . PHE A 1 551 ? -14.014 -9.111 4.317 1.00 98.19 551 PHE A C 1
ATOM 4187 O O . PHE A 1 551 ? -13.682 -7.934 4.444 1.00 98.19 551 PHE A O 1
ATOM 4194 N N . SER A 1 552 ? -15.029 -9.641 4.967 1.00 97.12 552 SER A N 1
ATOM 4195 C CA . SER A 1 552 ? -15.843 -8.964 5.953 1.00 97.12 552 SER A CA 1
ATOM 4196 C C . SER A 1 552 ? -15.352 -9.246 7.366 1.00 97.12 552 SER A C 1
ATOM 4198 O O . SER A 1 552 ? -14.907 -10.344 7.685 1.00 97.12 552 SER A O 1
ATOM 4200 N N . PHE A 1 553 ? -15.469 -8.263 8.248 1.00 95.25 553 PHE A N 1
ATOM 4201 C CA . PHE A 1 553 ? -15.345 -8.479 9.683 1.00 95.25 553 PHE A CA 1
ATOM 4202 C C . PHE A 1 553 ? -16.205 -7.462 10.438 1.00 95.25 553 PHE A C 1
ATOM 4204 O O . PHE A 1 553 ? -16.616 -6.424 9.910 1.00 95.25 553 PHE A O 1
ATOM 4211 N N . SER A 1 554 ? -16.507 -7.768 11.690 1.00 91.25 554 SER A N 1
ATOM 4212 C CA . SER A 1 554 ? -17.184 -6.861 12.612 1.00 91.25 554 SER A CA 1
ATOM 4213 C C . SER A 1 554 ? -16.215 -6.459 13.706 1.00 91.25 554 SER A C 1
ATOM 4215 O O . SER A 1 554 ? -15.448 -7.283 14.196 1.00 91.25 554 SER A O 1
ATOM 4217 N N . ALA A 1 555 ? -16.239 -5.189 14.079 1.00 86.44 555 ALA A N 1
ATOM 4218 C CA . ALA A 1 555 ? -15.477 -4.709 15.212 1.00 86.44 555 ALA A CA 1
ATOM 4219 C C . ALA A 1 555 ? -16.316 -3.706 15.989 1.00 86.44 555 ALA A C 1
ATOM 4221 O O . ALA A 1 555 ? -17.063 -2.925 15.392 1.00 86.44 555 ALA A O 1
ATOM 4222 N N . ARG A 1 556 ? -16.247 -3.769 17.322 1.00 72.62 556 ARG A N 1
ATOM 4223 C CA . ARG A 1 556 ? -17.042 -2.887 18.183 1.00 72.62 556 ARG A CA 1
ATOM 4224 C C . ARG A 1 556 ? -16.523 -1.457 18.044 1.00 72.62 556 ARG A C 1
ATOM 4226 O O . ARG A 1 556 ? -15.484 -1.100 18.587 1.00 72.62 556 ARG A O 1
ATOM 4233 N N . GLY A 1 557 ? -17.251 -0.636 17.293 1.00 70.12 557 GLY A N 1
ATOM 4234 C CA . GLY A 1 557 ? -17.073 0.812 17.312 1.00 70.12 557 GLY A CA 1
ATOM 4235 C C . GLY A 1 557 ? -17.806 1.435 18.499 1.00 70.12 557 GLY A C 1
ATOM 4236 O O . GLY A 1 557 ? -18.826 0.909 18.942 1.00 70.12 557 GLY A O 1
ATOM 4237 N N . SER A 1 558 ? -17.341 2.602 18.959 1.00 68.12 558 SER A N 1
ATOM 4238 C CA . SER A 1 558 ? -17.942 3.329 20.091 1.00 68.12 558 SER A CA 1
ATOM 4239 C C . SER A 1 558 ? -19.446 3.569 19.936 1.00 68.12 558 SER A C 1
ATOM 4241 O O . SER A 1 558 ? -20.171 3.555 20.925 1.00 68.12 558 SER A O 1
ATOM 4243 N N . ALA A 1 559 ? -19.944 3.726 18.702 1.00 69.81 559 ALA A N 1
ATOM 4244 C CA . ALA A 1 559 ? -21.362 3.994 18.474 1.00 69.81 559 ALA A CA 1
ATOM 4245 C C . ALA A 1 559 ? -22.299 2.783 18.606 1.00 69.81 559 ALA A C 1
ATOM 4247 O O . ALA A 1 559 ? -23.517 2.962 18.637 1.00 69.81 559 ALA A O 1
ATOM 4248 N N . LEU A 1 560 ? -21.760 1.565 18.710 1.00 74.75 560 LEU A N 1
ATOM 4249 C CA . LEU A 1 560 ? -22.546 0.386 19.084 1.00 74.75 560 LEU A CA 1
ATOM 4250 C C . LEU A 1 560 ? -22.401 0.004 20.551 1.00 74.75 560 LEU A C 1
ATOM 4252 O O . LEU A 1 560 ? -23.226 -0.768 21.033 1.00 74.75 560 LEU A O 1
ATOM 4256 N N . THR A 1 561 ? -21.402 0.538 21.255 1.00 87.25 561 THR A N 1
ATOM 4257 C CA . THR A 1 561 ? -21.207 0.251 22.673 1.00 87.25 561 THR A CA 1
ATOM 4258 C C . THR A 1 561 ? -22.389 0.798 23.470 1.00 87.25 561 THR A C 1
ATOM 4260 O O . THR A 1 561 ? -22.607 2.014 23.552 1.00 87.25 561 THR A O 1
ATOM 4263 N N . ARG A 1 562 ? -23.167 -0.121 24.042 1.00 93.25 562 ARG A N 1
ATOM 4264 C CA . ARG A 1 562 ? -24.294 0.149 24.932 1.00 93.25 562 ARG A CA 1
ATOM 4265 C C . ARG A 1 562 ? -23.762 0.378 26.335 1.00 93.25 562 ARG A C 1
ATOM 4267 O O . ARG A 1 562 ? -23.102 -0.497 26.895 1.00 93.25 562 ARG A O 1
ATOM 4274 N N . ILE A 1 563 ? -24.068 1.534 26.904 1.00 96.44 563 ILE A N 1
ATOM 4275 C CA . ILE A 1 563 ? -23.594 1.933 28.226 1.00 96.44 563 ILE A CA 1
ATOM 4276 C C . ILE A 1 563 ? -24.784 2.104 29.156 1.00 96.44 563 ILE A C 1
ATOM 4278 O O . ILE A 1 563 ? -25.730 2.830 28.845 1.00 96.44 563 ILE A O 1
ATOM 4282 N N . VAL A 1 564 ? -24.717 1.456 30.311 1.00 97.88 564 VAL A N 1
ATOM 4283 C CA . VAL A 1 564 ? -25.634 1.682 31.429 1.00 97.88 564 VAL A CA 1
ATOM 4284 C C . VAL A 1 564 ? -24.951 2.556 32.463 1.00 97.88 564 VAL A C 1
ATOM 4286 O O . VAL A 1 564 ? -23.774 2.361 32.750 1.00 97.88 564 VAL A O 1
ATOM 4289 N N . ILE A 1 565 ? -25.693 3.509 33.027 1.00 98.00 565 ILE A N 1
ATOM 4290 C CA . ILE A 1 565 ? -25.190 4.407 34.066 1.00 98.00 565 ILE A CA 1
ATOM 4291 C C . ILE A 1 565 ? -26.099 4.321 35.292 1.00 98.00 565 ILE A C 1
ATOM 4293 O O . ILE A 1 565 ? -27.300 4.582 35.212 1.00 98.00 565 ILE A O 1
ATOM 4297 N N . LEU A 1 566 ? -25.511 3.940 36.421 1.00 97.12 566 LEU A N 1
ATOM 4298 C CA . LEU A 1 566 ? -26.154 3.783 37.721 1.00 97.12 566 LEU A CA 1
ATOM 4299 C C . LEU A 1 566 ? -25.398 4.626 38.752 1.00 97.12 566 LEU A C 1
ATOM 4301 O O . LEU A 1 566 ? -24.539 4.124 39.478 1.00 97.12 566 LEU A O 1
ATOM 4305 N N . LEU A 1 567 ? -25.703 5.926 38.787 1.00 97.50 567 LEU A N 1
ATOM 4306 C CA . LEU A 1 567 ? -25.130 6.857 39.754 1.00 97.50 567 LEU A CA 1
ATOM 4307 C C . LEU A 1 567 ? -26.144 7.285 40.807 1.00 97.50 567 LEU A C 1
ATOM 4309 O O . LEU A 1 567 ? -27.279 7.659 40.498 1.00 97.50 567 LEU A O 1
ATOM 4313 N N . PHE A 1 568 ? -25.692 7.256 42.057 1.00 97.50 568 PHE A N 1
ATOM 4314 C CA . PHE A 1 568 ? -26.451 7.694 43.220 1.00 97.50 568 PHE A CA 1
ATOM 4315 C C . PHE A 1 568 ? -25.827 8.977 43.758 1.00 97.50 568 PHE A C 1
ATOM 4317 O O . PHE A 1 568 ? -24.646 9.004 44.096 1.00 97.50 568 PHE A O 1
ATOM 4324 N N . GLU A 1 569 ? -26.615 10.052 43.788 1.00 98.25 569 GLU A N 1
ATOM 4325 C CA . GLU A 1 569 ? -26.146 11.393 44.133 1.00 98.25 569 GLU A CA 1
ATOM 4326 C C . GLU A 1 569 ? -26.895 11.939 45.348 1.00 98.25 569 GLU A C 1
ATOM 4328 O O . GLU A 1 569 ? -28.127 12.007 45.358 1.00 98.25 569 GLU A O 1
ATOM 4333 N N . GLU A 1 570 ? -26.147 12.369 46.362 1.00 98.25 570 GLU A N 1
ATOM 4334 C CA . GLU A 1 570 ? -26.686 13.022 47.555 1.00 98.25 570 GLU A CA 1
ATOM 4335 C C . GLU A 1 570 ? -26.151 14.451 47.691 1.00 98.25 570 GLU A C 1
ATOM 4337 O O . GLU A 1 570 ? -24.957 14.714 47.559 1.00 98.25 570 GLU A O 1
ATOM 4342 N N . ASN A 1 571 ? -27.028 15.397 48.017 1.00 98.25 571 ASN A N 1
ATOM 4343 C CA . ASN A 1 571 ? -26.645 16.767 48.339 1.00 98.25 571 ASN A CA 1
ATOM 4344 C C . ASN A 1 571 ? -27.157 17.119 49.733 1.00 98.25 571 ASN A C 1
ATOM 4346 O O . ASN A 1 571 ? -28.366 17.165 49.963 1.00 98.25 571 ASN A O 1
ATOM 4350 N N . MET A 1 572 ? -26.238 17.359 50.668 1.00 97.19 572 MET A N 1
ATOM 4351 C CA . MET A 1 572 ? -26.553 17.652 52.071 1.00 97.19 572 MET A CA 1
ATOM 4352 C C . MET A 1 572 ? -27.433 16.571 52.717 1.00 97.19 572 MET A C 1
ATOM 4354 O O . MET A 1 572 ? -28.423 16.873 53.381 1.00 97.19 572 MET A O 1
ATOM 4358 N N . GLY A 1 573 ? -27.096 15.300 52.472 1.00 96.38 573 GLY A N 1
ATOM 4359 C CA . GLY A 1 573 ? -27.823 14.141 53.004 1.00 96.38 573 GLY A CA 1
ATOM 4360 C C . GLY A 1 573 ? -29.194 13.891 52.368 1.00 96.38 573 GLY A C 1
ATOM 4361 O O . GLY A 1 573 ? -29.944 13.048 52.852 1.00 96.38 573 GLY A O 1
ATOM 4362 N N . LYS A 1 574 ? -29.550 14.620 51.301 1.00 97.44 574 LYS A N 1
ATOM 4363 C CA . LYS A 1 574 ? -30.773 14.386 50.526 1.00 97.44 574 LYS A CA 1
ATOM 4364 C C . LYS A 1 574 ? -30.433 13.777 49.176 1.00 97.44 574 LYS A C 1
ATOM 4366 O O . LYS A 1 574 ? -29.704 14.388 48.390 1.00 97.44 574 LYS A O 1
ATOM 4371 N N . GLU A 1 575 ? -31.016 12.618 48.890 1.00 96.75 575 GLU A N 1
ATOM 4372 C CA . GLU A 1 575 ? -30.943 12.001 47.566 1.00 96.75 575 GLU A CA 1
ATOM 4373 C C . GLU A 1 575 ? -31.505 12.960 46.508 1.00 96.75 575 GLU A C 1
ATOM 4375 O O . GLU A 1 575 ? -32.573 13.555 46.679 1.00 96.75 575 GLU A O 1
ATOM 4380 N N . GLN A 1 576 ? -30.755 13.147 45.427 1.00 97.00 576 GLN A N 1
ATOM 4381 C CA . GLN A 1 576 ? -31.167 13.982 44.309 1.00 97.00 576 GLN A CA 1
ATOM 4382 C C . GLN A 1 576 ? -32.015 13.161 43.336 1.00 97.00 576 GLN A C 1
ATOM 4384 O O . GLN A 1 576 ? -31.620 12.080 42.907 1.00 97.00 576 GLN A O 1
ATOM 4389 N N . GLY A 1 577 ? -33.178 13.689 42.941 1.00 89.62 577 GLY A N 1
ATOM 4390 C CA . GLY A 1 577 ? -34.033 13.032 41.944 1.00 89.62 577 GLY A CA 1
ATOM 4391 C C . GLY A 1 577 ? -33.413 12.991 40.540 1.00 89.62 577 GLY A C 1
ATOM 4392 O O . GLY A 1 577 ? -33.712 12.090 39.761 1.00 89.62 577 GLY A O 1
ATOM 4393 N N . VAL A 1 578 ? -32.534 13.948 40.226 1.00 93.38 578 VAL A N 1
ATOM 4394 C CA . VAL A 1 578 ? -31.767 14.019 38.975 1.00 93.38 578 VAL A CA 1
ATOM 4395 C C . VAL A 1 578 ? -30.305 14.260 39.341 1.00 93.38 578 VAL A C 1
ATOM 4397 O O . VAL A 1 578 ? -29.993 15.300 39.915 1.00 93.38 578 VAL A O 1
ATOM 4400 N N . SER A 1 579 ? -29.422 13.310 39.024 1.00 97.31 579 SER A N 1
ATOM 4401 C CA . SER A 1 579 ? -27.985 13.454 39.285 1.00 97.31 579 SER A CA 1
ATOM 4402 C C . SER A 1 579 ? -27.347 14.428 38.293 1.00 97.31 579 SER A C 1
ATOM 4404 O O . SER A 1 579 ? -27.465 14.271 37.074 1.00 97.31 579 SER A O 1
ATOM 4406 N N . ILE A 1 580 ? -26.640 15.423 38.826 1.00 97.75 580 ILE A N 1
ATOM 4407 C CA . ILE A 1 580 ? -25.836 16.379 38.060 1.00 97.75 580 ILE A CA 1
ATOM 4408 C C . ILE A 1 580 ? -24.643 15.663 37.423 1.00 97.75 580 ILE A C 1
ATOM 4410 O O . ILE A 1 580 ? -24.353 15.874 36.243 1.00 97.75 580 ILE A O 1
ATOM 4414 N N . VAL A 1 581 ? -23.964 14.802 38.189 1.00 97.69 581 VAL A N 1
ATOM 4415 C CA . VAL A 1 581 ? -22.776 14.073 37.719 1.00 97.69 581 VAL A CA 1
ATOM 4416 C C . VAL A 1 581 ? -23.129 13.129 36.574 1.00 97.69 581 VAL A C 1
ATOM 4418 O O . VAL A 1 581 ? -22.444 13.118 35.550 1.00 97.69 581 VAL A O 1
ATOM 4421 N N . GLU A 1 582 ? -24.229 12.390 36.702 1.00 97.56 582 GLU A N 1
ATOM 4422 C CA . GLU A 1 582 ? -24.721 11.520 35.638 1.00 97.56 582 GLU A CA 1
ATOM 4423 C C . GLU A 1 582 ? -25.075 12.293 34.370 1.00 97.56 582 GLU A C 1
ATOM 4425 O O . GLU A 1 582 ? -24.675 11.880 33.283 1.00 97.56 582 GLU A O 1
ATOM 4430 N N . GLY A 1 583 ? -25.775 13.425 34.496 1.00 97.38 583 GLY A N 1
ATOM 4431 C CA . GLY A 1 583 ? -26.167 14.242 33.347 1.00 97.38 583 GLY A CA 1
ATOM 4432 C C . GLY A 1 583 ? -24.973 14.681 32.492 1.00 97.38 583 GLY A C 1
ATOM 4433 O O . GLY A 1 583 ? -25.029 14.600 31.261 1.00 97.38 583 GLY A O 1
ATOM 4434 N N . ASP A 1 584 ? -23.869 15.081 33.128 1.00 97.38 584 ASP A N 1
ATOM 4435 C CA . ASP A 1 584 ? -22.641 15.457 32.419 1.00 97.38 584 ASP A CA 1
ATOM 4436 C C . ASP A 1 584 ? -21.943 14.250 31.774 1.00 97.38 584 ASP A C 1
ATOM 4438 O O . ASP A 1 584 ? -21.497 14.351 30.628 1.00 97.38 584 ASP A O 1
ATOM 4442 N N . ILE A 1 585 ? -21.894 13.093 32.448 1.00 97.56 585 ILE A N 1
ATOM 4443 C CA . ILE A 1 585 ? -21.346 11.855 31.865 1.00 97.56 585 ILE A CA 1
ATOM 4444 C C . ILE A 1 585 ? -22.163 11.433 30.638 1.00 97.56 585 ILE A C 1
ATOM 4446 O O . ILE A 1 585 ? -21.586 11.206 29.575 1.00 97.56 585 ILE A O 1
ATOM 4450 N N . VAL A 1 586 ? -23.497 11.392 30.739 1.00 97.44 586 VAL A N 1
ATOM 4451 C CA . VAL A 1 586 ? -24.398 11.075 29.614 1.00 97.44 586 VAL A CA 1
ATOM 4452 C C . VAL A 1 586 ? -24.125 12.008 28.438 1.00 97.44 586 VAL A C 1
ATOM 4454 O O . VAL A 1 586 ? -23.944 11.549 27.309 1.00 97.44 586 VAL A O 1
ATOM 4457 N N . LYS A 1 587 ? -24.047 13.319 28.693 1.00 96.50 587 LYS A N 1
ATOM 4458 C CA . LYS A 1 587 ? -23.789 14.324 27.656 1.00 96.50 587 LYS A CA 1
ATOM 4459 C C . LYS A 1 587 ? -22.458 14.080 26.941 1.00 96.50 587 LYS A C 1
ATOM 4461 O O . LYS A 1 587 ? -22.411 14.169 25.711 1.00 96.50 587 LYS A O 1
ATOM 4466 N N . GLN A 1 588 ? -21.395 13.766 27.681 1.00 95.75 588 GLN A N 1
ATOM 4467 C CA . GLN A 1 588 ? -20.083 13.453 27.108 1.00 95.75 588 GLN A CA 1
ATOM 4468 C C . GLN A 1 588 ? -20.118 12.168 26.276 1.00 95.75 588 GLN A C 1
ATOM 4470 O O . GLN A 1 588 ? -19.636 12.157 25.142 1.00 95.75 588 GLN A O 1
ATOM 4475 N N . LEU A 1 589 ? -20.742 11.107 26.788 1.00 94.62 589 LEU A N 1
ATOM 4476 C CA . LEU A 1 589 ? -20.845 9.825 26.093 1.00 94.62 589 LEU A CA 1
ATOM 4477 C C . LEU A 1 589 ? -21.644 9.947 24.787 1.00 94.62 589 LEU A C 1
ATOM 4479 O O . LEU A 1 589 ? -21.167 9.537 23.729 1.00 94.62 589 LEU A O 1
ATOM 4483 N N . VAL A 1 590 ? -22.807 10.600 24.817 1.00 93.88 590 VAL A N 1
ATOM 4484 C CA . VAL A 1 590 ? -23.629 10.831 23.617 1.00 93.88 590 VAL A CA 1
ATOM 4485 C C . VAL A 1 590 ? -22.890 11.702 22.594 1.00 93.88 590 VAL A C 1
ATOM 4487 O O . VAL A 1 590 ? -22.922 11.405 21.400 1.00 93.88 590 VAL A O 1
ATOM 4490 N N . SER A 1 591 ? -22.155 12.728 23.041 1.00 90.00 591 SER A N 1
ATOM 4491 C CA . SER A 1 591 ? -21.326 13.563 22.150 1.00 90.00 591 SER A CA 1
ATOM 4492 C C . SER A 1 591 ? -20.206 12.763 21.467 1.00 90.00 591 SER A C 1
ATOM 4494 O O . SER A 1 591 ? -19.813 13.085 20.348 1.00 90.00 591 SER A O 1
ATOM 4496 N N . ASN A 1 592 ? -19.743 11.680 22.100 1.00 87.25 592 ASN A N 1
ATOM 4497 C CA . ASN A 1 592 ? -18.781 10.716 21.551 1.00 87.25 592 ASN A CA 1
ATOM 4498 C C . ASN A 1 592 ? -19.458 9.505 20.872 1.00 87.25 592 ASN A C 1
ATOM 4500 O O . ASN A 1 592 ? -18.808 8.499 20.581 1.00 87.25 592 ASN A O 1
ATOM 4504 N N . LYS A 1 593 ? -20.753 9.641 20.555 1.00 88.94 593 LYS A N 1
ATOM 4505 C CA . LYS A 1 593 ? -21.610 8.689 19.832 1.00 88.94 593 LYS A CA 1
ATOM 4506 C C . LYS A 1 593 ? -21.954 7.400 20.578 1.00 88.94 593 LYS A C 1
ATOM 4508 O O . LYS A 1 593 ? -22.571 6.538 19.967 1.00 88.94 593 LYS A O 1
ATOM 4513 N N . PHE A 1 594 ? -21.627 7.262 21.860 1.00 90.94 594 PHE A N 1
ATOM 4514 C CA . PHE A 1 594 ? -22.014 6.089 22.647 1.00 90.94 594 PHE A CA 1
ATOM 4515 C C . PHE A 1 594 ? -23.536 5.977 22.807 1.00 90.94 594 PHE A C 1
ATOM 4517 O O . PHE A 1 594 ? -24.237 6.988 22.921 1.00 90.94 594 PHE A O 1
ATOM 4524 N N . LYS A 1 595 ? -24.052 4.742 22.870 1.00 93.31 595 LYS A N 1
ATOM 4525 C CA . LYS A 1 595 ? -25.477 4.483 23.101 1.00 93.31 595 LYS A CA 1
ATOM 4526 C C . LYS A 1 595 ? -25.739 4.302 24.595 1.00 93.31 595 LYS A C 1
ATOM 4528 O O . LYS A 1 595 ? -25.508 3.229 25.140 1.00 93.31 595 LYS A O 1
ATOM 4533 N N . VAL A 1 596 ? -26.253 5.337 25.252 1.00 96.81 596 VAL A N 1
ATOM 4534 C CA . VAL A 1 596 ? -26.670 5.248 26.660 1.00 96.81 596 VAL A CA 1
ATOM 4535 C C . VAL A 1 596 ? -28.062 4.613 26.751 1.00 96.81 596 VAL A C 1
ATOM 4537 O O . VAL A 1 596 ? -28.978 5.035 26.045 1.00 96.81 596 VAL A O 1
ATOM 4540 N N . ILE A 1 597 ? -28.212 3.582 27.584 1.00 97.44 597 ILE A N 1
ATOM 4541 C CA . ILE A 1 597 ? -29.473 2.855 27.794 1.00 97.44 597 ILE A CA 1
ATOM 4542 C C . ILE A 1 597 ? -30.343 3.577 28.832 1.00 97.44 597 ILE A C 1
ATOM 4544 O O . ILE A 1 597 ? -29.835 4.089 29.830 1.00 97.44 597 ILE A O 1
ATOM 4548 N N . ASP A 1 598 ? -31.659 3.609 28.603 1.00 96.06 598 ASP A N 1
ATOM 4549 C CA . ASP A 1 598 ? -32.618 4.256 29.503 1.00 96.06 598 ASP A CA 1
ATOM 4550 C C . ASP A 1 598 ? -32.711 3.527 30.853 1.00 96.06 598 ASP A C 1
ATOM 4552 O O . ASP A 1 598 ? -32.854 2.304 30.912 1.00 96.06 598 ASP A O 1
ATOM 4556 N N . LYS A 1 599 ? -32.692 4.284 31.956 1.00 94.81 599 LYS A N 1
ATOM 4557 C CA . LYS A 1 599 ? -32.745 3.734 33.320 1.00 94.81 599 LYS A CA 1
ATOM 4558 C C . LYS A 1 599 ? -33.956 2.840 33.578 1.00 94.81 599 LYS A C 1
ATOM 4560 O O . LYS A 1 599 ? -33.837 1.875 34.328 1.00 94.81 599 LYS A O 1
ATOM 4565 N N . ASN A 1 600 ? -35.109 3.113 32.970 1.00 94.06 600 ASN A N 1
ATOM 4566 C CA . ASN A 1 600 ? -36.296 2.281 33.167 1.00 94.06 600 ASN A CA 1
ATOM 4567 C C . ASN A 1 600 ? -36.134 0.897 32.533 1.00 94.06 600 ASN A C 1
ATOM 4569 O O . ASN A 1 600 ? -36.752 -0.059 32.992 1.00 94.06 600 ASN A O 1
ATOM 4573 N N . GLU A 1 601 ? -35.326 0.770 31.480 1.00 94.31 601 GLU A N 1
ATOM 4574 C CA . GLU A 1 601 ? -34.973 -0.527 30.901 1.00 94.31 601 GLU A CA 1
ATOM 4575 C C . GLU A 1 601 ? -34.009 -1.284 31.818 1.00 94.31 601 GLU A C 1
ATOM 4577 O O . GLU A 1 601 ? -34.207 -2.470 32.077 1.00 94.31 601 GLU A O 1
ATOM 4582 N N . VAL A 1 602 ? -33.038 -0.575 32.396 1.00 96.00 602 VAL A N 1
ATOM 4583 C CA . VAL A 1 602 ? -32.065 -1.124 33.352 1.00 96.00 602 VAL A CA 1
ATOM 4584 C C . VAL A 1 602 ? -32.749 -1.657 34.610 1.00 96.00 602 VAL A C 1
ATOM 4586 O O . VAL A 1 602 ? -32.473 -2.779 35.037 1.00 96.00 602 VAL A O 1
ATOM 4589 N N . TYR A 1 603 ? -33.697 -0.901 35.171 1.00 95.88 603 TYR A N 1
ATOM 4590 C CA . TYR A 1 603 ? -34.395 -1.293 36.398 1.00 95.88 603 TYR A CA 1
ATOM 4591 C C . TYR A 1 603 ? -35.368 -2.470 36.233 1.00 95.88 603 TYR A C 1
ATOM 4593 O O . TYR A 1 603 ? -35.883 -2.985 37.223 1.00 95.88 603 TYR A O 1
ATOM 4601 N N . LYS A 1 604 ? -35.598 -2.954 35.004 1.00 96.00 604 LYS A N 1
ATOM 4602 C CA . LYS A 1 604 ? -36.283 -4.240 34.778 1.00 96.00 604 LYS A CA 1
ATOM 4603 C C . LYS A 1 604 ? -35.378 -5.437 35.076 1.00 96.00 604 LYS A C 1
ATOM 4605 O O . LYS A 1 604 ? -35.893 -6.512 35.363 1.00 96.00 604 LYS A O 1
ATOM 4610 N N . ALA A 1 605 ? -34.059 -5.261 34.979 1.00 96.25 605 ALA A N 1
ATOM 4611 C CA . ALA A 1 605 ? -33.069 -6.314 35.193 1.00 96.25 605 ALA A CA 1
ATOM 4612 C C . ALA A 1 605 ? -32.455 -6.284 36.604 1.00 96.25 605 ALA A C 1
ATOM 4614 O O . ALA A 1 605 ? -32.094 -7.332 37.133 1.00 96.25 605 ALA A O 1
ATOM 4615 N N . VAL A 1 606 ? -32.338 -5.101 37.216 1.00 97.06 606 VAL A N 1
ATOM 4616 C CA . VAL A 1 606 ? -31.713 -4.894 38.534 1.00 97.06 606 VAL A CA 1
ATOM 4617 C C . VAL A 1 606 ? -32.571 -3.955 39.379 1.00 97.06 606 VAL A C 1
ATOM 4619 O O . VAL A 1 606 ? -32.995 -2.912 38.895 1.00 97.06 606 VAL A O 1
ATOM 4622 N N . SER A 1 607 ? -32.805 -4.281 40.654 1.00 96.69 607 SER A N 1
ATOM 4623 C CA . SER A 1 607 ? -33.515 -3.366 41.566 1.00 96.69 607 SER A CA 1
ATOM 4624 C C . SER A 1 607 ? -32.663 -2.147 41.937 1.00 96.69 607 SER A C 1
ATOM 4626 O O . SER A 1 607 ? -31.430 -2.215 41.977 1.00 96.69 607 SER A O 1
ATOM 4628 N N . LYS A 1 608 ? -33.312 -1.020 42.257 1.00 95.81 608 LYS A N 1
ATOM 4629 C CA . LYS A 1 608 ? -32.617 0.213 42.658 1.00 95.81 608 LYS A CA 1
ATOM 4630 C C . LYS A 1 608 ? -31.755 -0.010 43.907 1.00 95.81 608 LYS A C 1
ATOM 4632 O O . LYS A 1 608 ? -30.653 0.522 43.992 1.00 95.81 608 LYS A O 1
ATOM 4637 N N . GLU A 1 609 ? -32.226 -0.828 44.841 1.00 95.81 609 GLU A N 1
ATOM 4638 C CA . GLU A 1 609 ? -31.553 -1.154 46.099 1.00 95.81 609 GLU A CA 1
ATOM 4639 C C . GLU A 1 609 ? -30.282 -1.977 45.860 1.00 95.81 609 GLU A C 1
ATOM 4641 O O . GLU A 1 609 ? -29.239 -1.671 46.435 1.00 95.81 609 GLU A O 1
ATOM 4646 N N . GLN A 1 610 ? -30.336 -2.975 44.969 1.00 95.88 610 GLN A N 1
ATOM 4647 C CA . GLN A 1 610 ? -29.153 -3.747 44.568 1.00 95.88 610 GLN A CA 1
ATOM 4648 C C . GLN A 1 610 ? -28.122 -2.864 43.865 1.00 95.88 610 GLN A C 1
ATOM 4650 O O . GLN A 1 610 ? -26.938 -2.927 44.187 1.00 95.88 610 GLN A O 1
ATOM 4655 N N . ALA A 1 611 ? -28.573 -2.009 42.942 1.00 95.94 611 ALA A N 1
ATOM 4656 C CA . ALA A 1 611 ? -27.704 -1.053 42.266 1.00 95.94 611 ALA A CA 1
ATOM 4657 C C . ALA A 1 611 ? -27.030 -0.091 43.260 1.00 95.94 611 ALA A C 1
ATOM 4659 O O . ALA A 1 611 ? -25.823 0.131 43.161 1.00 95.94 611 ALA A O 1
ATOM 4660 N N . LYS A 1 612 ? -27.778 0.434 44.242 1.00 96.00 612 LYS A N 1
ATOM 4661 C CA . LYS A 1 612 ? -27.235 1.325 45.279 1.00 96.00 612 LYS A CA 1
ATOM 4662 C C . LYS A 1 612 ? -26.207 0.606 46.152 1.00 96.00 612 LYS A C 1
ATOM 4664 O O . LYS A 1 612 ? -25.116 1.126 46.359 1.00 96.00 612 LYS A O 1
ATOM 4669 N N . ALA A 1 613 ? -26.509 -0.616 46.587 1.00 95.31 613 ALA A N 1
ATOM 4670 C CA . ALA A 1 613 ? -25.583 -1.418 47.379 1.00 95.31 613 ALA A CA 1
ATOM 4671 C C . ALA A 1 613 ? -24.270 -1.707 46.626 1.00 95.31 613 ALA A C 1
ATOM 4673 O O . ALA A 1 613 ? -23.193 -1.576 47.208 1.00 95.31 613 ALA A O 1
ATOM 4674 N N . SER A 1 614 ? -24.321 -2.051 45.333 1.00 95.19 614 SER A N 1
ATOM 4675 C CA . SER A 1 614 ? -23.105 -2.254 44.524 1.00 95.19 614 SER A CA 1
ATOM 4676 C C . SER A 1 614 ? -22.326 -0.957 44.297 1.00 95.19 614 SER A C 1
ATOM 4678 O O . SER A 1 614 ? -21.099 -0.959 44.381 1.00 95.19 614 SER A O 1
ATOM 4680 N N . ALA A 1 615 ? -23.017 0.168 44.098 1.00 95.31 615 ALA A N 1
ATOM 4681 C CA . ALA A 1 615 ? -22.376 1.476 43.979 1.00 95.31 615 ALA A CA 1
ATOM 4682 C C . ALA A 1 615 ? -21.566 1.867 45.229 1.00 95.31 615 ALA A C 1
ATOM 4684 O O . ALA A 1 615 ? -20.564 2.569 45.103 1.00 95.31 615 ALA A O 1
ATOM 4685 N N . GLU A 1 616 ? -21.972 1.399 46.412 1.00 93.75 616 GLU A N 1
ATOM 4686 C CA . GLU A 1 616 ? -21.323 1.699 47.694 1.00 93.75 616 GLU A CA 1
ATOM 4687 C C . GLU A 1 616 ? -20.270 0.658 48.121 1.00 93.75 616 GLU A C 1
ATOM 4689 O O . GLU A 1 616 ? -19.292 1.013 48.777 1.00 93.75 616 GLU A O 1
ATOM 4694 N N . SER A 1 617 ? -20.444 -0.624 47.775 1.00 85.75 617 SER A N 1
ATOM 4695 C CA . SER A 1 617 ? -19.698 -1.741 48.395 1.00 85.75 617 SER A CA 1
ATOM 4696 C C . SER A 1 617 ? -18.537 -2.312 47.576 1.00 85.75 617 SER A C 1
ATOM 4698 O O . SER A 1 617 ? -17.917 -3.289 47.988 1.00 85.75 617 SER A O 1
ATOM 4700 N N . SER A 1 618 ? -18.223 -1.741 46.414 1.00 81.25 618 SER A N 1
ATOM 4701 C CA . SER A 1 618 ? -17.290 -2.309 45.423 1.00 81.25 618 SER A CA 1
ATOM 4702 C C . SER A 1 618 ? -17.637 -3.714 44.891 1.00 81.25 618 SER A C 1
ATOM 4704 O O . SER A 1 618 ? -16.952 -4.216 44.002 1.00 81.25 618 SER A O 1
ATOM 4706 N N . ALA A 1 619 ? -18.695 -4.352 45.402 1.00 85.06 619 ALA A N 1
ATOM 4707 C CA . ALA A 1 619 ? -19.157 -5.673 44.998 1.00 85.06 619 ALA A CA 1
ATOM 4708 C C . ALA A 1 619 ? -20.120 -5.558 43.805 1.00 85.06 619 ALA A C 1
ATOM 4710 O O . ALA A 1 619 ? -21.345 -5.510 43.959 1.00 85.06 619 ALA A O 1
ATOM 4711 N N . ASP A 1 620 ? -19.557 -5.505 42.598 1.00 86.81 620 ASP A N 1
ATOM 4712 C CA . ASP A 1 620 ? -20.329 -5.261 41.371 1.00 86.81 620 ASP A CA 1
ATOM 4713 C C . ASP A 1 620 ? -20.808 -6.529 40.673 1.00 86.81 620 ASP A C 1
ATOM 4715 O O . ASP A 1 620 ? -21.566 -6.432 39.709 1.00 86.81 620 ASP A O 1
ATOM 4719 N N . ASP A 1 621 ? -20.391 -7.711 41.127 1.00 90.44 621 ASP A N 1
ATOM 4720 C CA . ASP A 1 621 ? -20.628 -8.968 40.410 1.00 90.44 621 ASP A CA 1
ATOM 4721 C C . ASP A 1 621 ? -22.118 -9.241 40.185 1.00 90.44 621 ASP A C 1
ATOM 4723 O O . ASP A 1 621 ? -22.519 -9.687 39.110 1.00 90.44 621 ASP A O 1
ATOM 4727 N N . VAL A 1 622 ? -22.962 -8.945 41.178 1.00 91.94 622 VAL A N 1
ATOM 4728 C CA . VAL A 1 622 ? -24.412 -9.182 41.092 1.00 91.94 622 VAL A CA 1
ATOM 4729 C C . VAL A 1 622 ? -25.040 -8.302 40.010 1.00 91.94 622 VAL A C 1
ATOM 4731 O O . VAL A 1 622 ? -25.749 -8.803 39.137 1.00 91.94 622 VAL A O 1
ATOM 4734 N N . VAL A 1 623 ? -24.745 -7.000 40.036 1.00 94.81 623 VAL A N 1
ATOM 4735 C CA . VAL A 1 623 ? -25.299 -6.021 39.089 1.00 94.81 623 VAL A CA 1
ATOM 4736 C C . VAL A 1 623 ? -24.703 -6.213 37.695 1.00 94.81 623 VAL A C 1
ATOM 4738 O O . VAL A 1 623 ? -25.438 -6.228 36.709 1.00 94.81 623 VAL A O 1
ATOM 4741 N N . SER A 1 624 ? -23.394 -6.443 37.603 1.00 93.44 624 SER A N 1
ATOM 4742 C CA . SER A 1 624 ? -22.701 -6.666 36.332 1.00 93.44 624 SER A CA 1
ATOM 4743 C C . SER A 1 624 ? -23.228 -7.915 35.628 1.00 93.44 624 SER A C 1
ATOM 4745 O O . SER A 1 624 ? -23.555 -7.867 34.444 1.00 93.44 624 SER A O 1
ATOM 4747 N N . ASN A 1 625 ? -23.413 -9.026 36.350 1.00 94.19 625 ASN A N 1
ATOM 4748 C CA . ASN A 1 625 ? -23.956 -10.250 35.758 1.00 94.19 625 ASN A CA 1
ATOM 4749 C C . ASN A 1 625 ? -25.396 -10.085 35.260 1.00 94.19 625 ASN A C 1
ATOM 4751 O O . ASN A 1 625 ? -25.727 -10.602 34.193 1.00 94.19 625 ASN A O 1
ATOM 4755 N N . ALA A 1 626 ? -26.235 -9.346 35.988 1.00 95.69 626 ALA A N 1
ATOM 4756 C CA . ALA A 1 626 ? -27.613 -9.089 35.579 1.00 95.69 626 ALA A CA 1
ATOM 4757 C C . ALA A 1 626 ? -27.710 -8.204 34.320 1.00 95.69 626 ALA A C 1
ATOM 4759 O O . ALA A 1 626 ? -28.639 -8.357 33.528 1.00 95.69 626 ALA A O 1
ATOM 4760 N N . LEU A 1 627 ? -26.741 -7.308 34.101 1.00 97.06 627 LEU A N 1
ATOM 4761 C CA . LEU A 1 627 ? -26.762 -6.338 33.000 1.00 97.06 627 LEU A CA 1
ATOM 4762 C C . LEU A 1 627 ? -26.028 -6.780 31.727 1.00 97.06 627 LEU A C 1
ATOM 4764 O O . LEU A 1 627 ? -26.170 -6.110 30.704 1.00 97.06 627 LEU A O 1
ATOM 4768 N N . LYS A 1 628 ? -25.325 -7.921 31.738 1.00 95.12 628 LYS A N 1
ATOM 4769 C CA . LYS A 1 628 ? -24.588 -8.480 30.579 1.00 95.12 628 LYS A CA 1
ATOM 4770 C C . LYS A 1 628 ? -25.401 -8.585 29.283 1.00 95.12 628 LYS A C 1
ATOM 4772 O O . LYS A 1 628 ? -24.850 -8.522 28.190 1.00 95.12 628 LYS A O 1
ATOM 4777 N N . THR A 1 629 ? -26.712 -8.789 29.382 1.00 92.81 629 THR A N 1
ATOM 4778 C CA . THR A 1 629 ? -27.598 -8.896 28.208 1.00 92.81 629 THR A CA 1
ATOM 4779 C C . THR A 1 629 ? -28.105 -7.530 27.730 1.00 92.81 629 THR A C 1
ATOM 4781 O O . THR A 1 629 ? -28.405 -7.349 26.546 1.00 92.81 629 THR A O 1
ATOM 4784 N N . VAL A 1 630 ? -28.150 -6.547 28.631 1.00 94.94 630 VAL A N 1
ATOM 4785 C CA . VAL A 1 630 ? -28.709 -5.207 28.409 1.00 94.94 630 VAL A CA 1
ATOM 4786 C C . VAL A 1 630 ? -27.670 -4.269 27.798 1.00 94.94 630 VAL A C 1
ATOM 4788 O O . VAL A 1 630 ? -27.988 -3.503 26.883 1.00 94.94 630 VAL A O 1
ATOM 4791 N N . ALA A 1 631 ? -26.426 -4.347 28.265 1.00 96.38 631 ALA A N 1
ATOM 4792 C CA . ALA A 1 631 ? -25.364 -3.425 27.896 1.00 96.38 631 ALA A CA 1
ATOM 4793 C C . ALA A 1 631 ? -24.000 -4.105 27.810 1.00 96.38 631 ALA A C 1
ATOM 4795 O O . ALA A 1 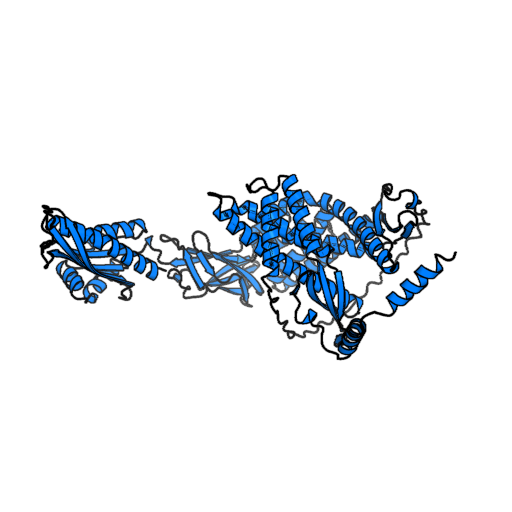631 ? -23.840 -5.258 28.202 1.00 96.38 631 ALA A O 1
ATOM 4796 N N . ASP A 1 632 ? -23.032 -3.363 27.284 1.00 93.69 632 ASP A N 1
ATOM 4797 C CA . ASP A 1 632 ? -21.655 -3.822 27.124 1.00 93.69 632 ASP A CA 1
ATOM 4798 C C . ASP A 1 632 ? -20.763 -3.226 28.225 1.00 93.69 632 ASP A C 1
ATOM 4800 O O . ASP A 1 632 ? -19.855 -3.886 28.715 1.00 93.69 632 ASP A O 1
ATOM 4804 N N . ILE A 1 633 ? -21.064 -1.999 28.664 1.00 96.25 633 ILE A N 1
ATOM 4805 C CA . ILE A 1 633 ? -20.339 -1.289 29.722 1.00 96.25 633 ILE A CA 1
ATOM 4806 C C . ILE A 1 633 ? -21.308 -0.832 30.817 1.00 96.25 633 ILE A C 1
ATOM 4808 O O . ILE A 1 633 ? -22.399 -0.327 30.529 1.00 96.25 633 ILE A O 1
ATOM 4812 N N . LEU A 1 634 ? -20.878 -0.946 32.072 1.00 97.75 634 LEU A N 1
ATOM 4813 C CA . LEU A 1 634 ? -21.556 -0.410 33.250 1.00 97.75 634 LEU A CA 1
ATOM 4814 C C . LEU A 1 634 ? -20.729 0.715 33.874 1.00 97.75 634 LEU A C 1
ATOM 4816 O O . LEU A 1 634 ? -19.591 0.502 34.276 1.00 97.75 634 LEU A O 1
ATOM 4820 N N . ILE A 1 635 ? -21.322 1.896 34.014 1.00 97.94 635 ILE A N 1
ATOM 4821 C CA . ILE A 1 635 ? -20.797 2.986 34.835 1.00 97.94 635 ILE A CA 1
ATOM 4822 C C . ILE A 1 635 ? -21.606 3.022 36.129 1.00 97.94 635 ILE A C 1
ATOM 4824 O O . ILE A 1 635 ? -22.806 3.285 36.096 1.00 97.94 635 ILE A O 1
ATOM 4828 N N . ILE A 1 636 ? -20.972 2.757 37.266 1.00 97.88 636 ILE A N 1
ATOM 4829 C CA . ILE A 1 636 ? -21.637 2.655 38.570 1.00 97.88 636 ILE A CA 1
ATOM 4830 C C . ILE A 1 636 ? -20.862 3.415 39.643 1.00 97.88 636 ILE A C 1
ATOM 4832 O O . ILE A 1 636 ? -19.630 3.444 39.628 1.00 97.88 636 ILE A O 1
ATOM 4836 N N . GLY A 1 637 ? -21.565 4.049 40.579 1.00 97.50 637 GLY A N 1
ATOM 4837 C CA . GLY A 1 637 ? -20.904 4.832 41.617 1.00 97.50 637 GLY A CA 1
ATOM 4838 C C . GLY A 1 637 ? -21.830 5.622 42.527 1.00 97.50 637 GLY A C 1
ATOM 4839 O O . GLY A 1 637 ? -23.036 5.733 42.294 1.00 97.50 637 GLY A O 1
ATOM 4840 N N . SER A 1 638 ? -21.233 6.185 43.572 1.00 97.75 638 SER A N 1
ATOM 4841 C CA . SER A 1 638 ? -21.905 7.035 44.550 1.00 97.75 638 SER A CA 1
ATOM 4842 C C . SER A 1 638 ? -21.133 8.339 44.711 1.00 97.75 638 SER A C 1
ATOM 4844 O O . SER A 1 638 ? -19.903 8.342 44.838 1.00 97.75 638 SER A O 1
ATOM 4846 N N . VAL A 1 639 ? -21.854 9.456 44.676 1.00 98.19 639 VAL A N 1
ATOM 4847 C CA . VAL A 1 639 ? -21.311 10.807 44.829 1.00 98.19 639 VAL A CA 1
ATOM 4848 C C . VAL A 1 639 ? -22.129 11.560 45.873 1.00 98.19 639 VAL A C 1
ATOM 4850 O O . VAL A 1 639 ? -23.353 11.450 45.933 1.00 98.19 639 VAL A O 1
ATOM 4853 N N . LYS A 1 640 ? -21.466 12.343 46.718 1.00 98.12 640 LYS A N 1
ATOM 4854 C CA . LYS A 1 640 ? -22.135 13.110 47.767 1.00 98.12 640 LYS A CA 1
ATOM 4855 C C . LYS A 1 640 ? -21.490 14.464 47.981 1.00 98.12 640 LYS A C 1
ATOM 4857 O O . LYS A 1 640 ? -20.269 14.592 47.933 1.00 98.12 640 LYS A O 1
ATOM 4862 N N . ALA A 1 641 ? -22.310 15.463 48.279 1.00 98.12 641 ALA A N 1
ATOM 4863 C CA . ALA A 1 641 ? -21.870 16.737 48.822 1.00 98.12 641 ALA A CA 1
ATOM 4864 C C . ALA A 1 641 ? -22.272 16.854 50.291 1.00 98.12 641 ALA A C 1
ATOM 4866 O O . ALA A 1 641 ? -23.434 16.647 50.648 1.00 98.12 641 ALA A O 1
ATOM 4867 N N . VAL A 1 642 ? -21.311 17.231 51.130 1.00 97.38 642 VAL A N 1
ATOM 4868 C CA . VAL A 1 642 ? -21.492 17.443 52.570 1.00 97.38 642 VAL A CA 1
ATOM 4869 C C . VAL A 1 642 ? -21.058 18.849 52.972 1.00 97.38 642 VAL A C 1
ATOM 4871 O O . VAL A 1 642 ? -20.310 19.525 52.256 1.00 97.38 642 VAL A O 1
ATOM 4874 N N . GLU A 1 643 ? -21.562 19.317 54.110 1.00 95.69 643 GLU A N 1
ATOM 4875 C CA . GLU A 1 643 ? -21.127 20.586 54.684 1.00 95.69 643 GLU A CA 1
ATOM 4876 C C . GLU A 1 643 ? -19.640 20.527 55.053 1.00 95.69 643 GLU A C 1
ATOM 4878 O O . GLU A 1 643 ? -19.119 19.499 55.477 1.00 95.69 643 GLU A O 1
ATOM 4883 N N . SER A 1 644 ? -18.938 21.644 54.864 1.00 89.00 644 SER A N 1
ATOM 4884 C CA . SER A 1 644 ? -17.562 21.790 55.333 1.00 89.00 644 SER A CA 1
ATOM 4885 C C . SER A 1 644 ? -17.519 21.740 56.858 1.00 89.00 644 SER A C 1
ATOM 4887 O O . SER A 1 644 ? -17.958 22.696 57.493 1.00 89.00 644 SER A O 1
ATOM 4889 N N . GLU A 1 645 ? -16.926 20.694 57.444 1.00 77.44 645 GLU A N 1
ATOM 4890 C CA . GLU A 1 645 ? -16.733 20.593 58.905 1.00 77.44 645 GLU A CA 1
ATOM 4891 C C . GLU A 1 645 ? -15.877 21.740 59.479 1.00 77.44 645 GLU A C 1
ATOM 4893 O O . GLU A 1 645 ? -15.965 22.071 60.657 1.00 77.44 645 GLU A O 1
ATOM 4898 N N . GLY A 1 646 ? -15.117 22.438 58.634 1.00 68.56 646 GLY A N 1
ATOM 4899 C CA . GLY A 1 646 ? -14.548 23.743 58.955 1.00 68.56 646 GLY A CA 1
ATOM 4900 C C . GLY A 1 646 ? -15.470 24.853 58.471 1.00 68.56 646 GLY A C 1
ATOM 4901 O O . GLY A 1 646 ? -15.330 25.307 57.330 1.00 68.56 646 GLY A O 1
ATOM 4902 N N . GLY A 1 647 ? -16.411 25.295 59.306 1.00 56.56 647 GLY A N 1
ATOM 4903 C CA . GLY A 1 647 ? -17.117 26.551 59.070 1.00 56.56 647 GLY A CA 1
ATOM 4904 C C . GLY A 1 647 ? -16.078 27.651 58.871 1.00 56.56 647 GLY A C 1
ATOM 4905 O O . GLY A 1 647 ? -15.180 27.802 59.697 1.00 56.56 647 GLY A O 1
ATOM 4906 N N . SER A 1 648 ? -16.139 28.390 57.760 1.00 50.91 648 SER A N 1
ATOM 4907 C CA . SER A 1 648 ? -15.212 29.495 57.529 1.00 50.91 648 SER A CA 1
ATOM 4908 C C . SER A 1 648 ? -15.515 30.623 58.517 1.00 50.91 648 SER A C 1
ATOM 4910 O O . SER A 1 648 ? -16.166 31.613 58.179 1.00 50.91 648 SER A O 1
ATOM 4912 N N . SER A 1 649 ? -15.028 30.510 59.748 1.00 50.69 649 SER A N 1
ATOM 4913 C CA . SER A 1 649 ? -14.654 31.683 60.516 1.00 50.69 649 SER A CA 1
ATOM 4914 C C . SER A 1 649 ? -13.466 32.271 59.769 1.00 50.69 649 SER A C 1
ATOM 4916 O O . SER A 1 649 ? -12.328 31.893 60.022 1.00 50.69 649 SER A O 1
ATOM 4918 N N . ASN A 1 650 ? -13.728 33.098 58.755 1.00 53.59 650 ASN A N 1
ATOM 4919 C CA . ASN A 1 650 ? -12.693 33.919 58.148 1.00 53.59 650 ASN A CA 1
ATOM 4920 C C . ASN A 1 650 ? -12.072 34.735 59.298 1.00 53.59 650 ASN A C 1
ATOM 4922 O O . ASN A 1 650 ? -12.771 35.587 59.849 1.00 53.59 650 ASN A O 1
ATOM 4926 N N . PRO A 1 651 ? -10.831 34.451 59.733 1.00 54.12 651 PRO A N 1
ATOM 4927 C CA . PRO A 1 651 ? -10.275 35.088 60.924 1.00 54.12 651 PRO A CA 1
ATOM 4928 C C . PRO A 1 651 ? -9.926 36.560 60.663 1.00 54.12 651 PRO A C 1
ATOM 4930 O O . PRO A 1 651 ? -9.764 37.336 61.600 1.00 54.12 651 PRO A O 1
ATOM 4933 N N . TYR A 1 652 ? -9.881 36.975 59.393 1.00 57.66 652 TYR A N 1
ATOM 4934 C CA . TYR A 1 652 ? -9.780 38.373 58.999 1.00 57.66 652 TYR A CA 1
ATOM 4935 C C . TYR A 1 652 ? -11.179 38.986 58.909 1.00 57.66 652 TYR A C 1
ATOM 4937 O O . TYR A 1 652 ? -11.811 39.040 57.852 1.00 57.66 652 TYR A O 1
ATOM 4945 N N . GLY A 1 653 ? -11.674 39.403 60.076 1.00 57.66 653 GLY A N 1
ATOM 4946 C CA . GLY A 1 653 ? -12.912 40.152 60.232 1.00 57.66 653 GLY A CA 1
ATOM 4947 C C . GLY A 1 653 ? -12.902 41.426 59.389 1.00 57.66 653 GLY A C 1
ATOM 4948 O O . GLY A 1 653 ? -12.044 42.288 59.555 1.00 57.66 653 GLY A O 1
ATOM 4949 N N . GLY A 1 654 ? -13.868 41.537 58.479 1.00 52.00 654 GLY A N 1
ATOM 4950 C CA . GLY A 1 654 ? -14.034 42.734 57.661 1.00 52.00 654 GLY A CA 1
ATOM 4951 C C . GLY A 1 654 ? -14.803 42.491 56.370 1.00 52.00 654 GLY A C 1
ATOM 4952 O O . GLY A 1 654 ? -14.288 42.767 55.295 1.00 52.00 654 GLY A O 1
ATOM 4953 N N . GLY A 1 655 ? -16.022 41.952 56.454 1.00 52.66 655 GLY A N 1
ATOM 4954 C CA . GLY A 1 655 ? -16.929 41.910 55.305 1.00 52.66 655 GLY A CA 1
ATOM 4955 C C . GLY A 1 655 ? -17.807 40.666 55.260 1.00 52.66 655 GLY A C 1
ATOM 4956 O O . GLY A 1 655 ? -17.327 39.537 55.211 1.00 52.66 655 GLY A O 1
ATOM 4957 N N . THR A 1 656 ? -19.111 40.903 55.253 1.00 49.81 656 THR A N 1
ATOM 4958 C CA . THR A 1 656 ? -20.243 39.976 55.141 1.00 49.81 656 THR A CA 1
ATOM 4959 C C . THR A 1 656 ? -20.199 39.090 53.890 1.00 49.81 656 THR A C 1
ATOM 4961 O O . THR A 1 656 ? -21.027 39.203 52.987 1.00 49.81 656 THR A O 1
ATOM 4964 N N . SER A 1 657 ? -19.280 38.131 53.821 1.00 58.41 657 SER A N 1
ATOM 4965 C CA . SER A 1 657 ? -19.459 37.025 52.883 1.00 58.41 657 SER A CA 1
ATOM 4966 C C . SER A 1 657 ? -20.407 36.001 53.513 1.00 58.41 657 SER A C 1
ATOM 4968 O O . SER A 1 657 ? -19.986 35.059 54.170 1.00 58.41 657 SER A O 1
ATOM 4970 N N . ASN A 1 658 ? -21.717 36.167 53.283 1.00 82.19 658 ASN A N 1
ATOM 4971 C CA . ASN A 1 658 ? -22.763 35.152 53.531 1.00 82.19 658 ASN A CA 1
ATOM 4972 C C . ASN A 1 658 ? -22.586 33.904 52.632 1.00 82.19 658 ASN A C 1
ATOM 4974 O O . ASN A 1 658 ? -23.550 33.292 52.178 1.00 82.19 658 ASN A O 1
ATOM 4978 N N . ARG A 1 659 ? -21.345 33.546 52.298 1.00 88.12 659 ARG A N 1
ATOM 4979 C CA . ARG A 1 659 ? -21.019 32.422 51.437 1.00 88.12 659 ARG A CA 1
ATOM 4980 C C . ARG A 1 659 ? -20.875 31.183 52.308 1.00 88.12 659 ARG A C 1
ATOM 4982 O O . ARG A 1 659 ? -20.082 31.151 53.241 1.00 88.12 659 ARG A O 1
ATOM 4989 N N . LYS A 1 660 ? -21.658 30.164 51.993 1.00 92.44 660 LYS A N 1
ATOM 4990 C CA . LYS A 1 660 ? -21.538 28.811 52.521 1.00 92.44 660 LYS A CA 1
ATOM 4991 C C . LYS A 1 660 ? -20.629 28.002 51.603 1.00 92.44 660 LYS A C 1
ATOM 4993 O O . LYS A 1 660 ? -20.561 28.263 50.399 1.00 92.44 660 LYS A O 1
ATOM 4998 N N . SER A 1 661 ? -19.939 27.024 52.174 1.00 93.62 661 SER A N 1
ATOM 4999 C CA . SER A 1 661 ? -19.099 26.094 51.427 1.00 93.62 661 SER A CA 1
ATOM 5000 C C . SER A 1 661 ? -19.498 24.656 51.703 1.00 93.62 661 SER A C 1
ATOM 5002 O O . SER A 1 661 ? -19.731 24.290 52.854 1.00 93.62 661 SER A O 1
ATOM 5004 N N . ALA A 1 662 ? -19.507 23.855 50.649 1.00 96.50 662 ALA A N 1
ATOM 5005 C CA . ALA A 1 662 ? -19.704 22.416 50.698 1.00 96.50 662 ALA A CA 1
ATOM 5006 C C . ALA A 1 662 ? -18.537 21.721 49.995 1.00 96.50 662 ALA A C 1
ATOM 5008 O O . ALA A 1 662 ? -17.865 22.326 49.150 1.00 96.50 662 ALA A O 1
ATOM 5009 N N . TRP A 1 663 ? -18.322 20.457 50.334 1.00 97.19 663 TRP A N 1
ATOM 5010 C CA . TRP A 1 663 ? -17.315 19.608 49.712 1.00 97.19 663 TRP A CA 1
ATOM 5011 C C . TRP A 1 663 ? -17.997 18.396 49.096 1.00 97.19 663 TRP A C 1
ATOM 5013 O O . TRP A 1 663 ? -18.805 17.742 49.754 1.00 97.19 663 TRP A O 1
ATOM 5023 N N . ALA A 1 664 ? -17.679 18.113 47.839 1.00 98.19 664 ALA A N 1
ATOM 5024 C CA . ALA A 1 664 ? -18.127 16.922 47.144 1.00 98.19 664 ALA A CA 1
ATOM 5025 C C . ALA A 1 664 ? -17.026 15.857 47.125 1.00 98.19 664 ALA A C 1
ATOM 5027 O O . ALA A 1 664 ? -15.834 16.159 46.981 1.00 98.19 664 ALA A O 1
ATOM 5028 N N . SER A 1 665 ? -17.445 14.608 47.267 1.00 97.81 665 SER A N 1
ATOM 5029 C CA . SER A 1 665 ? -16.624 13.419 47.078 1.00 97.81 665 SER A CA 1
ATOM 5030 C C . SER A 1 665 ? -17.433 12.329 46.391 1.00 97.81 665 SER A C 1
ATOM 5032 O O . SER A 1 665 ? -18.665 12.341 46.413 1.00 97.81 665 SER A O 1
ATOM 5034 N N . GLY A 1 666 ? -16.751 11.384 45.762 1.00 97.12 666 GLY A N 1
ATOM 5035 C CA . GLY A 1 666 ? -17.415 10.268 45.118 1.00 97.12 666 GLY A CA 1
ATOM 5036 C C . GLY A 1 666 ? -16.455 9.281 44.484 1.00 97.12 666 GLY A C 1
ATOM 5037 O O . GLY A 1 666 ? -15.280 9.586 44.271 1.00 97.12 666 GLY A O 1
ATOM 5038 N N . SER A 1 667 ? -16.992 8.103 44.191 1.00 97.44 667 SER A N 1
ATOM 5039 C CA . SER A 1 667 ? -16.308 7.026 43.483 1.00 97.44 667 SER A CA 1
ATOM 5040 C C . SER A 1 667 ? -17.202 6.553 42.344 1.00 97.44 667 SER A C 1
ATOM 5042 O O . SER A 1 667 ? -18.350 6.163 42.575 1.00 97.44 667 SER A O 1
ATOM 5044 N N . VAL A 1 668 ? -16.695 6.637 41.114 1.00 97.88 668 VAL A N 1
ATOM 5045 C CA . VAL A 1 668 ? -17.378 6.211 39.890 1.00 97.88 668 VAL A CA 1
ATOM 5046 C C . VAL A 1 668 ? -16.476 5.263 39.122 1.00 97.88 668 VAL A C 1
ATOM 5048 O O . VAL A 1 668 ? -15.340 5.594 38.792 1.00 97.88 668 VAL A O 1
ATOM 5051 N N . ARG A 1 669 ? -16.997 4.083 38.802 1.00 97.56 669 ARG A N 1
ATOM 5052 C CA . ARG A 1 669 ? -16.268 3.004 38.137 1.00 97.56 669 ARG A CA 1
ATOM 5053 C C . ARG A 1 669 ? -16.940 2.664 36.821 1.00 97.56 669 ARG A C 1
ATOM 5055 O O . ARG A 1 669 ? -18.162 2.658 36.730 1.00 97.56 669 ARG A O 1
ATOM 5062 N N . CYS A 1 670 ? -16.131 2.388 35.811 1.00 97.56 670 CYS A N 1
ATOM 5063 C CA . CYS A 1 670 ? -16.542 1.949 34.487 1.00 97.56 670 CYS A CA 1
ATOM 5064 C C . CYS A 1 670 ? -16.064 0.509 34.304 1.00 97.56 670 CYS A C 1
ATOM 5066 O O . CYS A 1 670 ? -14.866 0.244 34.420 1.00 97.56 670 CYS A O 1
ATOM 5068 N N . ILE A 1 671 ? -16.988 -0.413 34.062 1.00 96.19 671 ILE A N 1
ATOM 5069 C CA . ILE A 1 671 ? -16.776 -1.859 34.087 1.00 96.19 671 ILE A CA 1
ATOM 5070 C C . ILE A 1 671 ? -17.176 -2.429 32.732 1.00 96.19 671 ILE A C 1
ATOM 5072 O O . ILE A 1 671 ? -18.285 -2.180 32.254 1.00 96.19 671 ILE A O 1
ATOM 5076 N N . ASP A 1 672 ? -16.287 -3.206 32.127 1.00 94.12 672 ASP A N 1
ATOM 5077 C CA . ASP A 1 672 ? -16.612 -4.033 30.971 1.00 94.12 672 ASP A CA 1
ATOM 5078 C C . ASP A 1 672 ? -17.443 -5.233 31.434 1.00 94.12 672 ASP A C 1
ATOM 5080 O O . ASP A 1 672 ? -16.981 -6.068 32.214 1.00 94.12 672 ASP A O 1
ATOM 5084 N N . LEU A 1 673 ? -18.695 -5.308 30.983 1.00 94.56 673 LEU A N 1
ATOM 5085 C CA . LEU A 1 673 ? -19.627 -6.336 31.429 1.00 94.56 673 LEU A CA 1
ATOM 5086 C C . LEU A 1 673 ? -19.272 -7.721 30.885 1.00 94.56 673 LEU A C 1
ATOM 5088 O O . LEU A 1 673 ? -19.693 -8.709 31.481 1.00 94.56 673 LEU A O 1
ATOM 5092 N N . GLU A 1 674 ? -18.497 -7.837 29.805 1.00 89.88 674 GLU A N 1
ATOM 5093 C CA . GLU A 1 674 ? -18.132 -9.135 29.232 1.00 89.88 674 GLU A CA 1
ATOM 5094 C C . GLU A 1 674 ? -17.161 -9.898 30.141 1.00 89.88 674 GLU A C 1
ATOM 5096 O O . GLU A 1 674 ? -17.384 -11.073 30.449 1.00 89.88 674 GLU A O 1
ATOM 5101 N N . ASN A 1 675 ? -16.121 -9.216 30.621 1.00 90.94 675 ASN A N 1
ATOM 5102 C CA . ASN A 1 675 ? -15.038 -9.808 31.414 1.00 90.94 675 ASN A CA 1
ATOM 5103 C C . ASN A 1 675 ? -15.005 -9.342 32.885 1.00 90.94 675 ASN A C 1
ATOM 5105 O O . ASN A 1 675 ? -14.234 -9.890 33.670 1.00 90.94 675 ASN A O 1
ATOM 5109 N N . GLY A 1 676 ? -15.832 -8.366 33.273 1.00 93.56 676 GLY A N 1
ATOM 5110 C CA . GLY A 1 676 ? -15.893 -7.805 34.628 1.00 93.56 676 GLY A CA 1
ATOM 5111 C C . GLY A 1 676 ? -14.740 -6.858 34.981 1.00 93.56 676 GLY A C 1
ATOM 5112 O O . GLY A 1 676 ? -14.600 -6.466 36.139 1.00 93.56 676 GLY A O 1
ATOM 5113 N N . LYS A 1 677 ? -13.881 -6.489 34.026 1.00 94.38 677 LYS A N 1
ATOM 5114 C CA . LYS A 1 677 ? -12.711 -5.641 34.275 1.00 94.38 677 LYS A CA 1
ATOM 5115 C C . LYS A 1 677 ? -13.131 -4.184 34.456 1.00 94.38 677 LYS A C 1
ATOM 5117 O O . LYS A 1 677 ? -13.856 -3.626 33.636 1.00 94.38 677 LYS A O 1
ATOM 5122 N N . ILE A 1 678 ? -12.592 -3.531 35.485 1.00 95.75 678 ILE A N 1
ATOM 5123 C CA . ILE A 1 678 ? -12.690 -2.076 35.640 1.00 95.75 678 ILE A CA 1
ATOM 5124 C C . ILE A 1 678 ? -11.781 -1.421 34.593 1.00 95.75 678 ILE A C 1
ATOM 5126 O O . ILE A 1 678 ? -10.557 -1.551 34.651 1.00 95.75 678 ILE A O 1
ATOM 5130 N N . ILE A 1 679 ? -12.385 -0.734 33.627 1.00 95.25 679 ILE A N 1
ATOM 5131 C CA . ILE A 1 679 ? -11.693 -0.047 32.530 1.00 95.25 679 ILE A CA 1
ATOM 5132 C C . ILE A 1 679 ? -11.424 1.432 32.827 1.00 95.25 679 ILE A C 1
ATOM 5134 O O . ILE A 1 679 ? -10.510 2.015 32.251 1.00 95.25 679 ILE A O 1
ATOM 5138 N N . ALA A 1 680 ? -12.176 2.032 33.751 1.00 97.19 680 ALA A N 1
ATOM 5139 C CA . ALA A 1 680 ? -11.895 3.358 34.294 1.00 97.19 680 ALA A CA 1
ATOM 5140 C C . ALA A 1 680 ? -12.379 3.445 35.746 1.00 97.19 680 ALA A C 1
ATOM 5142 O O . ALA A 1 680 ? -13.394 2.847 36.101 1.00 97.19 680 ALA A O 1
ATOM 5143 N N . ASN A 1 681 ? -11.679 4.205 36.582 1.00 97.12 681 ASN A N 1
ATOM 5144 C CA . ASN A 1 681 ? -12.084 4.481 37.956 1.00 97.12 681 ASN A CA 1
ATOM 5145 C C . ASN A 1 681 ? -11.775 5.943 38.272 1.00 97.12 681 ASN A C 1
ATOM 5147 O O . ASN A 1 681 ? -10.640 6.372 38.092 1.00 97.12 681 ASN A O 1
ATOM 5151 N N . SER A 1 682 ? -12.771 6.688 38.733 1.00 97.62 682 SER A N 1
ATOM 5152 C CA . SER A 1 682 ? -12.632 8.070 39.169 1.00 97.62 682 SER A CA 1
ATOM 5153 C C . SER A 1 682 ? -13.039 8.162 40.630 1.00 97.62 682 SER A C 1
ATOM 5155 O O . SER A 1 682 ? -14.216 8.058 40.974 1.00 97.62 682 SER A O 1
ATOM 5157 N N . GLU A 1 683 ? -12.047 8.348 41.492 1.00 97.50 683 GLU A N 1
ATOM 5158 C CA . GLU A 1 683 ? -12.248 8.599 42.912 1.00 97.50 683 GLU A CA 1
ATOM 5159 C C . GLU A 1 683 ? -11.748 10.003 43.233 1.00 97.50 683 GLU A C 1
ATOM 5161 O O . GLU A 1 683 ? -10.570 10.326 43.053 1.00 97.50 683 GLU A O 1
ATOM 5166 N N . LYS A 1 684 ? -12.663 10.866 43.672 1.00 97.62 684 LYS A N 1
ATOM 5167 C CA . LYS A 1 684 ? -12.363 12.262 43.989 1.00 97.62 684 LYS A CA 1
ATOM 5168 C C . LYS A 1 684 ? -12.886 12.590 45.367 1.00 97.62 684 LYS A C 1
ATOM 5170 O O . LYS A 1 684 ? -13.976 12.182 45.767 1.00 97.62 684 LYS A O 1
ATOM 5175 N N . GLN A 1 685 ? -12.117 13.390 46.084 1.00 96.81 685 GLN A N 1
ATOM 5176 C CA . GLN A 1 685 ? -12.495 13.898 47.388 1.00 96.81 685 GLN A CA 1
ATOM 5177 C C . GLN A 1 685 ? -12.104 15.363 47.478 1.00 96.81 685 GLN A C 1
ATOM 5179 O O . GLN A 1 685 ? -11.154 15.810 46.837 1.00 96.81 685 GLN A O 1
ATOM 5184 N N . GLY A 1 686 ? -12.837 16.115 48.289 1.00 94.94 686 GLY A N 1
ATOM 5185 C CA . GLY A 1 686 ? -12.454 17.481 48.591 1.00 94.94 686 GLY A CA 1
ATOM 5186 C C . GLY A 1 686 ? -12.715 18.483 47.454 1.00 94.94 686 GLY A C 1
ATOM 5187 O O . GLY A 1 686 ? -12.050 19.517 47.395 1.00 94.94 686 GLY A O 1
ATOM 5188 N N . ILE A 1 687 ? -13.698 18.247 46.579 1.00 97.12 687 ILE A N 1
ATOM 5189 C CA . ILE A 1 687 ? -14.068 19.232 45.554 1.00 97.12 687 ILE A CA 1
ATOM 5190 C C . ILE A 1 687 ? -14.948 20.315 46.180 1.00 97.12 687 ILE A C 1
ATOM 5192 O O . ILE A 1 687 ? -16.070 20.053 46.608 1.00 97.12 687 ILE A O 1
ATOM 5196 N N . LYS A 1 688 ? -14.441 21.545 46.266 1.00 96.56 688 LYS A N 1
ATOM 5197 C CA . LYS A 1 688 ? -15.108 22.636 46.988 1.00 96.56 688 LYS A CA 1
ATOM 5198 C C . LYS A 1 688 ? -16.088 23.413 46.105 1.00 96.56 688 LYS A C 1
ATOM 5200 O O . LYS A 1 688 ? -15.721 23.904 45.041 1.00 96.56 688 LYS A O 1
ATOM 5205 N N . GLY A 1 689 ? -17.297 23.638 46.614 1.00 96.25 689 GLY A N 1
ATOM 5206 C CA . GLY A 1 689 ? -18.278 24.578 46.065 1.00 96.25 689 GLY A CA 1
ATOM 5207 C C . GLY A 1 689 ? -18.563 25.717 47.043 1.00 96.25 689 GLY A C 1
ATOM 5208 O O . GLY A 1 689 ? -18.597 25.505 48.255 1.00 96.25 689 GLY A O 1
ATOM 5209 N N . ILE A 1 690 ? -18.747 26.942 46.537 1.00 93.88 690 ILE A N 1
ATOM 5210 C CA . ILE A 1 690 ? -19.006 28.137 47.359 1.00 93.88 690 ILE A CA 1
ATOM 5211 C C . ILE A 1 690 ? -20.191 28.914 46.783 1.00 93.88 690 ILE A C 1
ATOM 5213 O O . ILE A 1 690 ? -20.115 29.409 45.661 1.00 93.88 690 ILE A O 1
ATOM 5217 N N . GLN A 1 691 ? -21.260 29.076 47.564 1.00 95.56 691 GLN A N 1
ATOM 5218 C CA . GLN A 1 691 ? -22.478 29.793 47.160 1.00 95.56 691 GLN A CA 1
ATOM 5219 C C . GLN A 1 691 ? -23.194 30.441 48.350 1.00 95.56 691 GLN A C 1
ATOM 5221 O O . GLN A 1 691 ? -22.787 30.287 49.493 1.00 95.56 691 GLN A O 1
ATOM 5226 N N . LEU A 1 692 ? -24.268 31.190 48.088 1.00 93.25 692 LEU A N 1
ATOM 5227 C CA . LEU A 1 692 ? -25.036 31.903 49.123 1.00 93.25 692 LEU A CA 1
ATOM 5228 C C . LEU A 1 692 ? -25.841 30.990 50.068 1.00 93.25 692 LEU A C 1
ATOM 5230 O O . LEU A 1 692 ? -26.222 31.419 51.152 1.00 93.25 692 LEU A O 1
ATOM 5234 N N . SER A 1 693 ? -26.110 29.742 49.679 1.00 94.88 693 SER A N 1
ATOM 5235 C CA . SER A 1 693 ? -26.748 28.738 50.537 1.00 94.88 693 SER A CA 1
ATOM 5236 C C . SER A 1 693 ? -25.971 27.429 50.489 1.00 94.88 693 SER A C 1
ATOM 5238 O O . SER A 1 693 ? -25.264 27.159 49.518 1.00 94.88 693 SER A O 1
ATOM 5240 N N . LEU A 1 694 ? -26.104 26.618 51.539 1.00 94.50 694 LEU A N 1
ATOM 5241 C CA . LEU A 1 694 ? -25.399 25.344 51.652 1.00 94.50 694 LEU A CA 1
ATOM 5242 C C . LEU A 1 694 ? -25.798 24.369 50.531 1.00 94.50 694 LEU A C 1
ATOM 5244 O O . LEU A 1 694 ? -24.937 23.784 49.887 1.00 94.50 694 LEU A O 1
ATOM 5248 N N . GLU A 1 695 ? -27.092 24.290 50.219 1.00 96.44 695 GLU A N 1
ATOM 5249 C CA . GLU A 1 695 ? -27.620 23.479 49.115 1.00 96.44 695 GLU A CA 1
ATOM 5250 C C . GLU A 1 695 ? -27.042 23.896 47.755 1.00 96.44 695 GLU A C 1
ATOM 5252 O O . GLU A 1 695 ? -26.577 23.049 46.993 1.00 96.44 695 GLU A O 1
ATOM 5257 N N . LYS A 1 696 ? -26.993 25.208 47.468 1.00 96.69 696 LYS A N 1
ATOM 5258 C CA . LYS A 1 696 ? -26.376 25.732 46.238 1.00 96.69 696 LYS A CA 1
ATOM 5259 C C . LYS A 1 696 ? -24.866 25.505 46.219 1.00 96.69 696 LYS A C 1
ATOM 5261 O O . LYS A 1 696 ? -24.299 25.302 45.149 1.00 96.69 696 LYS A O 1
ATOM 5266 N N . ALA A 1 697 ? -24.211 25.551 47.379 1.00 95.75 697 ALA A N 1
ATOM 5267 C CA . ALA A 1 697 ? -22.783 25.278 47.487 1.00 95.75 697 ALA A CA 1
ATOM 5268 C C . ALA A 1 697 ? -22.502 23.805 47.173 1.00 95.75 697 ALA A C 1
ATOM 5270 O O . ALA A 1 697 ? -21.556 23.523 46.445 1.00 95.75 697 ALA A O 1
ATOM 5271 N N . GLY A 1 698 ? -23.358 22.893 47.642 1.00 97.50 698 GLY A N 1
ATOM 5272 C CA . GLY A 1 698 ? -23.291 21.471 47.317 1.00 97.50 698 GLY A CA 1
ATOM 5273 C C . GLY A 1 698 ? -23.532 21.184 45.836 1.00 97.50 698 GLY A C 1
ATOM 5274 O O . GLY A 1 698 ? -22.731 20.483 45.227 1.00 97.50 698 GLY A O 1
ATOM 5275 N N . ILE A 1 699 ? -24.531 21.822 45.213 1.00 97.81 699 ILE A N 1
ATOM 5276 C CA . ILE A 1 699 ? -24.744 21.759 43.751 1.00 97.81 699 ILE A CA 1
ATOM 5277 C C . ILE A 1 699 ? -23.488 22.214 43.000 1.00 97.81 699 ILE A C 1
ATOM 5279 O O . ILE A 1 699 ? -23.038 21.539 42.080 1.00 97.81 699 ILE A O 1
ATOM 5283 N N . MET A 1 700 ? -22.890 23.342 43.400 1.00 97.56 700 MET A N 1
ATOM 5284 C CA . MET A 1 700 ? -21.685 23.858 42.746 1.00 97.56 700 MET A CA 1
ATOM 5285 C C . MET A 1 700 ? -20.472 22.933 42.939 1.00 97.56 700 MET A C 1
ATOM 5287 O O . MET A 1 700 ? -19.665 22.796 42.023 1.00 97.56 700 MET A O 1
ATOM 5291 N N . ALA A 1 701 ? -20.356 22.280 44.099 1.00 97.75 701 ALA A N 1
ATOM 5292 C CA . ALA A 1 701 ? -19.334 21.268 44.356 1.00 97.75 701 ALA A CA 1
ATOM 5293 C C . ALA A 1 701 ? -19.526 20.032 43.456 1.00 97.75 701 ALA A C 1
ATOM 5295 O O . ALA A 1 701 ? -18.571 19.578 42.827 1.00 97.75 701 ALA A O 1
ATOM 5296 N N . LEU A 1 702 ? -20.763 19.539 43.322 1.00 98.25 702 LEU A N 1
ATOM 5297 C CA . LEU A 1 702 ? -21.114 18.413 42.446 1.00 98.25 702 LEU A CA 1
ATOM 5298 C C . LEU A 1 702 ? -20.886 18.734 40.961 1.00 98.25 702 LEU A C 1
ATOM 5300 O O . LEU A 1 702 ? -20.372 17.894 40.235 1.00 98.25 702 LEU A O 1
ATOM 5304 N N . GLN A 1 703 ? -21.179 19.960 40.515 1.00 98.00 703 GLN A N 1
ATOM 5305 C CA . GLN A 1 703 ? -20.883 20.426 39.148 1.00 98.00 703 GLN A CA 1
ATOM 5306 C C . GLN A 1 703 ? -19.383 20.529 38.838 1.00 98.00 703 GLN A C 1
ATOM 5308 O O . GLN A 1 703 ? -18.970 20.468 37.681 1.00 98.00 703 GLN A O 1
ATOM 5313 N N . ALA A 1 704 ? -18.547 20.779 39.845 1.00 97.50 704 ALA A N 1
ATOM 5314 C CA . ALA A 1 704 ? -17.100 20.741 39.664 1.00 97.50 704 ALA A CA 1
ATOM 5315 C C . ALA A 1 704 ? -16.614 19.285 39.599 1.00 97.50 704 ALA A C 1
ATOM 5317 O O . ALA A 1 704 ? -15.873 18.928 38.683 1.00 97.50 704 ALA A O 1
ATOM 5318 N N . LEU A 1 705 ? -17.119 18.434 40.500 1.00 97.81 705 LEU A N 1
ATOM 5319 C CA . LEU A 1 705 ? -16.839 16.999 40.523 1.00 97.81 705 LEU A CA 1
ATOM 5320 C C . LEU A 1 705 ? -17.248 16.314 39.208 1.00 97.81 705 LEU A C 1
ATOM 5322 O O . LEU A 1 705 ? -16.503 15.478 38.695 1.00 97.81 705 LEU A O 1
ATOM 5326 N N . SER A 1 706 ? -18.396 16.687 38.634 1.00 97.88 706 SER A N 1
ATOM 5327 C CA . SER A 1 706 ? -18.924 16.108 37.395 1.00 97.88 706 SER A CA 1
ATOM 5328 C C . SER A 1 706 ? -17.995 16.316 36.202 1.00 97.88 706 SER A C 1
ATOM 5330 O O . SER A 1 706 ? -17.788 15.393 35.416 1.00 97.88 706 SER A O 1
ATOM 5332 N N . LYS A 1 707 ? -17.379 17.497 36.075 1.00 97.19 707 LYS A N 1
ATOM 5333 C CA . LYS A 1 707 ? -16.440 17.814 34.986 1.00 97.19 707 LYS A CA 1
ATOM 5334 C C . LYS A 1 707 ? -15.183 16.955 35.042 1.00 97.19 707 LYS A C 1
ATOM 5336 O O . LYS A 1 707 ? -14.729 16.478 34.007 1.00 97.19 707 LYS A O 1
ATOM 5341 N N . GLU A 1 708 ? -14.628 16.760 36.235 1.00 97.25 708 GLU A N 1
ATOM 5342 C CA . GLU A 1 708 ? -13.438 15.926 36.420 1.00 97.25 708 GLU A CA 1
ATOM 5343 C C . GLU A 1 708 ? -13.760 14.444 36.209 1.00 97.25 708 GLU A C 1
ATOM 5345 O O . GLU A 1 708 ? -13.086 13.772 35.430 1.00 97.25 708 GLU A O 1
ATOM 5350 N N . THR A 1 709 ? -14.840 13.970 36.834 1.00 97.50 709 THR A N 1
ATOM 5351 C CA . THR A 1 709 ? -15.285 12.571 36.759 1.00 97.50 709 THR A CA 1
ATOM 5352 C C . THR A 1 709 ? -15.647 12.180 35.327 1.00 97.50 709 THR A C 1
ATOM 5354 O O . THR A 1 709 ? -15.183 11.162 34.824 1.00 97.50 709 THR A O 1
ATOM 5357 N N . SER A 1 710 ? -16.439 13.000 34.626 1.00 97.06 710 SER A N 1
ATOM 5358 C CA . SER A 1 710 ? -16.855 12.705 33.247 1.00 97.06 710 SER A CA 1
ATOM 5359 C C . SER A 1 710 ? -15.688 12.658 32.270 1.00 97.06 710 SER A C 1
ATOM 5361 O O . SER A 1 710 ? -15.681 11.801 31.387 1.00 97.06 710 SER A O 1
ATOM 5363 N N . LYS A 1 711 ? -14.684 13.522 32.451 1.00 96.12 711 LYS A N 1
ATOM 5364 C CA . LYS A 1 711 ? -13.457 13.485 31.658 1.00 96.12 711 LYS A CA 1
ATOM 5365 C C . LYS A 1 711 ? -12.678 12.191 31.900 1.00 96.12 711 LYS A C 1
ATOM 5367 O O . LYS A 1 711 ? -12.344 11.515 30.939 1.00 96.12 711 LYS A O 1
ATOM 5372 N N . GLU A 1 712 ? -12.429 11.828 33.157 1.00 97.38 712 GLU A N 1
ATOM 5373 C CA . GLU A 1 712 ? -11.655 10.628 33.510 1.00 97.38 712 GLU A CA 1
ATOM 5374 C C . GLU A 1 712 ? -12.340 9.333 33.047 1.00 97.38 712 GLU A C 1
ATOM 5376 O O . GLU A 1 712 ? -11.688 8.448 32.495 1.00 97.38 712 GLU A O 1
ATOM 5381 N N . ILE A 1 713 ? -13.666 9.251 33.187 1.00 97.69 713 ILE A N 1
ATOM 5382 C CA . ILE A 1 713 ? -14.454 8.119 32.686 1.00 97.69 713 ILE A CA 1
ATOM 5383 C C . ILE A 1 713 ? -14.415 8.047 31.157 1.00 97.69 713 ILE A C 1
ATOM 5385 O O . ILE A 1 713 ? -14.220 6.962 30.611 1.00 97.69 713 ILE A O 1
ATOM 5389 N N . LEU A 1 714 ? -14.574 9.175 30.457 1.00 95.50 714 LEU A N 1
ATOM 5390 C CA . LEU A 1 714 ? -14.504 9.207 28.996 1.00 95.50 714 LEU A CA 1
ATOM 5391 C C . LEU A 1 714 ? -13.100 8.852 28.488 1.00 95.50 714 LEU A C 1
ATOM 5393 O O . LEU A 1 714 ? -12.982 8.091 27.530 1.00 95.50 714 LEU A O 1
ATOM 5397 N N . ASP A 1 715 ? -12.050 9.378 29.116 1.00 94.00 715 ASP A N 1
ATOM 5398 C CA . ASP A 1 715 ? -10.659 9.106 28.752 1.00 94.00 715 ASP A CA 1
ATOM 5399 C C . ASP A 1 715 ? -10.323 7.625 28.969 1.00 94.00 715 ASP A C 1
ATOM 5401 O O . ASP A 1 715 ? -9.797 6.985 28.056 1.00 94.00 715 ASP A O 1
ATOM 5405 N N . GLY A 1 716 ? -10.699 7.050 30.117 1.00 94.12 716 GLY A N 1
ATOM 5406 C CA . GLY A 1 716 ? -10.500 5.628 30.404 1.00 94.12 716 GLY A CA 1
ATOM 5407 C C . GLY A 1 716 ? -11.309 4.714 29.479 1.00 94.12 716 GLY A C 1
ATOM 5408 O O . GLY A 1 716 ? -10.77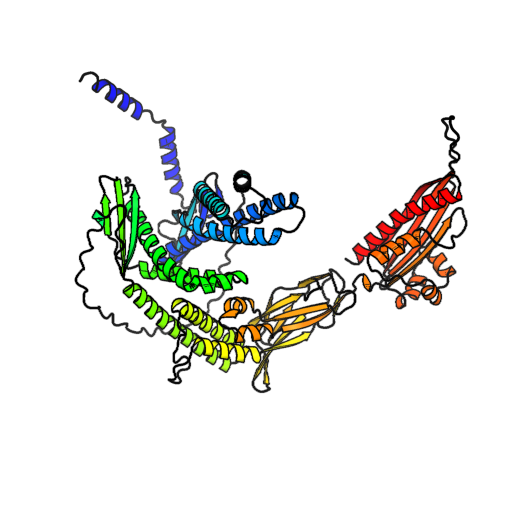9 3.735 28.961 1.00 94.12 716 GLY A O 1
ATOM 5409 N N . LEU A 1 717 ? -12.558 5.074 29.167 1.00 92.00 717 LEU A N 1
ATOM 5410 C CA . LEU A 1 717 ? -13.374 4.349 28.189 1.00 92.00 717 LEU A CA 1
ATOM 5411 C C . LEU A 1 717 ? -12.765 4.420 26.781 1.00 92.00 717 LEU A C 1
ATOM 5413 O O . LEU A 1 717 ? -12.652 3.406 26.100 1.00 92.00 717 LEU A O 1
ATOM 5417 N N . ASN A 1 718 ? -12.332 5.603 26.345 1.00 88.06 718 ASN A N 1
ATOM 5418 C CA . ASN A 1 718 ? -11.668 5.779 25.056 1.00 88.06 718 ASN A CA 1
ATOM 5419 C C . ASN A 1 718 ? -10.324 5.054 24.996 1.00 88.06 718 ASN A C 1
ATOM 5421 O O . ASN A 1 718 ? -9.935 4.623 23.917 1.00 88.06 718 ASN A O 1
ATOM 5425 N N . GLN A 1 719 ? -9.606 4.945 26.114 1.00 86.94 719 GLN A N 1
ATOM 5426 C CA . GLN A 1 719 ? -8.366 4.184 26.208 1.00 86.94 719 GLN A CA 1
ATOM 5427 C C . GLN A 1 719 ? -8.618 2.678 26.173 1.00 86.94 719 GLN A C 1
ATOM 5429 O O . GLN A 1 719 ? -7.825 1.980 25.567 1.00 86.94 719 GLN A O 1
ATOM 5434 N N . ALA A 1 720 ? -9.690 2.188 26.791 1.00 84.00 720 ALA A N 1
ATOM 5435 C CA . ALA A 1 720 ? -10.040 0.769 26.774 1.00 84.00 720 ALA A CA 1
ATOM 5436 C C . ALA A 1 720 ? -10.666 0.311 25.448 1.00 84.00 720 ALA A C 1
ATOM 5438 O O . ALA A 1 720 ? -10.655 -0.874 25.138 1.00 84.00 720 ALA A O 1
ATOM 5439 N N . LEU A 1 721 ? -11.241 1.246 24.685 1.00 78.38 721 LEU A N 1
ATOM 5440 C CA . LEU A 1 721 ? -11.758 1.019 23.331 1.00 78.38 721 LEU A CA 1
ATOM 5441 C C . LEU A 1 721 ? -10.759 1.422 22.237 1.00 78.38 721 LEU A C 1
ATOM 5443 O O . LEU A 1 721 ? -11.095 1.384 21.050 1.00 78.38 721 LEU A O 1
ATOM 5447 N N . LYS A 1 722 ? -9.575 1.893 22.625 1.00 70.88 722 LYS A N 1
ATOM 5448 C CA . LYS A 1 722 ? -8.387 1.870 21.782 1.00 70.88 722 LYS A CA 1
ATOM 5449 C C . LYS A 1 722 ? -7.706 0.543 22.043 1.00 70.88 722 LYS A C 1
ATOM 5451 O O . LYS A 1 722 ? -7.170 0.028 21.055 1.00 70.88 722 LYS A O 1
#